Protein 3HJ6 (pdb70)

InterPro domains:
  IPR002139 Ribokinase/fructokinase [PR00990] (42-61)
  IPR002139 Ribokinase/fructokinase [PR00990] (194-209)
  IPR002139 Ribokinase/fructokinase [PR00990] (233-244)
  IPR002173 Carbohydrate/purine kinase, PfkB, conserved site [PS00583] (47-71)
  IPR002173 Carbohydrate/purine kinase, PfkB, conserved site [PS00584] (262-275)
  IPR011611 Carbohydrate kinase PfkB [PF00294] (16-310)
  IPR029056 Ribokinase-like [SSF53613] (15-316)
  IPR050306 PfkB Carbohydrate Kinase [PTHR43085] (17-314)

Solvent-accessible surface area: 22737 Å² total

B-factor: mean 46.04, std 13.29, range [10.86, 110.24]

Radius of gyration: 28.11 Å; Cα contacts (8 Å, |Δi|>4): 1234; chains: 2; bounding box: 46×90×59 Å

Structure (mmCIF, N/CA/C/O backbone):
data_3HJ6
#
_entry.id   3HJ6
#
_cell.length_a   43.446
_cell.length_b   171.941
_cell.length_c   46.598
_cell.angle_alpha   90.00
_cell.angle_beta   112.97
_cell.angle_gamma   90.00
#
_symmetry.space_group_name_H-M   'P 1 21 1'
#
loop_
_entity.id
_entity.type
_entity.pdbx_description
1 polymer Fructokinase
2 water water
#
loop_
_atom_site.group_PDB
_atom_site.id
_atom_site.type_symbol
_atom_site.label_atom_id
_atom_site.label_alt_id
_atom_site.label_comp_id
_atom_site.label_asym_id
_atom_site.label_entity_id
_atom_site.label_seq_id
_atom_site.pdbx_PDB_ins_code
_atom_site.Cartn_x
_atom_site.Cartn_y
_atom_site.Cartn_z
_atom_site.occupancy
_atom_site.B_iso_or_equiv
_atom_site.auth_seq_id
_atom_site.auth_comp_id
_atom_site.auth_asym_id
_atom_site.auth_atom_id
_atom_site.pdbx_PDB_model_num
ATOM 1 N N . LEU A 1 22 ? 28.345 105.198 -4.735 1.00 46.83 22 LEU A N 1
ATOM 2 C CA . LEU A 1 22 ? 28.498 106.520 -5.409 1.00 46.37 22 LEU A CA 1
ATOM 3 C C . LEU A 1 22 ? 27.757 107.671 -4.701 1.00 44.26 22 LEU A C 1
ATOM 4 O O . LEU A 1 22 ? 28.305 108.769 -4.598 1.00 43.84 22 LEU A O 1
ATOM 9 N N . ASP A 1 23 ? 26.536 107.424 -4.213 1.00 41.99 23 ASP A N 1
ATOM 10 C CA . ASP A 1 23 ? 25.751 108.465 -3.534 1.00 39.16 23 ASP A CA 1
ATOM 11 C C . ASP A 1 23 ? 26.006 108.638 -2.050 1.00 39.24 23 ASP A C 1
ATOM 12 O O . ASP A 1 23 ? 26.558 109.663 -1.605 1.00 38.62 23 ASP A O 1
ATOM 17 N N . VAL A 1 24 ? 25.584 107.647 -1.269 1.00 37.44 24 VAL A N 1
ATOM 18 C CA . VAL A 1 24 ? 25.764 107.732 0.178 1.00 34.92 24 VAL A CA 1
ATOM 19 C C . VAL A 1 24 ? 26.412 106.490 0.797 1.00 34.50 24 VAL A C 1
ATOM 20 O O . VAL A 1 24 ? 26.190 105.356 0.354 1.00 32.61 24 VAL A O 1
ATOM 24 N N . VAL A 1 25 ? 27.224 106.733 1.820 1.00 32.45 25 VAL A N 1
ATOM 25 C CA . VAL A 1 25 ? 27.888 105.671 2.545 1.00 30.90 25 VAL A CA 1
ATOM 26 C C . VAL A 1 25 ? 27.457 105.862 3.973 1.00 30.62 25 VAL A C 1
ATOM 27 O O . VAL A 1 25 ? 27.728 106.888 4.581 1.00 29.12 25 VAL A O 1
ATOM 31 N N . SER A 1 26 ? 26.751 104.872 4.494 1.00 30.05 26 SER A N 1
ATOM 32 C CA . SER A 1 26 ? 26.255 104.929 5.855 1.00 29.06 26 SER A CA 1
ATOM 33 C C . SER A 1 26 ? 27.015 103.899 6.682 1.00 30.10 26 SER A C 1
ATOM 34 O O . SER A 1 26 ? 27.068 102.711 6.325 1.00 29.22 26 SER A O 1
ATOM 37 N N . LEU A 1 27 ? 27.613 104.361 7.778 1.00 29.60 27 LEU A N 1
ATOM 38 C CA . LEU A 1 27 ? 28.366 103.479 8.648 1.00 28.36 27 LEU A CA 1
ATOM 39 C C . LEU A 1 27 ? 27.805 103.470 10.061 1.00 28.71 27 LEU A C 1
ATOM 40 O O . LEU A 1 27 ? 27.619 104.515 10.686 1.00 31.44 27 LEU A O 1
ATOM 45 N N . GLY A 1 28 ? 27.546 102.281 10.572 1.00 28.70 28 GLY A N 1
ATOM 46 C CA . GLY A 1 28 ? 27.019 102.178 11.908 1.00 28.08 28 GLY A CA 1
ATOM 47 C C . GLY A 1 28 ? 26.503 100.784 12.150 1.00 28.90 28 GLY A C 1
ATOM 48 O O . GLY A 1 28 ? 26.943 99.820 11.529 1.00 29.11 28 GLY A O 1
ATOM 49 N N . GLU A 1 29 ? 25.536 100.683 13.047 1.00 29.56 29 GLU A N 1
ATOM 50 C CA . GLU A 1 29 ? 24.952 99.402 13.410 1.00 29.46 29 GLU A CA 1
ATOM 51 C C . GLU A 1 29 ? 23.838 98.917 12.491 1.00 27.86 29 GLU A C 1
ATOM 52 O O . GLU A 1 29 ? 23.144 99.694 11.862 1.00 30.44 29 GLU A O 1
ATOM 58 N N . ILE A 1 30 ? 23.703 97.602 12.418 1.00 28.07 30 ILE A N 1
ATOM 59 C CA . ILE A 1 30 ? 22.670 96.905 11.641 1.00 26.31 30 ILE A CA 1
ATOM 60 C C . ILE A 1 30 ? 22.248 95.860 12.678 1.00 26.07 30 ILE A C 1
ATOM 61 O O . ILE A 1 30 ? 23.090 95.198 13.288 1.00 24.97 30 ILE A O 1
ATOM 66 N N . LEU A 1 31 ? 20.960 95.717 12.914 1.00 25.48 31 LEU A N 1
ATOM 67 C CA . LEU A 1 31 ? 20.556 94.765 13.924 1.00 27.11 31 LEU A CA 1
ATOM 68 C C . LEU A 1 31 ? 19.101 94.450 13.708 1.00 29.04 31 LEU A C 1
ATOM 69 O O . LEU A 1 31 ? 18.454 95.079 12.875 1.00 29.37 31 LEU A O 1
ATOM 74 N N . VAL A 1 32 ? 18.596 93.470 14.450 1.00 29.96 32 VAL A N 1
ATOM 75 C CA . VAL A 1 32 ? 17.197 93.129 14.362 1.00 31.74 32 VAL A CA 1
ATOM 76 C C . VAL A 1 32 ? 16.548 93.633 15.628 1.00 32.76 32 VAL A C 1
ATOM 77 O O . VAL A 1 32 ? 17.096 93.500 16.716 1.00 30.75 32 VAL A O 1
ATOM 81 N N . ASP A 1 33 ? 15.383 94.242 15.460 1.00 35.49 33 ASP A N 1
ATOM 82 C CA . ASP A 1 33 ? 14.610 94.776 16.569 1.00 37.60 33 ASP A CA 1
ATOM 83 C C . ASP A 1 33 ? 13.517 93.775 16.921 1.00 38.73 33 ASP A C 1
ATOM 84 O O . ASP A 1 33 ? 12.796 93.302 16.035 1.00 38.83 33 ASP A O 1
ATOM 97 N N . ILE A 1 35 ? 10.310 93.826 18.812 1.00 39.14 35 ILE A N 1
ATOM 98 C CA . ILE A 1 35 ? 9.351 94.742 19.420 1.00 39.85 35 ILE A CA 1
ATOM 99 C C . ILE A 1 35 ? 8.126 94.096 20.067 1.00 41.31 35 ILE A C 1
ATOM 100 O O . ILE A 1 35 ? 7.586 93.115 19.560 1.00 39.40 35 ILE A O 1
ATOM 105 N N . SER A 1 36 ? 7.701 94.674 21.192 1.00 42.61 36 SER A N 1
ATOM 106 C CA . SER A 1 36 ? 6.540 94.204 21.947 1.00 43.88 36 SER A CA 1
ATOM 107 C C . SER A 1 36 ? 5.674 95.399 22.277 1.00 45.34 36 SER A C 1
ATOM 108 O O . SER A 1 36 ? 6.046 96.229 23.089 1.00 44.87 36 SER A O 1
ATOM 111 N N . THR A 1 37 ? 4.509 95.470 21.648 1.00 47.72 37 THR A N 1
ATOM 112 C CA . THR A 1 37 ? 3.584 96.586 21.843 1.00 48.98 37 THR A CA 1
ATOM 113 C C . THR A 1 37 ? 2.726 96.488 23.099 1.00 49.99 37 THR A C 1
ATOM 114 O O . THR A 1 37 ? 2.117 97.472 23.510 1.00 50.16 37 THR A O 1
ATOM 118 N N . GLU A 1 38 ? 2.660 95.301 23.691 1.00 51.11 38 GLU A N 1
ATOM 119 C CA . GLU A 1 38 ? 1.891 95.096 24.912 1.00 51.26 38 GLU A CA 1
ATOM 120 C C . GLU A 1 38 ? 2.129 96.245 25.890 1.00 51.69 38 GLU A C 1
ATOM 121 O O . GLU A 1 38 ? 3.261 96.691 26.078 1.00 52.56 38 GLU A O 1
ATOM 123 N N . GLU A 1 39 ? 1.057 96.721 26.510 1.00 52.75 39 GLU A N 1
ATOM 124 C CA . GLU A 1 39 ? 1.166 97.820 27.455 1.00 53.68 39 GLU A CA 1
ATOM 125 C C . GLU A 1 39 ? 1.480 97.252 28.831 1.00 54.43 39 GLU A C 1
ATOM 126 O O . GLU A 1 39 ? 0.575 96.879 29.579 1.00 55.66 39 GLU A O 1
ATOM 132 N N . VAL A 1 40 ? 2.764 97.192 29.162 1.00 54.42 40 VAL A N 1
ATOM 133 C CA . VAL A 1 40 ? 3.194 96.643 30.434 1.00 53.83 40 VAL A CA 1
ATOM 134 C C . VAL A 1 40 ? 4.103 97.585 31.212 1.00 54.47 40 VAL A C 1
ATOM 135 O O . VAL A 1 40 ? 4.563 98.600 30.693 1.00 53.27 40 VAL A O 1
ATOM 139 N N . ASN A 1 41 ? 4.358 97.238 32.467 1.00 54.27 41 ASN A N 1
ATOM 140 C CA . ASN A 1 41 ? 5.214 98.063 33.294 1.00 54.86 41 ASN A CA 1
ATOM 141 C C . ASN A 1 41 ? 6.654 97.929 32.847 1.00 55.94 41 ASN A C 1
ATOM 142 O O . ASN A 1 41 ? 7.328 98.921 32.585 1.00 58.06 41 ASN A O 1
ATOM 143 N N . SER A 1 42 ? 7.121 96.690 32.743 1.00 55.26 42 SER A N 1
ATOM 144 C CA . SER A 1 42 ? 8.495 96.411 32.342 1.00 54.21 42 SER A CA 1
ATOM 145 C C . SER A 1 42 ? 8.514 95.551 31.085 1.00 54.15 42 SER A C 1
ATOM 146 O O . SER A 1 42 ? 7.475 95.041 30.648 1.00 55.38 42 SER A O 1
ATOM 148 N N . LEU A 1 43 ? 9.702 95.387 30.512 1.00 52.24 43 LEU A N 1
ATOM 149 C CA . LEU A 1 43 ? 9.864 94.576 29.324 1.00 49.21 43 LEU A CA 1
ATOM 150 C C . LEU A 1 43 ? 9.797 93.134 29.798 1.00 49.57 43 LEU A C 1
ATOM 151 O O . LEU A 1 43 ? 9.561 92.215 29.021 1.00 49.55 43 LEU A O 1
ATOM 156 N N . SER A 1 44 ? 9.996 92.944 31.094 1.00 50.19 44 SER A N 1
ATOM 157 C CA . SER A 1 44 ? 9.956 91.607 31.674 1.00 51.97 44 SER A CA 1
ATOM 158 C C . SER A 1 44 ? 8.541 91.046 31.602 1.00 52.57 44 SER A C 1
ATOM 159 O O . SER A 1 44 ? 8.316 89.856 31.817 1.00 51.61 44 SER A O 1
ATOM 162 N N . GLN A 1 45 ? 7.592 91.917 31.279 1.00 53.36 45 GLN A N 1
ATOM 163 C CA . GLN A 1 45 ? 6.195 91.536 31.170 1.00 55.10 45 GLN A CA 1
ATOM 164 C C . GLN A 1 45 ? 5.781 91.285 29.727 1.00 54.15 45 GLN A C 1
ATOM 165 O O . GLN A 1 45 ? 4.716 90.725 29.474 1.00 53.58 45 GLN A O 1
ATOM 171 N N . SER A 1 46 ? 6.621 91.704 28.782 1.00 52.51 46 SER A N 1
ATOM 172 C CA . SER A 1 46 ? 6.347 91.494 27.358 1.00 49.80 46 SER A CA 1
ATOM 173 C C . SER A 1 46 ? 6.480 90.021 26.976 1.00 48.81 46 SER A C 1
ATOM 174 O O . SER A 1 46 ? 7.510 89.389 27.217 1.00 48.81 46 SER A O 1
ATOM 177 N N . ARG A 1 47 ? 5.434 89.491 26.359 1.00 47.32 47 ARG A N 1
ATOM 178 C CA . ARG A 1 47 ? 5.382 88.088 25.976 1.00 45.99 47 ARG A CA 1
ATOM 179 C C . ARG A 1 47 ? 5.384 87.862 24.467 1.00 45.71 47 ARG A C 1
ATOM 180 O O . ARG A 1 47 ? 5.817 86.814 23.987 1.00 43.47 47 ARG A O 1
ATOM 188 N N . GLU A 1 48 ? 4.896 88.852 23.724 1.00 46.20 48 GLU A N 1
ATOM 189 C CA . GLU A 1 48 ? 4.827 88.775 22.267 1.00 46.01 48 GLU A CA 1
ATOM 190 C C . GLU A 1 48 ? 5.827 89.712 21.634 1.00 44.10 48 GLU A C 1
ATOM 191 O O . GLU A 1 48 ? 5.879 90.885 21.987 1.00 44.50 48 GLU A O 1
ATOM 197 N N . TYR A 1 49 ? 6.608 89.196 20.692 1.00 41.67 49 TYR A N 1
ATOM 198 C CA . TYR A 1 49 ? 7.612 89.999 20.009 1.00 39.83 49 TYR A CA 1
ATOM 199 C C . TYR A 1 49 ? 7.613 89.757 18.506 1.00 39.84 49 TYR A C 1
ATOM 200 O O . TYR A 1 49 ? 7.539 88.615 18.044 1.00 39.44 49 TYR A O 1
ATOM 209 N N . THR A 1 50 ? 7.693 90.846 17.751 1.00 39.10 50 THR A N 1
ATOM 210 C CA . THR A 1 50 ? 7.732 90.787 16.300 1.00 39.13 50 THR A CA 1
ATOM 211 C C . THR A 1 50 ? 9.143 91.170 15.881 1.00 40.40 50 THR A C 1
ATOM 212 O O . THR A 1 50 ? 9.702 92.150 16.358 1.00 39.59 50 THR A O 1
ATOM 216 N N . ARG A 1 51 ? 9.712 90.385 14.980 1.00 41.87 51 ARG A N 1
ATOM 217 C CA . ARG A 1 51 ? 11.070 90.605 14.507 1.00 42.65 51 ARG A CA 1
ATOM 218 C C . ARG A 1 51 ? 11.149 91.608 13.360 1.00 42.56 51 ARG A C 1
ATOM 219 O O . ARG A 1 51 ? 10.581 91.374 12.285 1.00 43.49 51 ARG A O 1
ATOM 227 N N . HIS A 1 52 ? 11.866 92.712 13.592 1.00 41.55 52 HIS A N 1
ATOM 228 C CA . HIS A 1 52 ? 12.033 93.761 12.588 1.00 40.34 52 HIS A CA 1
ATOM 229 C C . HIS A 1 52 ? 13.464 94.057 12.178 1.00 37.81 52 HIS A C 1
ATOM 230 O O . HIS A 1 52 ? 14.399 93.868 12.937 1.00 36.63 52 HIS A O 1
ATOM 237 N N . PHE A 1 53 ? 13.610 94.552 10.959 1.00 36.53 53 PHE A N 1
ATOM 238 C CA . PHE A 1 53 ? 14.902 94.957 10.424 1.00 33.51 53 PHE A CA 1
ATOM 239 C C . PHE A 1 53 ? 15.165 96.298 11.106 1.00 32.96 53 PHE A C 1
ATOM 240 O O . PHE A 1 53 ? 14.288 97.161 11.132 1.00 34.19 53 PHE A O 1
ATOM 248 N N . GLY A 1 54 ? 16.353 96.469 11.674 1.00 32.76 54 GLY A N 1
ATOM 249 C CA . GLY A 1 54 ? 16.650 97.714 12.363 1.00 30.79 54 GLY A CA 1
ATOM 250 C C . GLY A 1 54 ? 18.063 98.234 12.242 1.00 29.33 54 GLY A C 1
ATOM 251 O O . GLY A 1 54 ? 18.858 97.729 11.452 1.00 28.64 54 GLY A O 1
ATOM 252 N N . GLY A 1 55 ? 18.373 99.234 13.062 1.00 28.95 55 GLY A N 1
ATOM 253 C CA . GLY A 1 55 ? 19.677 99.879 13.031 1.00 28.56 55 GLY A CA 1
ATOM 254 C C . GLY A 1 55 ? 19.476 101.179 12.261 1.00 28.56 55 GLY A C 1
ATOM 255 O O . GLY A 1 55 ? 19.204 101.159 11.061 1.00 29.76 55 GLY A O 1
ATOM 256 N N . SER A 1 56 ? 19.581 102.317 12.932 1.00 28.23 56 SER A N 1
ATOM 257 C CA . SER A 1 56 ? 19.371 103.589 12.257 1.00 28.39 56 SER A CA 1
ATOM 258 C C . SER A 1 56 ? 20.137 103.787 10.954 1.00 27.95 56 SER A C 1
ATOM 259 O O . SER A 1 56 ? 19.546 104.126 9.931 1.00 27.76 56 SER A O 1
ATOM 262 N N . PRO A 1 57 ? 21.465 103.587 10.972 1.00 28.16 57 PRO A N 1
ATOM 263 C CA . PRO A 1 57 ? 22.243 103.764 9.742 1.00 26.95 57 PRO A CA 1
ATOM 264 C C . PRO A 1 57 ? 21.683 102.868 8.626 1.00 27.09 57 PRO A C 1
ATOM 265 O O . PRO A 1 57 ? 21.740 103.214 7.444 1.00 25.63 57 PRO A O 1
ATOM 269 N N . ALA A 1 58 ? 21.145 101.717 9.032 1.00 27.04 58 ALA A N 1
ATOM 270 C CA . ALA A 1 58 ? 20.578 100.747 8.113 1.00 26.82 58 ALA A CA 1
ATOM 271 C C . ALA A 1 58 ? 19.225 101.215 7.592 1.00 27.69 58 ALA A C 1
ATOM 272 O O . ALA A 1 58 ? 18.922 101.027 6.410 1.00 28.11 58 ALA A O 1
ATOM 274 N N . ASN A 1 59 ? 18.407 101.812 8.465 1.00 28.33 59 ASN A N 1
ATOM 275 C CA . ASN A 1 59 ? 17.089 102.295 8.049 1.00 28.49 59 ASN A CA 1
ATOM 276 C C . ASN A 1 59 ? 17.251 103.468 7.099 1.00 28.66 59 ASN A C 1
ATOM 277 O O . ASN A 1 59 ? 16.471 103.629 6.161 1.00 30.09 59 ASN A O 1
ATOM 282 N N . ILE A 1 60 ? 18.270 104.286 7.343 1.00 28.31 60 ILE A N 1
ATOM 283 C CA . ILE A 1 60 ? 18.538 105.430 6.492 1.00 28.34 60 ILE A CA 1
ATOM 284 C C . ILE A 1 60 ? 18.930 104.908 5.120 1.00 28.03 60 ILE A C 1
ATOM 285 O O . ILE A 1 60 ? 18.449 105.396 4.111 1.00 31.24 60 ILE A O 1
ATOM 290 N N . ALA A 1 61 ? 19.792 103.903 5.084 1.00 28.03 61 ALA A N 1
ATOM 291 C CA . ALA A 1 61 ? 20.216 103.299 3.816 1.00 28.99 61 ALA A CA 1
ATOM 292 C C . ALA A 1 61 ? 19.018 102.819 3.007 1.00 28.77 61 ALA A C 1
ATOM 293 O O . ALA A 1 61 ? 18.834 103.192 1.851 1.00 30.72 61 ALA A O 1
ATOM 295 N N . VAL A 1 62 ? 18.203 101.978 3.626 1.00 30.07 62 VAL A N 1
ATOM 296 C CA . VAL A 1 62 ? 17.030 101.432 2.962 1.00 30.42 62 VAL A CA 1
ATOM 297 C C . VAL A 1 62 ? 16.167 102.526 2.350 1.00 31.21 62 VAL A C 1
ATOM 298 O O . VAL A 1 62 ? 15.756 102.415 1.194 1.00 31.19 62 VAL A O 1
ATOM 302 N N . ASN A 1 63 ? 15.905 103.579 3.127 1.00 32.23 63 ASN A N 1
ATOM 303 C CA . ASN A 1 63 ? 15.095 104.718 2.680 1.00 32.31 63 ASN A CA 1
ATOM 304 C C . ASN A 1 63 ? 15.729 105.405 1.480 1.00 32.89 63 ASN A C 1
ATOM 305 O O . ASN A 1 63 ? 15.091 105.571 0.442 1.00 34.51 63 ASN A O 1
ATOM 310 N N . LEU A 1 64 ? 16.981 105.824 1.633 1.00 32.70 64 LEU A N 1
ATOM 311 C CA . LEU A 1 64 ? 17.697 106.480 0.552 1.00 31.85 64 LEU A CA 1
ATOM 312 C C . LEU A 1 64 ? 17.560 105.629 -0.693 1.00 31.92 64 LEU A C 1
ATOM 313 O O . LEU A 1 64 ? 17.353 106.157 -1.774 1.00 31.40 64 LEU A O 1
ATOM 318 N N . SER A 1 65 ? 17.656 104.311 -0.526 1.00 32.66 65 SER A N 1
ATOM 319 C CA . SER A 1 65 ? 17.536 103.405 -1.654 1.00 34.45 65 SER A CA 1
ATOM 320 C C . SER A 1 65 ? 16.152 103.469 -2.269 1.00 36.04 65 SER A C 1
ATOM 321 O O . SER A 1 65 ? 15.998 103.467 -3.490 1.00 35.09 65 SER A O 1
ATOM 322 N N . ARG A 1 66 ? 15.137 103.526 -1.412 1.00 37.59 66 ARG A N 1
ATOM 323 C CA . ARG A 1 66 ? 13.743 103.600 -1.854 1.00 38.98 66 ARG A CA 1
ATOM 324 C C . ARG A 1 66 ? 13.463 104.952 -2.498 1.00 40.47 66 ARG A C 1
ATOM 325 O O . ARG A 1 66 ? 12.570 105.064 -3.330 1.00 42.04 66 ARG A O 1
ATOM 327 N N . LEU A 1 67 ? 14.210 105.980 -2.090 1.00 41.35 67 LEU A N 1
ATOM 328 C CA . LEU A 1 67 ? 14.069 107.317 -2.662 1.00 41.02 67 LEU A CA 1
ATOM 329 C C . LEU A 1 67 ? 14.910 107.319 -3.919 1.00 41.80 67 LEU A C 1
ATOM 330 O O . LEU A 1 67 ? 15.087 108.360 -4.558 1.00 41.83 67 LEU A O 1
ATOM 335 N N . GLY A 1 68 ? 15.439 106.135 -4.234 1.00 41.54 68 GLY A N 1
ATOM 336 C CA . GLY A 1 68 ? 16.260 105.889 -5.415 1.00 42.57 68 GLY A CA 1
ATOM 337 C C . GLY A 1 68 ? 17.662 106.500 -5.480 1.00 42.63 68 GLY A C 1
ATOM 338 O O . GLY A 1 68 ? 18.000 107.165 -6.445 1.00 43.54 68 GLY A O 1
ATOM 339 N N . LYS A 1 69 ? 18.478 106.264 -4.461 1.00 42.45 69 LYS A N 1
ATOM 340 C CA . LYS A 1 69 ? 19.847 106.769 -4.435 1.00 41.86 69 LYS A CA 1
ATOM 341 C C . LYS A 1 69 ? 20.781 105.593 -4.121 1.00 41.94 69 LYS A C 1
ATOM 342 O O . LYS A 1 69 ? 20.405 104.668 -3.405 1.00 41.46 69 LYS A O 1
ATOM 344 N N . LYS A 1 70 ? 21.991 105.627 -4.673 1.00 41.04 70 LYS A N 1
ATOM 345 C CA . LYS A 1 70 ? 22.964 104.559 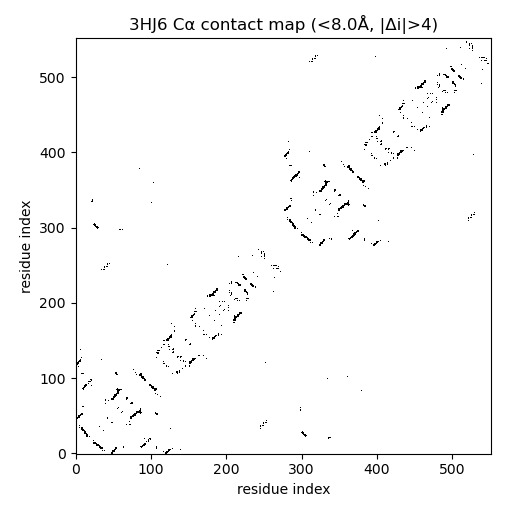-4.474 1.00 38.64 70 LYS A CA 1
ATOM 346 C C . LYS A 1 70 ? 23.644 104.667 -3.125 1.00 36.91 70 LYS A C 1
ATOM 347 O O . LYS A 1 70 ? 24.521 105.527 -2.914 1.00 34.67 70 LYS A O 1
ATOM 349 N N . VAL A 1 71 ? 23.252 103.763 -2.227 1.00 36.03 71 VAL A N 1
ATOM 350 C CA . VAL A 1 71 ? 23.790 103.746 -0.881 1.00 34.81 71 VAL A CA 1
ATOM 351 C C . VAL A 1 71 ? 24.587 102.493 -0.578 1.00 34.18 71 VAL A C 1
ATOM 352 O O . VAL A 1 71 ? 24.419 101.461 -1.225 1.00 33.32 71 VAL A O 1
ATOM 356 N N . ALA A 1 72 ? 25.467 102.610 0.413 1.00 33.65 72 ALA A N 1
ATOM 357 C CA . ALA A 1 72 ? 26.310 101.514 0.860 1.00 32.00 72 ALA A CA 1
ATOM 358 C C . ALA A 1 72 ? 26.314 101.553 2.382 1.00 32.22 72 ALA A C 1
ATOM 359 O O . ALA A 1 72 ? 26.772 102.530 2.990 1.00 33.37 72 ALA A O 1
ATOM 361 N N . LEU A 1 73 ? 25.808 100.492 2.996 1.00 31.47 73 LEU A N 1
ATOM 362 C CA . LEU A 1 73 ? 25.759 100.422 4.438 1.00 29.69 73 LEU A CA 1
ATOM 363 C C . LEU A 1 73 ? 26.978 99.678 4.918 1.00 28.62 73 LEU A C 1
ATOM 364 O O . LEU A 1 73 ? 27.237 98.578 4.448 1.00 28.40 73 LEU A O 1
ATOM 369 N N . ILE A 1 74 ? 27.738 100.291 5.824 1.00 28.57 74 ILE A N 1
ATOM 370 C CA . ILE A 1 74 ? 28.930 99.654 6.397 1.00 28.50 74 ILE A CA 1
ATOM 371 C C . ILE A 1 74 ? 28.571 99.115 7.775 1.00 28.02 74 ILE A C 1
ATOM 372 O O . ILE A 1 74 ? 28.508 99.872 8.740 1.00 26.10 74 ILE A O 1
ATOM 377 N N . SER A 1 75 ? 28.327 97.816 7.875 1.00 28.48 75 SER A N 1
ATOM 378 C CA . SER A 1 75 ? 27.983 97.241 9.164 1.00 30.01 75 SER A CA 1
ATOM 379 C C . SER A 1 75 ? 28.527 95.839 9.347 1.00 31.49 75 SER A C 1
ATOM 380 O O . SER A 1 75 ? 29.097 95.260 8.436 1.00 32.15 75 SER A O 1
ATOM 383 N N . ARG A 1 76 ? 28.362 95.313 10.552 1.00 33.59 76 ARG A N 1
ATOM 384 C CA . ARG A 1 76 ? 28.801 93.974 10.866 1.00 35.36 76 ARG A CA 1
ATOM 385 C C . ARG A 1 76 ? 27.663 93.217 11.521 1.00 35.41 76 ARG A C 1
ATOM 386 O O . ARG A 1 76 ? 27.100 93.655 12.523 1.00 32.27 76 ARG A O 1
ATOM 394 N N . LEU A 1 77 ? 27.325 92.080 10.923 1.00 37.42 77 LEU A N 1
ATOM 395 C CA . LEU A 1 77 ? 26.272 91.203 11.428 1.00 39.82 77 LEU A CA 1
ATOM 396 C C . LEU A 1 77 ? 26.836 89.791 11.465 1.00 40.65 77 LEU A C 1
ATOM 397 O O . LEU A 1 77 ? 27.800 89.492 10.758 1.00 40.52 77 LEU A O 1
ATOM 402 N N . GLY A 1 78 ? 26.240 88.933 12.288 1.00 41.83 78 GLY A N 1
ATOM 403 C CA . GLY A 1 78 ? 26.719 87.569 12.401 1.00 40.03 78 GLY A CA 1
ATOM 404 C C . GLY A 1 78 ? 26.393 86.724 11.191 1.00 38.93 78 GLY A C 1
ATOM 405 O O . GLY A 1 78 ? 25.778 87.187 10.239 1.00 38.36 78 GLY A O 1
ATOM 406 N N . ALA A 1 79 ? 26.832 85.475 11.224 1.00 39.31 79 ALA A N 1
ATOM 407 C CA . ALA A 1 79 ? 26.561 84.549 10.141 1.00 39.02 79 ALA A CA 1
ATOM 408 C C . ALA A 1 79 ? 25.483 83.604 10.665 1.00 38.70 79 ALA A C 1
ATOM 409 O O . ALA A 1 79 ? 25.743 82.441 10.968 1.00 38.98 79 ALA A O 1
ATOM 411 N N . ASP A 1 80 ? 24.269 84.126 10.794 1.00 38.31 80 ASP A N 1
ATOM 412 C CA . ASP A 1 80 ? 23.155 83.336 11.299 1.00 37.94 80 ASP A CA 1
ATOM 413 C C . ASP A 1 80 ? 21.814 83.774 10.714 1.00 37.14 80 ASP A C 1
ATOM 414 O O . ASP A 1 80 ? 21.752 84.710 9.894 1.00 35.42 80 ASP A O 1
ATOM 419 N N . ALA A 1 81 ? 20.751 83.090 11.145 1.00 36.58 81 ALA A N 1
ATOM 420 C CA . ALA A 1 81 ? 19.395 83.362 10.675 1.00 36.50 81 ALA A CA 1
ATOM 421 C C . ALA A 1 81 ? 19.124 84.857 10.534 1.00 36.13 81 ALA A C 1
ATOM 422 O O . ALA A 1 81 ? 18.723 85.325 9.463 1.00 37.15 81 ALA A O 1
ATOM 424 N N . PHE A 1 82 ? 19.352 85.598 11.614 1.00 34.98 82 PHE A N 1
ATOM 425 C CA . PHE A 1 82 ? 19.126 87.027 11.624 1.00 34.23 82 PHE A CA 1
ATOM 426 C C . PHE A 1 82 ? 20.044 87.800 10.670 1.00 34.14 82 PHE A C 1
ATOM 427 O O . PHE A 1 82 ? 19.583 88.689 9.939 1.00 33.77 82 PHE A O 1
ATOM 435 N N . GLY A 1 83 ? 21.335 87.470 10.686 1.00 32.65 83 GLY A N 1
ATOM 436 C CA . GLY A 1 83 ? 22.269 88.128 9.796 1.00 32.63 83 GLY A CA 1
ATOM 437 C C . GLY A 1 83 ? 21.793 87.916 8.368 1.00 34.42 83 GLY A C 1
ATOM 438 O O . GLY A 1 83 ? 21.691 88.881 7.578 1.00 35.31 83 GLY A O 1
ATOM 439 N N . ASN A 1 84 ? 21.483 86.656 8.042 1.00 33.52 84 ASN A N 1
ATOM 440 C CA . ASN A 1 84 ? 21.000 86.303 6.710 1.00 32.73 84 ASN A CA 1
ATOM 441 C C . ASN A 1 84 ? 19.732 87.070 6.413 1.00 32.54 84 ASN A C 1
ATOM 442 O O . ASN A 1 84 ? 19.594 87.637 5.339 1.00 33.55 84 ASN A O 1
ATOM 447 N N . TYR A 1 85 ? 18.801 87.083 7.362 1.00 31.97 85 TYR A N 1
ATOM 448 C CA . TYR A 1 85 ? 17.556 87.807 7.175 1.00 29.99 85 TYR A CA 1
ATOM 449 C C . TYR A 1 85 ? 17.851 89.256 6.818 1.00 30.39 85 TYR A C 1
ATOM 450 O O . TYR A 1 85 ? 17.314 89.792 5.853 1.00 29.05 85 TYR A O 1
ATOM 459 N N . LEU A 1 86 ? 18.717 89.878 7.609 1.00 31.36 86 LEU A N 1
ATOM 460 C CA . LEU A 1 86 ? 19.084 91.269 7.397 1.00 33.52 86 LEU A CA 1
ATOM 461 C C . LEU A 1 86 ? 19.634 91.485 5.996 1.00 34.72 86 LEU A C 1
ATOM 462 O O . LEU A 1 86 ? 19.228 92.422 5.294 1.00 33.23 86 LEU A O 1
ATOM 467 N N . LEU A 1 87 ? 20.562 90.614 5.599 1.00 37.00 87 LEU A N 1
ATOM 468 C CA . LEU A 1 87 ? 21.184 90.679 4.271 1.00 39.10 87 LEU A CA 1
ATOM 469 C C . LEU A 1 87 ? 20.157 90.597 3.157 1.00 40.99 87 LEU A C 1
ATOM 470 O O . LEU A 1 87 ? 20.214 91.363 2.197 1.00 41.77 87 LEU A O 1
ATOM 475 N N . ASP A 1 88 ? 19.218 89.665 3.296 1.00 43.46 88 ASP A N 1
ATOM 476 C CA . ASP A 1 88 ? 18.150 89.479 2.324 1.00 46.13 88 ASP A CA 1
ATOM 477 C C . ASP A 1 88 ? 17.383 90.771 2.062 1.00 44.74 88 ASP A C 1
ATOM 478 O O . ASP A 1 88 ? 17.119 91.110 0.911 1.00 46.60 88 ASP A O 1
ATOM 483 N N . VAL A 1 89 ? 17.013 91.489 3.120 1.00 42.39 89 VAL A N 1
ATOM 484 C CA . VAL A 1 89 ? 16.277 92.737 2.945 1.00 39.80 89 VAL A CA 1
ATOM 485 C C . VAL A 1 89 ? 17.232 93.810 2.427 1.00 40.57 89 VAL A C 1
ATOM 486 O O . VAL A 1 89 ? 16.814 94.749 1.734 1.00 40.80 89 VAL A O 1
ATOM 490 N N . LEU A 1 90 ? 18.517 93.664 2.750 1.00 39.87 90 LEU A N 1
ATOM 491 C CA . LEU A 1 90 ? 19.508 94.616 2.278 1.00 39.17 90 LEU A CA 1
ATOM 492 C C . LEU A 1 90 ? 19.655 94.422 0.776 1.00 40.89 90 LEU A C 1
ATOM 493 O O . LEU A 1 90 ? 19.737 95.388 0.018 1.00 42.66 90 LEU A O 1
ATOM 498 N N . LYS A 1 91 ? 19.667 93.167 0.343 1.00 42.03 91 LYS A N 1
ATOM 499 C CA . LYS A 1 91 ? 19.803 92.866 -1.076 1.00 44.48 91 LYS A CA 1
ATOM 500 C C . LYS A 1 91 ? 18.519 93.133 -1.839 1.00 44.53 91 LYS A C 1
ATOM 501 O O . LYS A 1 91 ? 18.557 93.594 -2.979 1.00 46.84 91 LYS A O 1
ATOM 507 N N . GLY A 1 92 ? 17.383 92.862 -1.207 1.00 44.63 92 GLY A N 1
ATOM 508 C CA . GLY A 1 92 ? 16.105 93.103 -1.850 1.00 44.66 92 GLY A CA 1
ATOM 509 C C . GLY A 1 92 ? 15.818 94.586 -1.987 1.00 45.09 92 GLY A C 1
ATOM 510 O O . GLY A 1 92 ? 15.001 94.984 -2.808 1.00 47.16 92 GLY A O 1
ATOM 511 N N . GLU A 1 93 ? 16.484 95.413 -1.188 1.00 43.99 93 GLU A N 1
ATOM 512 C CA . GLU A 1 93 ? 16.284 96.854 -1.259 1.00 42.71 93 GLU A CA 1
ATOM 513 C C . GLU A 1 93 ? 17.331 97.499 -2.159 1.00 42.42 93 GLU A C 1
ATOM 514 O O . GLU A 1 93 ? 17.384 98.719 -2.303 1.00 40.62 93 GLU A O 1
ATOM 520 N N . GLN A 1 94 ? 18.157 96.655 -2.771 1.00 42.26 94 GLN A N 1
ATOM 521 C CA . GLN A 1 94 ? 19.221 97.098 -3.668 1.00 41.65 94 GLN A CA 1
ATOM 522 C C . GLN A 1 94 ? 20.222 98.011 -2.964 1.00 41.07 94 GLN A C 1
ATOM 523 O O . GLN A 1 94 ? 20.661 99.017 -3.523 1.00 40.93 94 GLN A O 1
ATOM 525 N N . ILE A 1 95 ? 20.552 97.676 -1.724 1.00 39.93 95 ILE A N 1
ATOM 526 C CA . ILE A 1 95 ? 21.524 98.452 -0.979 1.00 39.49 95 ILE A CA 1
ATOM 527 C C . ILE A 1 95 ? 22.855 97.794 -1.337 1.00 40.35 95 ILE A C 1
ATOM 528 O O . ILE A 1 95 ? 22.968 96.576 -1.331 1.00 41.44 95 ILE A O 1
ATOM 533 N N . ILE A 1 96 ? 23.858 98.582 -1.684 1.00 41.61 96 ILE A N 1
ATOM 534 C CA . ILE A 1 96 ? 25.153 98.012 -2.023 1.00 41.87 96 ILE A CA 1
ATOM 535 C C . ILE A 1 96 ? 25.669 97.429 -0.719 1.00 43.67 96 ILE A C 1
ATOM 536 O O . ILE A 1 96 ? 25.693 98.123 0.296 1.00 44.37 96 ILE A O 1
ATOM 541 N N . THR A 1 97 ? 26.071 96.160 -0.745 1.00 44.95 97 THR A N 1
ATOM 542 C CA . THR A 1 97 ? 26.529 95.492 0.466 1.00 47.06 97 THR A CA 1
ATOM 543 C C . THR A 1 97 ? 27.958 94.968 0.459 1.00 48.32 97 THR A C 1
ATOM 544 O O . THR A 1 97 ? 28.240 93.922 1.030 1.00 47.84 97 THR A O 1
ATOM 548 N N . ASP A 1 98 ? 28.862 95.695 -0.179 1.00 49.67 98 ASP A N 1
ATOM 549 C CA . ASP A 1 98 ? 30.249 95.270 -0.227 1.00 51.45 98 ASP A CA 1
ATOM 550 C C . ASP A 1 98 ? 30.931 95.473 1.110 1.00 51.82 98 ASP A C 1
ATOM 551 O O . ASP A 1 98 ? 31.689 94.617 1.557 1.00 53.96 98 ASP A O 1
ATOM 556 N N . GLY A 1 99 ? 30.655 96.602 1.754 1.00 52.46 99 GLY A N 1
ATOM 557 C CA . GLY A 1 99 ? 31.269 96.895 3.038 1.00 51.30 99 GLY A CA 1
ATOM 558 C C . GLY A 1 99 ? 30.597 96.201 4.205 1.00 50.35 99 GLY A C 1
ATOM 559 O O . GLY A 1 99 ? 30.889 96.501 5.354 1.00 50.93 99 GLY A O 1
ATOM 560 N N . ILE A 1 100 ? 29.691 95.275 3.917 1.00 49.83 100 ILE A N 1
ATOM 561 C CA . ILE A 1 100 ? 29.005 94.553 4.978 1.00 48.79 100 ILE A CA 1
ATOM 562 C C . ILE A 1 100 ? 29.866 93.352 5.365 1.00 48.08 100 ILE A C 1
ATOM 563 O O . ILE A 1 100 ? 30.358 92.617 4.512 1.00 46.95 100 ILE A O 1
ATOM 568 N N . GLN A 1 101 ? 30.050 93.175 6.669 1.00 47.97 101 GLN A N 1
ATOM 569 C CA . GLN A 1 101 ? 30.868 92.098 7.211 1.00 46.73 101 GLN A CA 1
ATOM 570 C C . GLN A 1 101 ? 30.047 91.032 7.918 1.00 47.69 101 GLN A C 1
ATOM 571 O O . GLN A 1 101 ? 29.187 91.354 8.735 1.00 47.54 101 GLN A O 1
ATOM 577 N N . GLN A 1 102 ? 30.315 89.766 7.612 1.00 49.60 102 GLN A N 1
ATOM 578 C CA . GLN A 1 102 ? 29.606 88.655 8.254 1.00 52.51 102 GLN A CA 1
ATOM 579 C C . GLN A 1 102 ? 30.519 88.055 9.313 1.00 52.55 102 GLN A C 1
ATOM 580 O O . GLN A 1 102 ? 31.519 87.447 8.971 1.00 53.54 102 GLN A O 1
ATOM 586 N N . ASP A 1 103 ? 30.192 88.219 10.592 1.00 53.11 103 ASP A N 1
ATOM 587 C CA . ASP A 1 103 ? 31.038 87.657 11.643 1.00 53.56 103 ASP A CA 1
ATOM 588 C C . ASP A 1 103 ? 30.804 86.165 11.715 1.00 53.87 103 ASP A C 1
ATOM 589 O O . ASP A 1 103 ? 29.725 85.712 12.072 1.00 54.49 103 ASP A O 1
ATOM 594 N N . LYS A 1 104 ? 31.834 85.402 11.379 1.00 53.76 104 LYS A N 1
ATOM 595 C CA . LYS A 1 104 ? 31.752 83.949 11.370 1.00 53.79 104 LYS A CA 1
ATOM 596 C C . LYS A 1 104 ? 31.567 83.329 12.762 1.00 53.26 104 LYS A C 1
ATOM 597 O O . LYS A 1 104 ? 31.203 82.157 12.876 1.00 55.85 104 LYS A O 1
ATOM 599 N N . GLU A 1 105 ? 31.788 84.108 13.816 1.00 51.48 105 GLU A N 1
ATOM 600 C CA . GLU A 1 105 ? 31.663 83.573 15.159 1.00 49.16 105 GLU A CA 1
ATOM 601 C C . GLU A 1 105 ? 30.686 84.288 16.073 1.00 49.05 105 GLU A C 1
ATOM 602 O O . GLU A 1 105 ? 30.052 83.645 16.908 1.00 50.19 105 GLU A O 1
ATOM 604 N N . ARG A 1 106 ? 30.559 85.605 15.944 1.00 47.80 106 ARG A N 1
ATOM 605 C CA . ARG A 1 106 ? 29.646 86.344 16.817 1.00 45.43 106 ARG A CA 1
ATOM 606 C C . ARG A 1 106 ? 28.213 86.411 16.310 1.00 43.87 106 ARG A C 1
ATOM 607 O O . ARG A 1 106 ? 27.960 86.268 15.110 1.00 46.46 106 ARG A O 1
ATOM 615 N N . ARG A 1 107 ? 27.275 86.626 17.228 1.00 40.76 107 ARG A N 1
ATOM 616 C CA . ARG A 1 107 ? 25.872 86.709 16.864 1.00 38.94 107 ARG A CA 1
ATOM 617 C C . ARG A 1 107 ? 25.467 88.093 16.360 1.00 37.25 107 ARG A C 1
ATOM 618 O O . ARG A 1 107 ? 26.059 89.099 16.738 1.00 35.10 107 ARG A O 1
ATOM 626 N N . THR A 1 108 ? 24.454 88.128 15.501 1.00 34.84 108 THR A N 1
ATOM 627 C CA . THR A 1 108 ? 23.918 89.378 14.990 1.00 32.05 108 THR A CA 1
ATOM 628 C C . THR A 1 108 ? 23.378 90.120 16.204 1.00 31.34 108 THR A C 1
ATOM 629 O O . THR A 1 108 ? 22.711 89.524 17.044 1.00 32.74 108 THR A O 1
ATOM 633 N N . THR A 1 109 ? 23.678 91.409 16.307 1.00 29.97 109 THR A N 1
ATOM 634 C CA . THR A 1 109 ? 23.201 92.209 17.415 1.00 28.16 109 THR A CA 1
ATOM 635 C C . THR A 1 109 ? 21.688 92.283 17.383 1.00 28.10 109 THR A C 1
ATOM 636 O O . THR A 1 109 ? 21.070 92.300 16.318 1.00 25.33 109 THR A O 1
ATOM 640 N N . ILE A 1 110 ? 21.101 92.310 18.574 1.00 28.62 110 ILE A N 1
ATOM 641 C CA . ILE A 1 110 ? 19.655 92.366 18.730 1.00 28.66 110 ILE A CA 1
ATOM 642 C C . ILE A 1 110 ? 19.256 93.295 19.860 1.00 27.80 110 ILE A C 1
ATOM 643 O O . ILE A 1 110 ? 19.854 93.273 20.931 1.00 28.08 110 ILE A O 1
ATOM 648 N N . VAL A 1 111 ? 18.252 94.122 19.621 1.00 28.18 111 VAL A N 1
ATOM 649 C CA . VAL A 1 111 ? 17.766 95.003 20.670 1.00 28.66 111 VAL A CA 1
ATOM 650 C C . VAL A 1 111 ? 16.309 94.650 20.928 1.00 28.98 111 VAL A C 1
ATOM 651 O O . VAL A 1 111 ? 15.545 94.441 19.992 1.00 28.31 111 VAL A O 1
ATOM 655 N N . TYR A 1 112 ? 15.940 94.545 22.197 1.00 31.75 112 TYR A N 1
ATOM 656 C CA . TYR A 1 112 ? 14.554 94.276 22.571 1.00 35.12 112 TYR A CA 1
ATOM 657 C C . TYR A 1 112 ? 13.911 95.623 22.928 1.00 36.51 112 TYR A C 1
ATOM 658 O O . TYR A 1 112 ? 14.496 96.442 23.625 1.00 36.64 112 TYR A O 1
ATOM 667 N N . VAL A 1 113 ? 12.701 95.846 22.448 1.00 39.26 113 VAL A N 1
ATOM 668 C CA . VAL A 1 113 ? 12.026 97.114 22.678 1.00 44.04 113 VAL A CA 1
ATOM 669 C C . VAL A 1 113 ? 10.574 96.962 23.066 1.00 47.93 113 VAL A C 1
ATOM 670 O O . VAL A 1 113 ? 9.908 96.039 22.627 1.00 47.66 113 VAL A O 1
ATOM 674 N N . SER A 1 114 ? 10.064 97.893 23.862 1.00 52.93 114 SER A N 1
ATOM 675 C CA . SER A 1 114 ? 8.672 97.794 24.266 1.00 58.80 114 SER A CA 1
ATOM 676 C C . SER A 1 114 ? 7.797 98.714 23.445 1.00 63.82 114 SER A C 1
ATOM 677 O O . SER A 1 114 ? 6.720 98.319 22.993 1.00 64.26 114 SER A O 1
ATOM 680 N N . LYS A 1 115 ? 8.275 99.931 23.225 1.00 70.76 115 LYS A N 1
ATOM 681 C CA . LYS A 1 115 ? 7.519 100.856 22.407 1.00 80.07 115 LYS A CA 1
ATOM 682 C C . LYS A 1 115 ? 6.149 101.220 22.941 1.00 86.00 115 LYS A C 1
ATOM 683 O O . LYS A 1 115 ? 5.216 100.413 22.980 1.00 86.53 115 LYS A O 1
ATOM 684 N N . SER A 1 116 ? 6.042 102.474 23.349 1.00 91.08 116 SER A N 1
ATOM 685 C CA . SER A 1 116 ? 4.803 102.990 23.884 1.00 96.98 116 SER A CA 1
ATOM 686 C C . SER A 1 116 ? 5.001 104.459 24.164 1.00 101.35 116 SER A C 1
ATOM 687 O O . SER A 1 116 ? 6.134 104.947 24.192 1.00 102.58 116 SER A O 1
ATOM 688 N N . THR A 1 117 ? 3.898 105.167 24.362 1.00 104.25 117 THR A N 1
ATOM 689 C CA . THR A 1 117 ? 3.985 106.584 24.651 1.00 107.37 117 THR A CA 1
ATOM 690 C C . THR A 1 117 ? 4.772 106.794 25.926 1.00 109.08 117 THR A C 1
ATOM 691 O O . THR A 1 117 ? 5.587 107.706 26.029 1.00 109.69 117 THR A O 1
ATOM 692 N N . ARG A 1 118 ? 4.527 105.931 26.902 1.00 109.86 118 ARG A N 1
ATOM 693 C CA . ARG A 1 118 ? 5.225 106.023 28.166 1.00 110.24 118 ARG A CA 1
ATOM 694 C C . ARG A 1 118 ? 5.581 104.634 28.643 1.00 108.74 118 ARG A C 1
ATOM 695 O O . ARG A 1 118 ? 4.836 104.018 29.407 1.00 109.17 118 ARG A O 1
ATOM 696 N N . THR A 1 119 ? 6.714 104.123 28.178 1.00 106.76 119 THR A N 1
ATOM 697 C CA . THR A 1 119 ? 7.101 102.798 28.603 1.00 103.18 119 THR A CA 1
ATOM 698 C C . THR A 1 119 ? 8.075 102.011 27.760 1.00 101.12 119 THR A C 1
ATOM 699 O O . THR A 1 119 ? 8.001 100.782 27.798 1.00 101.53 119 THR A O 1
ATOM 700 N N . PRO A 1 120 ? 8.947 102.646 26.949 1.00 96.58 120 PRO A N 1
ATOM 701 C CA . PRO A 1 120 ? 9.831 101.739 26.230 1.00 93.09 120 PRO A CA 1
ATOM 702 C C . PRO A 1 120 ? 10.543 100.917 27.300 1.00 88.65 120 PRO A C 1
ATOM 703 O O . PRO A 1 120 ? 9.957 100.457 28.272 1.00 90.07 120 PRO A O 1
ATOM 704 N N . ASP A 1 121 ? 11.830 100.804 27.143 1.00 82.84 121 ASP A N 1
ATOM 705 C CA . ASP A 1 121 ? 12.679 100.020 27.991 1.00 75.25 121 ASP A CA 1
ATOM 706 C C . ASP A 1 121 ? 13.204 99.275 26.812 1.00 68.77 121 ASP A C 1
ATOM 707 O O . ASP A 1 121 ? 12.449 98.817 25.975 1.00 65.87 121 ASP A O 1
ATOM 708 N N . TRP A 1 122 ? 14.504 99.215 26.698 1.00 63.64 122 TRP A N 1
ATOM 709 C CA . TRP A 1 122 ? 15.064 98.469 25.618 1.00 57.54 122 TRP A CA 1
ATOM 710 C C . TRP A 1 122 ? 16.243 97.726 26.164 1.00 54.32 122 TRP A C 1
ATOM 711 O O . TRP A 1 122 ? 16.965 98.213 27.017 1.00 53.11 122 TRP A O 1
ATOM 722 N N . LEU A 1 123 ? 16.406 96.509 25.691 1.00 49.29 123 LEU A N 1
ATOM 723 C CA . LEU A 1 123 ? 17.495 95.694 26.138 1.00 45.92 123 LEU A CA 1
ATOM 724 C C . LEU A 1 123 ? 18.369 95.370 24.934 1.00 44.63 123 LEU A C 1
ATOM 725 O O . LEU A 1 123 ? 17.903 94.770 23.953 1.00 44.29 123 LEU A O 1
ATOM 730 N N . PRO A 1 124 ? 19.647 95.785 24.981 1.00 42.95 124 PRO A N 1
ATOM 731 C CA . PRO A 1 124 ? 20.564 95.513 23.873 1.00 40.17 124 PRO A CA 1
ATOM 732 C C . PRO A 1 124 ? 21.361 94.230 24.073 1.00 39.14 124 PRO A C 1
ATOM 733 O O . PRO A 1 124 ? 21.856 93.963 25.164 1.00 39.32 124 PRO A O 1
ATOM 737 N N . TYR A 1 125 ? 21.458 93.434 23.017 1.00 38.03 125 TYR A N 1
ATOM 738 C CA . TYR A 1 125 ? 22.251 92.218 23.033 1.00 35.49 125 TYR A CA 1
ATOM 739 C C . TYR A 1 125 ? 23.221 92.478 21.911 1.00 34.20 125 TYR A C 1
ATOM 740 O O . TYR A 1 125 ? 23.067 91.962 20.812 1.00 33.11 125 TYR A O 1
ATOM 749 N N . ARG A 1 126 ? 24.200 93.326 22.182 1.00 34.46 126 ARG A N 1
ATOM 750 C CA . ARG A 1 126 ? 25.179 93.664 21.172 1.00 35.89 126 ARG A CA 1
ATOM 751 C C . ARG A 1 126 ? 26.225 92.586 21.048 1.00 37.40 126 ARG A C 1
ATOM 752 O O . ARG A 1 126 ? 26.594 91.927 22.018 1.00 37.74 126 ARG A O 1
ATOM 760 N N . GLU A 1 127 ? 26.675 92.400 19.819 1.00 39.27 127 GLU A N 1
ATOM 761 C CA . GLU A 1 127 ? 27.682 91.413 19.488 1.00 41.13 127 GLU A CA 1
ATOM 762 C C . GLU A 1 127 ? 28.359 91.895 18.208 1.00 40.91 127 GLU A C 1
ATOM 763 O O . GLU A 1 127 ? 29.118 92.868 18.236 1.00 41.79 127 GLU A O 1
ATOM 769 N N . ALA A 1 128 ? 28.060 91.246 17.089 1.00 39.90 128 ALA A N 1
ATOM 770 C CA . ALA A 1 128 ? 28.670 91.607 15.818 1.00 39.50 128 ALA A CA 1
ATOM 771 C C . ALA A 1 128 ? 28.806 93.117 15.537 1.00 40.27 128 ALA A C 1
ATOM 772 O O . ALA A 1 128 ? 29.905 93.595 15.241 1.00 40.32 128 ALA A O 1
ATOM 774 N N . ASP A 1 129 ? 27.710 93.869 15.636 1.00 40.67 129 ASP A N 1
ATOM 775 C CA . ASP A 1 129 ? 27.739 95.299 15.327 1.00 39.78 129 ASP A CA 1
ATOM 776 C C . ASP A 1 129 ? 28.922 96.066 15.889 1.00 40.46 129 ASP A C 1
ATOM 777 O O . ASP A 1 129 ? 29.457 96.950 15.235 1.00 40.19 129 ASP A O 1
ATOM 790 N N . TYR A 1 131 ? 31.889 94.938 16.452 1.00 42.25 131 TYR A N 1
ATOM 791 C CA . TYR A 1 131 ? 33.171 94.380 16.033 1.00 41.27 131 TYR A CA 1
ATOM 792 C C . TYR A 1 131 ? 33.572 94.713 14.602 1.00 42.71 131 TYR A C 1
ATOM 793 O O . TYR A 1 131 ? 34.352 93.995 13.987 1.00 42.82 131 TYR A O 1
ATOM 802 N N . LEU A 1 132 ? 33.033 95.817 14.095 1.00 44.07 132 LEU A N 1
ATOM 803 C CA . LEU A 1 132 ? 33.291 96.318 12.745 1.00 46.22 132 LEU A CA 1
ATOM 804 C C . LEU A 1 132 ? 34.794 96.503 12.530 1.00 47.46 132 LEU A C 1
ATOM 805 O O . LEU A 1 132 ? 35.470 97.069 13.378 1.00 47.00 132 LEU A O 1
ATOM 810 N N . GLN A 1 133 ? 35.311 96.036 11.396 1.00 48.41 133 GLN A N 1
ATOM 811 C CA . GLN A 1 133 ? 36.744 96.142 11.110 1.00 50.85 133 GLN A CA 1
ATOM 812 C C . GLN A 1 133 ? 37.068 97.289 10.153 1.00 51.78 133 GLN A C 1
ATOM 813 O O . GLN A 1 133 ? 36.193 98.070 9.813 1.00 53.53 133 GLN A O 1
ATOM 819 N N . GLU A 1 134 ? 38.330 97.378 9.729 1.00 52.68 134 GLU A N 1
ATOM 820 C CA . GLU A 1 134 ? 38.789 98.410 8.799 1.00 52.79 134 GLU A CA 1
ATOM 821 C C . GLU A 1 134 ? 39.138 97.807 7.430 1.00 54.22 134 GLU A C 1
ATOM 822 O O . GLU A 1 134 ? 40.247 97.320 7.222 1.00 55.45 134 GLU A O 1
ATOM 828 N N . ASP A 1 135 ? 38.188 97.858 6.495 1.00 55.49 135 ASP A N 1
ATOM 829 C CA . ASP A 1 135 ? 38.360 97.280 5.158 1.00 56.47 135 ASP A CA 1
ATOM 830 C C . ASP A 1 135 ? 38.170 98.221 3.945 1.00 55.78 135 ASP A C 1
ATOM 831 O O . ASP A 1 135 ? 39.136 98.565 3.273 1.00 55.26 135 ASP A O 1
ATOM 836 N N . ASP A 1 136 ? 36.927 98.619 3.659 1.00 55.20 136 ASP A N 1
ATOM 837 C CA . ASP A 1 136 ? 36.628 99.499 2.517 1.00 52.81 136 ASP A CA 1
ATOM 838 C C . ASP A 1 136 ? 36.488 100.977 2.821 1.00 51.10 136 ASP A C 1
ATOM 839 O O . ASP A 1 136 ? 35.407 101.483 3.123 1.00 49.48 136 ASP A O 1
ATOM 844 N N . ILE A 1 137 ? 37.605 101.671 2.712 1.00 49.90 137 ILE A N 1
ATOM 845 C CA . ILE A 1 137 ? 37.628 103.098 2.942 1.00 47.89 137 ILE A CA 1
ATOM 846 C C . ILE A 1 137 ? 37.541 103.673 1.518 1.00 46.33 137 ILE A C 1
ATOM 847 O O . ILE A 1 137 ? 37.488 104.886 1.296 1.00 44.68 137 ILE A O 1
ATOM 852 N N . ILE A 1 138 ? 37.511 102.756 0.556 1.00 46.21 138 ILE A N 1
ATOM 853 C CA . ILE A 1 138 ? 37.406 103.137 -0.834 1.00 45.89 138 ILE A CA 1
ATOM 854 C C . ILE A 1 138 ? 35.981 103.541 -1.108 1.00 45.49 138 ILE A C 1
ATOM 855 O O . ILE A 1 138 ? 35.719 104.360 -1.986 1.00 45.72 138 ILE A O 1
ATOM 856 N N . PHE A 1 139 ? 35.062 102.963 -0.337 1.00 45.89 139 PHE A N 1
ATOM 857 C CA . PHE A 1 139 ? 33.651 103.266 -0.491 1.00 45.33 139 PHE A CA 1
ATOM 858 C C . PHE A 1 139 ? 33.371 104.756 -0.377 1.00 45.87 139 PHE A C 1
ATOM 859 O O . PHE A 1 139 ? 32.505 105.290 -1.079 1.00 43.57 139 PHE A O 1
ATOM 860 N N . GLU A 1 140 ? 34.106 105.430 0.507 1.00 46.25 140 GLU A N 1
ATOM 861 C CA . GLU A 1 140 ? 33.943 106.866 0.716 1.00 47.46 140 GLU A CA 1
ATOM 862 C C . GLU A 1 140 ? 34.195 107.651 -0.546 1.00 49.41 140 GLU A C 1
ATOM 863 O O . GLU A 1 140 ? 33.311 108.327 -1.062 1.00 50.40 140 GLU A O 1
ATOM 869 N N . LEU A 1 141 ? 35.435 107.581 -1.010 1.00 51.62 141 LEU A N 1
ATOM 870 C CA . LEU A 1 141 ? 35.857 108.294 -2.200 1.00 52.88 141 LEU A CA 1
ATOM 871 C C . LEU A 1 141 ? 34.822 108.157 -3.294 1.00 53.73 141 LEU A C 1
ATOM 872 O O . LEU A 1 141 ? 34.433 109.148 -3.906 1.00 54.50 141 LEU A O 1
ATOM 874 N N . ILE A 1 142 ? 34.362 106.932 -3.529 1.00 54.80 142 ILE A N 1
ATOM 875 C CA . ILE A 1 142 ? 33.373 106.700 -4.576 1.00 56.35 142 ILE A CA 1
ATOM 876 C C . ILE A 1 142 ? 32.070 107.432 -4.243 1.00 55.96 142 ILE A C 1
ATOM 877 O O . ILE A 1 142 ? 31.348 107.858 -5.144 1.00 57.72 142 ILE A O 1
ATOM 882 N N . LYS A 1 143 ? 31.775 107.583 -2.952 1.00 55.22 143 LYS A N 1
ATOM 883 C CA . LYS A 1 143 ? 30.557 108.275 -2.510 1.00 53.90 143 LYS A CA 1
ATOM 884 C C . LYS A 1 143 ? 30.772 109.779 -2.626 1.00 52.92 143 LYS A C 1
ATOM 885 O O . LYS A 1 143 ? 31.307 110.403 -1.708 1.00 54.09 143 LYS A O 1
ATOM 887 N N . LYS A 1 146 ? 27.936 112.296 -2.770 1.00 41.06 146 LYS A N 1
ATOM 888 C CA . LYS A 1 146 ? 29.080 112.016 -1.919 1.00 41.03 146 LYS A CA 1
ATOM 889 C C . LYS A 1 146 ? 28.809 112.363 -0.453 1.00 41.87 146 LYS A C 1
ATOM 890 O O . LYS A 1 146 ? 29.415 113.279 0.115 1.00 40.71 146 LYS A O 1
ATOM 892 N N . VAL A 1 147 ? 27.891 111.627 0.166 1.00 41.12 147 VAL A N 1
ATOM 893 C CA . VAL A 1 147 ? 27.569 111.880 1.566 1.00 38.47 147 VAL A CA 1
ATOM 894 C C . VAL A 1 147 ? 27.947 110.702 2.435 1.00 37.11 147 VAL A C 1
ATOM 895 O O . VAL A 1 147 ? 27.712 109.547 2.062 1.00 36.75 147 VAL A O 1
ATOM 899 N N . PHE A 1 148 ? 28.536 111.013 3.587 1.00 34.86 148 PHE A N 1
ATOM 900 C CA . PHE A 1 148 ? 28.933 110.016 4.560 1.00 31.79 148 PHE A CA 1
ATOM 901 C C . PHE A 1 148 ? 28.147 110.292 5.830 1.00 32.10 148 PHE A C 1
ATOM 902 O O . PHE A 1 148 ? 28.207 111.387 6.373 1.00 30.95 148 PHE A O 1
ATOM 910 N N . HIS A 1 149 ? 27.409 109.287 6.293 1.00 31.99 149 HIS A N 1
ATOM 911 C CA . HIS A 1 149 ? 26.595 109.399 7.491 1.00 30.50 149 HIS A CA 1
ATOM 912 C C . HIS A 1 149 ? 27.076 108.471 8.585 1.00 30.22 149 HIS A C 1
ATOM 913 O O . HIS A 1 149 ? 27.394 107.305 8.355 1.00 28.56 149 HIS A O 1
ATOM 920 N N . LEU A 1 150 ? 27.101 109.004 9.797 1.00 31.25 150 LEU A N 1
ATOM 921 C CA . LEU A 1 150 ? 27.592 108.265 10.962 1.00 33.01 150 LEU A CA 1
ATOM 922 C C . LEU A 1 150 ? 26.605 108.372 12.129 1.00 32.76 150 LEU A C 1
ATOM 923 O O . LEU A 1 150 ? 25.881 109.379 12.249 1.00 33.13 150 LEU A O 1
ATOM 928 N N . SER A 1 151 ? 26.583 107.343 12.980 1.00 30.70 151 SER A N 1
ATOM 929 C CA . SER A 1 151 ? 25.721 107.355 14.146 1.00 29.61 151 SER A CA 1
ATOM 930 C C . SER A 1 151 ? 26.564 107.323 15.428 1.00 28.95 151 SER A C 1
ATOM 931 O O . SER A 1 151 ? 27.765 107.071 15.389 1.00 28.17 151 SER A O 1
ATOM 9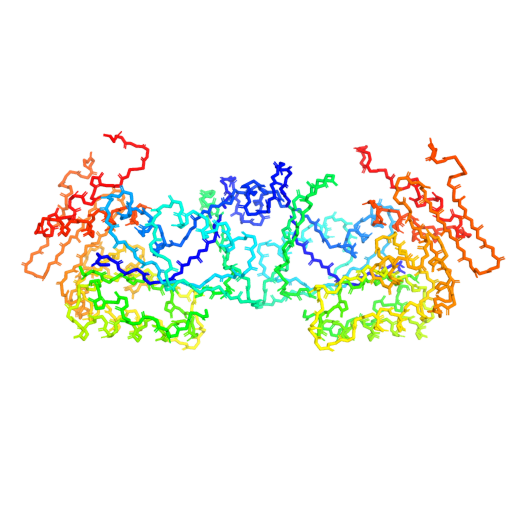34 N N . THR A 1 152 ? 25.934 107.590 16.564 1.00 27.26 152 THR A N 1
ATOM 935 C CA . THR A 1 152 ? 26.642 107.577 17.826 1.00 26.95 152 THR A CA 1
ATOM 936 C C . THR A 1 152 ? 26.714 106.169 18.392 1.00 28.58 152 THR A C 1
ATOM 937 O O . THR A 1 152 ? 27.742 105.759 18.928 1.00 29.94 152 THR A O 1
ATOM 941 N N . PHE A 1 153 ? 25.606 105.441 18.281 1.00 28.31 153 PHE A N 1
ATOM 942 C C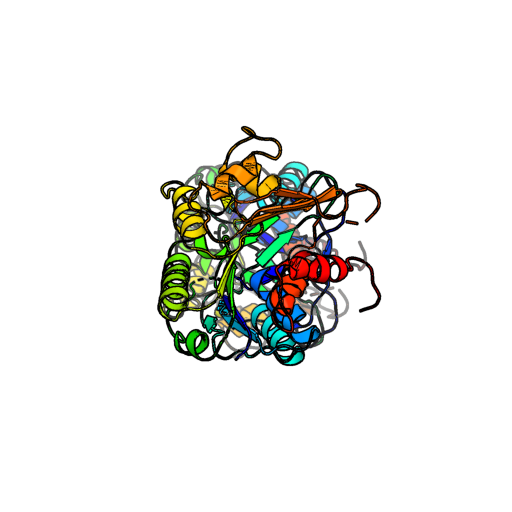A . PHE A 1 153 ? 25.512 104.063 18.756 1.00 27.55 153 PHE A CA 1
ATOM 943 C C . PHE A 1 153 ? 26.809 103.307 18.436 1.00 28.95 153 PHE A C 1
ATOM 944 O O . PHE A 1 153 ? 27.462 102.775 19.322 1.00 29.62 153 PHE A O 1
ATOM 952 N N . ILE A 1 154 ? 27.182 103.282 17.163 1.00 30.88 154 ILE A N 1
ATOM 953 C CA . ILE A 1 154 ? 28.386 102.597 16.722 1.00 32.59 154 ILE A CA 1
ATOM 954 C C . ILE A 1 154 ? 29.653 103.063 17.460 1.00 33.98 154 ILE A C 1
ATOM 955 O O . ILE A 1 154 ? 30.623 102.302 17.586 1.00 34.60 154 ILE A O 1
ATOM 960 N N . LEU A 1 155 ? 29.641 104.300 17.952 1.00 33.80 155 LEU A N 1
ATOM 961 C CA . LEU A 1 155 ? 30.796 104.852 18.660 1.00 34.50 155 LEU A CA 1
ATOM 962 C C . LEU A 1 155 ? 30.929 104.400 20.115 1.00 35.15 155 LEU A C 1
ATOM 963 O O . LEU A 1 155 ? 32.021 104.385 20.671 1.00 35.16 155 LEU A O 1
ATOM 968 N N . SER A 1 156 ? 29.811 104.045 20.728 1.00 36.42 156 SER A N 1
ATOM 969 C CA . SER A 1 156 ? 29.801 103.652 22.130 1.00 38.21 156 SER A CA 1
ATOM 970 C C . SER A 1 156 ? 30.760 102.556 22.544 1.00 40.63 156 SER A C 1
ATOM 971 O O . SER A 1 156 ? 31.401 102.659 23.582 1.00 42.13 156 SER A O 1
ATOM 974 N N . ARG A 1 157 ? 30.874 101.508 21.745 1.00 43.54 157 ARG A N 1
ATOM 975 C CA . ARG A 1 157 ? 31.738 100.432 22.147 1.00 44.91 157 ARG A CA 1
ATOM 976 C C . ARG A 1 157 ? 33.061 100.246 21.416 1.00 47.18 157 ARG A C 1
ATOM 977 O O . ARG A 1 157 ? 33.158 100.209 20.179 1.00 45.35 157 ARG A O 1
ATOM 985 N N . LYS A 1 158 ? 34.065 100.109 22.272 1.00 50.10 158 LYS A N 1
ATOM 986 C CA . LYS A 1 158 ? 35.487 99.933 21.995 1.00 53.52 158 LYS A CA 1
ATOM 987 C C . LYS A 1 158 ? 36.082 99.460 20.652 1.00 51.70 158 LYS A C 1
ATOM 988 O O . LYS A 1 158 ? 36.923 100.163 20.088 1.00 52.27 158 LYS A O 1
ATOM 994 N N . PRO A 1 159 ? 35.709 98.265 20.142 1.00 50.05 159 PRO A N 1
ATOM 995 C CA . PRO A 1 159 ? 36.339 97.911 18.853 1.00 48.17 159 PRO A CA 1
ATOM 996 C C . PRO A 1 159 ? 35.811 98.669 17.618 1.00 47.00 159 PRO A C 1
ATOM 997 O O . PRO A 1 159 ? 36.589 99.350 16.922 1.00 47.72 159 PRO A O 1
ATOM 1001 N N . ALA A 1 160 ? 34.505 98.565 17.357 1.00 44.79 160 ALA A N 1
ATOM 1002 C CA . ALA A 1 160 ? 33.882 99.228 16.209 1.00 41.22 160 ALA A CA 1
ATOM 1003 C C . ALA A 1 160 ? 34.044 100.750 16.255 1.00 39.68 160 ALA A C 1
ATOM 1004 O O . ALA A 1 160 ? 34.148 101.420 15.225 1.00 37.85 160 ALA A O 1
ATOM 1006 N N . ARG A 1 161 ? 34.059 101.296 17.461 1.00 38.62 161 ARG A N 1
ATOM 1007 C CA . ARG A 1 161 ? 34.190 102.733 17.622 1.00 37.18 161 ARG A CA 1
ATOM 1008 C C . ARG A 1 161 ? 35.375 103.300 16.846 1.00 37.56 161 ARG A C 1
ATOM 1009 O O . ARG A 1 161 ? 35.262 104.325 16.167 1.00 35.72 161 ARG A O 1
ATOM 1017 N N . ASP A 1 162 ? 36.506 102.611 16.937 1.00 38.43 162 ASP A N 1
ATOM 1018 C CA . ASP A 1 162 ? 37.735 103.036 16.285 1.00 37.84 162 ASP A CA 1
ATOM 1019 C C . ASP A 1 162 ? 37.659 103.049 14.771 1.00 37.03 162 ASP A C 1
ATOM 1020 O O . ASP A 1 162 ? 38.131 103.991 14.135 1.00 35.81 162 ASP A O 1
ATOM 1025 N N . THR A 1 163 ? 37.084 102.005 14.190 1.00 36.46 163 THR A N 1
ATOM 1026 C CA . THR A 1 163 ? 36.966 101.956 12.741 1.00 36.75 163 THR A CA 1
ATOM 1027 C C . THR A 1 163 ? 35.955 103.009 12.260 1.00 36.90 163 THR A C 1
ATOM 1028 O O . THR A 1 163 ? 36.037 103.519 11.143 1.00 35.10 163 THR A O 1
ATOM 1032 N N . ALA A 1 164 ? 35.016 103.359 13.126 1.00 36.81 164 ALA A N 1
ATOM 1033 C CA . ALA A 1 164 ? 34.019 104.367 12.792 1.00 35.54 164 ALA A CA 1
ATOM 1034 C C . ALA A 1 164 ? 34.659 105.757 12.660 1.00 35.01 164 ALA A C 1
ATOM 1035 O O . ALA A 1 164 ? 34.516 106.419 11.628 1.00 35.00 164 ALA A O 1
ATOM 1037 N N . ILE A 1 165 ? 35.367 106.207 13.694 1.00 34.02 165 ILE A N 1
ATOM 1038 C CA . ILE A 1 165 ? 35.974 107.529 13.606 1.00 33.19 165 ILE A CA 1
ATOM 1039 C C . ILE A 1 165 ? 37.064 107.571 12.551 1.00 31.47 165 ILE A C 1
ATOM 1040 O O . ILE A 1 165 ? 37.250 108.579 11.885 1.00 31.27 165 ILE A O 1
ATOM 1045 N N . LYS A 1 166 ? 37.769 106.463 12.388 1.00 32.27 166 LYS A N 1
ATOM 1046 C CA . LYS A 1 166 ? 38.821 106.392 11.384 1.00 34.02 166 LYS A CA 1
ATOM 1047 C C . LYS A 1 166 ? 38.170 106.671 10.038 1.00 34.76 166 LYS A C 1
ATOM 1048 O O . LYS A 1 166 ? 38.731 107.357 9.180 1.00 35.33 166 LYS A O 1
ATOM 1050 N N . ALA A 1 167 ? 36.966 106.139 9.865 1.00 36.39 167 ALA A N 1
ATOM 1051 C CA . ALA A 1 167 ? 36.226 106.328 8.629 1.00 36.61 167 ALA A CA 1
ATOM 1052 C C . ALA A 1 167 ? 35.698 107.744 8.614 1.00 37.51 167 ALA A C 1
ATOM 1053 O O . ALA A 1 167 ? 35.609 108.373 7.561 1.00 38.21 167 ALA A O 1
ATOM 1055 N N . PHE A 1 168 ? 35.340 108.242 9.793 1.00 39.04 168 PHE A N 1
ATOM 1056 C CA . PHE A 1 168 ? 34.834 109.604 9.910 1.00 40.90 168 PHE A CA 1
ATOM 1057 C C . PHE A 1 168 ? 35.889 110.580 9.403 1.00 41.90 168 PHE A C 1
ATOM 1058 O O . PHE A 1 168 ? 35.641 111.392 8.505 1.00 40.71 168 PHE A O 1
ATOM 1066 N N . ASN A 1 169 ? 37.076 110.492 9.987 1.00 42.15 169 ASN A N 1
ATOM 1067 C CA . ASN A 1 169 ? 38.153 111.369 9.587 1.00 42.28 169 ASN A CA 1
ATOM 1068 C C . ASN A 1 169 ? 38.549 111.176 8.129 1.00 42.35 169 ASN A C 1
ATOM 1069 O O . ASN A 1 169 ? 38.913 112.142 7.455 1.00 42.12 169 ASN A O 1
ATOM 1074 N N . TYR A 1 170 ? 38.454 109.951 7.620 1.00 43.54 170 TYR A N 1
ATOM 1075 C CA . TYR A 1 170 ? 38.808 109.731 6.219 1.00 45.30 170 TYR A CA 1
ATOM 1076 C C . TYR A 1 170 ? 37.841 110.469 5.305 1.00 45.86 170 TYR A C 1
ATOM 1077 O O . TYR A 1 170 ? 38.250 111.108 4.328 1.00 45.26 170 TYR A O 1
ATOM 1086 N N . ALA A 1 171 ? 36.553 110.354 5.619 1.00 47.00 171 ALA A N 1
ATOM 1087 C CA . ALA A 1 171 ? 35.519 111.011 4.835 1.00 47.35 171 ALA A CA 1
ATOM 1088 C C . ALA A 1 171 ? 35.782 112.517 4.796 1.00 48.57 171 ALA A C 1
ATOM 1089 O O . ALA A 1 171 ? 35.595 113.167 3.768 1.00 47.64 171 ALA A O 1
ATOM 1091 N N . ARG A 1 172 ? 36.221 113.075 5.918 1.00 49.81 172 ARG A N 1
ATOM 1092 C CA . ARG A 1 172 ? 36.511 114.498 5.954 1.00 51.19 172 ARG A CA 1
ATOM 1093 C C . ARG A 1 172 ? 37.705 114.775 5.068 1.00 51.83 172 ARG A C 1
ATOM 1094 O O . ARG A 1 172 ? 37.643 115.628 4.200 1.00 52.15 172 ARG A O 1
ATOM 1102 N N . GLU A 1 173 ? 38.792 114.044 5.282 1.00 52.74 173 GLU A N 1
ATOM 1103 C CA . GLU A 1 173 ? 39.995 114.221 4.476 1.00 53.30 173 GLU A CA 1
ATOM 1104 C C . GLU A 1 173 ? 39.632 114.245 2.990 1.00 53.74 173 GLU A C 1
ATOM 1105 O O . GLU A 1 173 ? 40.142 115.078 2.235 1.00 53.85 173 GLU A O 1
ATOM 1107 N N . GLN A 1 174 ? 38.739 113.344 2.584 1.00 53.49 174 GLN A N 1
ATOM 1108 C CA . GLN A 1 174 ? 38.307 113.263 1.192 1.00 52.70 174 GLN A CA 1
ATOM 1109 C C . GLN A 1 174 ? 37.354 114.374 0.778 1.00 51.22 174 GLN A C 1
ATOM 1110 O O . GLN A 1 174 ? 36.878 114.401 -0.349 1.00 51.04 174 GLN A O 1
ATOM 1116 N N . GLY A 1 175 ? 37.076 115.289 1.694 1.00 50.24 175 GLY A N 1
ATOM 1117 C CA . GLY A 1 175 ? 36.179 116.384 1.382 1.00 49.22 175 GLY A CA 1
ATOM 1118 C C . GLY A 1 175 ? 34.742 115.951 1.143 1.00 48.69 175 GLY A C 1
ATOM 1119 O O . GLY A 1 175 ? 34.062 116.469 0.263 1.00 48.44 175 GLY A O 1
ATOM 1120 N N . LYS A 1 176 ? 34.269 114.997 1.931 1.00 47.61 176 LYS A N 1
ATOM 1121 C CA . LYS A 1 176 ? 32.902 114.521 1.793 1.00 45.58 176 LYS A CA 1
ATOM 1122 C C . LYS A 1 176 ? 31.988 115.241 2.782 1.00 45.96 176 LYS A C 1
ATOM 1123 O O . LYS A 1 176 ? 32.448 115.789 3.799 1.00 46.65 176 LYS A O 1
ATOM 1129 N N . ILE A 1 177 ? 30.695 115.242 2.479 1.00 45.28 177 ILE A N 1
ATOM 1130 C CA . ILE A 1 177 ? 29.711 115.855 3.362 1.00 45.33 177 ILE A CA 1
ATOM 1131 C C . ILE A 1 177 ? 29.510 114.869 4.500 1.00 44.37 177 ILE A C 1
ATOM 1132 O O . ILE A 1 177 ? 29.095 113.734 4.272 1.00 44.49 177 ILE A O 1
ATOM 1137 N N . VAL A 1 178 ? 29.788 115.294 5.725 1.00 43.23 178 VAL A N 1
ATOM 1138 C CA . VAL A 1 178 ? 29.646 114.388 6.858 1.00 41.76 178 VAL A CA 1
ATOM 1139 C C . VAL A 1 178 ? 28.418 114.664 7.715 1.00 39.30 178 VAL A C 1
ATOM 1140 O O . VAL A 1 178 ? 28.245 115.764 8.230 1.00 39.17 178 VAL A O 1
ATOM 1144 N N . CYS A 1 179 ? 27.558 113.655 7.840 1.00 38.75 179 CYS A N 1
ATOM 1145 C CA . CYS A 1 179 ? 26.344 113.756 8.646 1.00 37.27 179 CYS A CA 1
ATOM 1146 C C . CYS A 1 179 ? 26.451 112.866 9.865 1.00 36.39 179 CYS A C 1
ATOM 1147 O O . CYS A 1 179 ? 26.631 111.655 9.761 1.00 36.54 179 CYS A O 1
ATOM 1150 N N . PHE A 1 180 ? 26.327 113.474 11.030 1.00 35.85 180 PHE A N 1
ATOM 1151 C CA . PHE A 1 180 ? 26.424 112.737 12.273 1.00 36.98 180 PHE A CA 1
ATOM 1152 C C . PHE A 1 180 ? 25.162 112.892 13.100 1.00 38.52 180 PHE A C 1
ATOM 1153 O O . PHE A 1 180 ? 24.601 113.998 13.178 1.00 38.40 180 PHE A O 1
ATOM 1161 N N . ASP A 1 181 ? 24.717 111.785 13.700 1.00 38.66 181 ASP A N 1
ATOM 1162 C CA . ASP A 1 181 ? 23.542 111.805 14.550 1.00 38.46 181 ASP A CA 1
ATOM 1163 C C . ASP A 1 181 ? 24.017 111.653 15.988 1.00 38.15 181 ASP A C 1
ATOM 1164 O O . ASP A 1 181 ? 24.340 110.552 16.428 1.00 39.07 181 ASP A O 1
ATOM 1169 N N . PRO A 1 182 ? 24.075 112.764 16.737 1.00 38.12 182 PRO A N 1
ATOM 1170 C CA . PRO A 1 182 ? 24.515 112.759 18.134 1.00 37.36 182 PRO A CA 1
ATOM 1171 C C . PRO A 1 182 ? 23.513 112.136 19.104 1.00 38.28 182 PRO A C 1
ATOM 1172 O O . PRO A 1 182 ? 23.114 112.765 20.088 1.00 38.35 182 PRO A O 1
ATOM 1176 N N . CYS A 1 183 ? 23.104 110.906 18.818 1.00 38.90 183 CYS A N 1
ATOM 1177 C CA . CYS A 1 183 ? 22.173 110.207 19.686 1.00 40.74 183 CYS A CA 1
ATOM 1178 C C . CYS A 1 183 ? 22.969 109.580 20.826 1.00 41.90 183 CYS A C 1
ATOM 1179 O O . CYS A 1 183 ? 23.007 108.356 20.987 1.00 41.42 183 CYS A O 1
ATOM 1182 N N . TYR A 1 184 ? 23.611 110.439 21.613 1.00 42.69 184 TYR A N 1
ATOM 1183 C CA . TYR A 1 184 ? 24.420 109.991 22.741 1.00 45.43 184 TYR A CA 1
ATOM 1184 C C . TYR A 1 184 ? 23.582 109.540 23.937 1.00 46.44 184 TYR A C 1
ATOM 1185 O O . TYR A 1 184 ? 22.720 110.286 24.415 1.00 47.78 184 TYR A O 1
ATOM 1194 N N . ARG A 1 185 ? 23.851 108.329 24.421 1.00 45.93 185 ARG A N 1
ATOM 1195 C CA . ARG A 1 185 ? 23.150 107.776 25.572 1.00 44.88 185 ARG A CA 1
ATOM 1196 C C . ARG A 1 185 ? 24.138 106.945 26.376 1.00 43.50 185 ARG A C 1
ATOM 1197 O O . ARG A 1 185 ? 24.528 105.857 25.961 1.00 43.34 185 ARG A O 1
ATOM 1205 N N . LYS A 1 186 ? 24.538 107.484 27.528 1.00 43.11 186 LYS A N 1
ATOM 1206 C CA . LYS A 1 186 ? 25.513 106.864 28.452 1.00 42.78 186 LYS A CA 1
ATOM 1207 C C . LYS A 1 186 ? 25.482 105.342 28.687 1.00 41.65 186 LYS A C 1
ATOM 1208 O O . LYS A 1 186 ? 26.545 104.705 28.708 1.00 41.33 186 LYS A O 1
ATOM 1210 N N . VAL A 1 187 ? 24.301 104.757 28.877 1.00 40.46 187 VAL A N 1
ATOM 1211 C CA . VAL A 1 187 ? 24.231 103.317 29.112 1.00 39.98 187 VAL A CA 1
ATOM 1212 C C . VAL A 1 187 ? 25.024 102.491 28.103 1.00 39.69 187 VAL A C 1
ATOM 1213 O O . VAL A 1 187 ? 25.611 101.473 28.455 1.00 38.62 187 VAL A O 1
ATOM 1217 N N . LEU A 1 188 ? 25.042 102.932 26.850 1.00 40.57 188 LEU A N 1
ATOM 1218 C CA . LEU A 1 188 ? 25.757 102.220 25.799 1.00 40.69 188 LEU A CA 1
ATOM 1219 C C . LEU A 1 188 ? 27.261 102.316 25.933 1.00 41.93 188 LEU A C 1
ATOM 1220 O O . LEU A 1 188 ? 27.998 101.632 25.217 1.00 41.61 188 LEU A O 1
ATOM 1225 N N . TRP A 1 189 ? 27.716 103.159 26.856 1.00 43.62 189 TRP A N 1
ATOM 1226 C CA . TRP A 1 189 ? 29.153 103.361 27.048 1.00 44.88 189 TRP A CA 1
ATOM 1227 C C . TRP A 1 189 ? 29.778 102.752 28.297 1.00 45.53 189 TRP A C 1
ATOM 1228 O O . TRP A 1 189 ? 29.140 102.645 29.354 1.00 45.12 189 TRP A O 1
ATOM 1239 N N . PRO A 1 190 ? 31.050 102.341 28.181 1.00 46.87 190 PRO A N 1
ATOM 1240 C CA . PRO A 1 190 ? 31.790 101.746 29.295 1.00 47.79 190 PRO A CA 1
ATOM 1241 C C . PRO A 1 190 ? 31.965 102.785 30.412 1.00 49.69 190 PRO A C 1
ATOM 1242 O O . PRO A 1 190 ? 32.128 103.984 30.141 1.00 49.48 190 PRO A O 1
ATOM 1246 N N . GLU A 1 191 ? 31.929 102.319 31.658 1.00 51.43 191 GLU A N 1
ATOM 1247 C CA . GLU A 1 191 ? 32.068 103.185 32.825 1.00 52.60 191 GLU A CA 1
ATOM 1248 C C . GLU A 1 191 ? 33.255 104.146 32.784 1.00 52.90 191 GLU A C 1
ATOM 1249 O O . GLU A 1 191 ? 33.153 105.282 33.229 1.00 52.34 191 GLU A O 1
ATOM 1251 N N . GLY A 1 192 ? 34.373 103.688 32.245 1.00 53.39 192 GLY A N 1
ATOM 1252 C CA . GLY A 1 192 ? 35.556 104.522 32.190 1.00 56.74 192 GLY A CA 1
ATOM 1253 C C . GLY A 1 192 ? 35.625 105.593 31.114 1.00 58.59 192 GLY A C 1
ATOM 1254 O O . GLY A 1 192 ? 36.055 106.725 31.381 1.00 58.82 192 GLY A O 1
ATOM 1255 N N . ASP A 1 193 ? 35.209 105.247 29.900 1.00 58.96 193 ASP A N 1
ATOM 1256 C CA . ASP A 1 193 ? 35.253 106.187 28.782 1.00 59.78 193 ASP A CA 1
ATOM 1257 C C . ASP A 1 193 ? 34.443 107.463 29.007 1.00 59.89 193 ASP A C 1
ATOM 1258 O O . ASP A 1 193 ? 33.481 107.481 29.782 1.00 61.56 193 ASP A O 1
ATOM 1263 N N . ASP A 1 194 ? 34.845 108.528 28.319 1.00 59.25 194 ASP A N 1
ATOM 1264 C CA . ASP A 1 194 ? 34.183 109.822 28.425 1.00 58.18 194 ASP A CA 1
ATOM 1265 C C . ASP A 1 194 ? 32.768 109.756 27.850 1.00 57.31 194 ASP A C 1
ATOM 1266 O O . ASP A 1 194 ? 31.781 109.977 28.565 1.00 57.64 194 ASP A O 1
ATOM 1271 N N . GLY A 1 195 ? 32.676 109.464 26.554 1.00 54.66 195 GLY A N 1
ATOM 1272 C CA . GLY A 1 195 ? 31.378 109.378 25.912 1.00 51.39 195 GLY A CA 1
ATOM 1273 C C . GLY A 1 195 ? 30.965 110.719 25.346 1.00 48.06 195 GLY A C 1
ATOM 1274 O O . GLY A 1 195 ? 30.971 110.916 24.132 1.00 48.95 195 GLY A O 1
ATOM 1275 N N . ALA A 1 196 ? 30.616 111.646 26.229 1.00 45.12 196 ALA A N 1
ATOM 1276 C CA . ALA A 1 196 ? 30.190 112.979 25.825 1.00 42.76 196 ALA A CA 1
ATOM 1277 C C . ALA A 1 196 ? 31.262 113.723 25.021 1.00 42.55 196 ALA A C 1
ATOM 1278 O O . ALA A 1 196 ? 30.964 114.366 24.004 1.00 42.21 196 ALA A O 1
ATOM 1280 N N . GLY A 1 197 ? 32.507 113.637 25.474 1.00 42.68 197 GLY A N 1
ATOM 1281 C CA . GLY A 1 197 ? 33.585 114.299 24.768 1.00 42.59 197 GLY A CA 1
ATOM 1282 C C . GLY A 1 197 ? 33.806 113.704 23.388 1.00 42.90 197 GLY A C 1
ATOM 1283 O O . GLY A 1 197 ? 34.152 114.418 22.438 1.00 42.06 197 GLY A O 1
ATOM 1284 N N . VAL A 1 198 ? 33.611 112.393 23.270 1.00 42.96 198 VAL A N 1
ATOM 1285 C CA . VAL A 1 198 ? 33.787 111.725 21.987 1.00 43.09 198 VAL A CA 1
ATOM 1286 C C . VAL A 1 198 ? 32.734 112.218 21.009 1.00 43.77 198 VAL A C 1
ATOM 1287 O O . VAL A 1 198 ? 33.046 112.597 19.878 1.00 42.67 198 VAL A O 1
ATOM 1291 N N . VAL A 1 199 ? 31.481 112.200 21.453 1.00 44.26 199 VAL A N 1
ATOM 1292 C CA . VAL A 1 199 ? 30.370 112.664 20.636 1.00 43.98 199 VAL A CA 1
ATOM 1293 C C . VAL A 1 199 ? 30.647 114.115 20.257 1.00 45.67 199 VAL A C 1
ATOM 1294 O O . VAL A 1 199 ? 30.414 114.533 19.124 1.00 45.78 199 VAL A O 1
ATOM 1298 N N . GLU A 1 200 ? 31.155 114.881 21.214 1.00 46.56 200 GLU A N 1
ATOM 1299 C CA . GLU A 1 200 ? 31.474 116.275 20.967 1.00 47.20 200 GLU A CA 1
ATOM 1300 C C . GLU A 1 200 ? 32.645 116.427 20.003 1.00 46.85 200 GLU A C 1
ATOM 1301 O O . GLU A 1 200 ? 32.570 117.188 19.034 1.00 46.79 200 GLU A O 1
ATOM 1307 N N . GLU A 1 201 ? 33.726 115.699 20.269 1.00 46.19 201 GLU A N 1
ATOM 1308 C CA . GLU A 1 201 ? 34.892 115.768 19.410 1.00 45.31 201 GLU A CA 1
ATOM 1309 C C . GLU A 1 201 ? 34.522 115.581 17.956 1.00 44.86 201 GLU A C 1
ATOM 1310 O O . GLU A 1 201 ? 35.262 115.990 17.068 1.00 45.92 201 GLU A O 1
ATOM 1311 N N . ILE A 1 202 ? 33.360 114.979 17.712 1.00 44.96 202 ILE A N 1
ATOM 1312 C CA . ILE A 1 202 ? 32.886 114.713 16.344 1.00 45.83 202 ILE A CA 1
ATOM 1313 C C . ILE A 1 202 ? 31.859 115.734 15.832 1.00 44.77 202 ILE A C 1
ATOM 1314 O O . ILE A 1 202 ? 31.878 116.124 14.650 1.00 43.84 202 ILE A O 1
ATOM 1319 N N . ILE A 1 203 ? 30.957 116.156 16.716 1.00 44.00 203 ILE A N 1
ATOM 1320 C CA . ILE A 1 203 ? 29.959 117.154 16.345 1.00 42.74 203 ILE A CA 1
ATOM 1321 C C . ILE A 1 203 ? 30.753 118.325 15.787 1.00 41.91 203 ILE A C 1
ATOM 1322 O O . ILE A 1 203 ? 30.415 118.882 14.739 1.00 42.71 203 ILE A O 1
ATOM 1327 N N . SER A 1 204 ? 31.820 118.666 16.507 1.00 41.63 204 SER A N 1
ATOM 1328 C CA . SER A 1 204 ? 32.694 119.763 16.152 1.00 40.86 204 SER A CA 1
ATOM 1329 C C . SER A 1 204 ? 33.286 119.633 14.766 1.00 40.57 204 SER A C 1
ATOM 1330 O O . SER A 1 204 ? 33.502 120.630 14.087 1.00 42.14 204 SER A O 1
ATOM 1333 N N . ARG A 1 205 ? 33.556 118.413 14.330 1.00 40.96 205 ARG A N 1
ATOM 1334 C CA . ARG A 1 205 ? 34.164 118.237 13.016 1.00 41.37 205 ARG A CA 1
ATOM 1335 C C . ARG A 1 205 ? 33.174 117.883 11.911 1.00 41.92 205 ARG A C 1
ATOM 1336 O O . ARG A 1 205 ? 33.578 117.684 10.760 1.00 41.70 205 ARG A O 1
ATOM 1338 N N . ALA A 1 206 ? 31.883 117.825 12.247 1.00 42.24 206 ALA A N 1
ATOM 1339 C CA . ALA A 1 206 ? 30.846 117.472 11.261 1.00 41.86 206 ALA A CA 1
ATOM 1340 C C . ALA A 1 206 ? 30.241 118.663 10.541 1.00 40.60 206 ALA A C 1
ATOM 1341 O O . ALA A 1 206 ? 30.462 119.807 10.927 1.00 40.32 206 ALA A O 1
ATOM 1343 N N . ASP A 1 207 ? 29.472 118.378 9.495 1.00 40.63 207 ASP A N 1
ATOM 1344 C CA . ASP A 1 207 ? 28.802 119.421 8.734 1.00 40.83 207 ASP A CA 1
ATOM 1345 C C . ASP A 1 207 ? 27.388 119.625 9.251 1.00 39.48 207 ASP A C 1
ATOM 1346 O O . ASP A 1 207 ? 26.966 120.738 9.526 1.00 39.36 207 ASP A O 1
ATOM 1351 N N . PHE A 1 208 ? 26.656 118.534 9.386 1.00 39.09 208 PHE A N 1
ATOM 1352 C CA . PHE A 1 208 ? 25.293 118.603 9.875 1.00 38.88 208 PHE A CA 1
ATOM 1353 C C . PHE A 1 208 ? 25.050 117.610 11.001 1.00 37.13 208 PHE A C 1
ATOM 1354 O O . PHE A 1 208 ? 25.681 116.566 11.078 1.00 37.23 208 PHE A O 1
ATOM 1362 N N . VAL A 1 209 ? 24.141 117.951 11.892 1.00 35.97 209 VAL A N 1
ATOM 1363 C CA . VAL A 1 209 ? 23.801 117.053 12.969 1.00 35.83 209 VAL A CA 1
ATOM 1364 C C . VAL A 1 209 ? 22.296 117.110 13.169 1.00 35.11 209 VAL A C 1
ATOM 1365 O O . VAL A 1 209 ? 21.636 118.070 12.774 1.00 33.77 209 VAL A O 1
ATOM 1369 N N . LYS A 1 210 ? 21.755 116.059 13.766 1.00 35.54 210 LYS A N 1
ATOM 1370 C CA . LYS A 1 210 ? 20.336 115.983 13.987 1.00 37.28 210 LYS A CA 1
ATOM 1371 C C . LYS A 1 210 ? 20.016 115.663 15.432 1.00 36.77 210 LYS A C 1
ATOM 1372 O O . LYS A 1 210 ? 19.414 114.642 15.730 1.00 37.21 210 LYS A O 1
ATOM 1378 N N . PRO A 1 211 ? 20.434 116.524 16.365 1.00 37.44 211 PRO A N 1
ATOM 1379 C CA . PRO A 1 211 ? 20.086 116.168 17.735 1.00 38.87 211 PRO A CA 1
ATOM 1380 C C . PRO A 1 211 ? 18.580 116.366 17.956 1.00 40.57 211 PRO A C 1
ATOM 1381 O O . PRO A 1 211 ? 17.922 117.119 17.237 1.00 41.48 211 PRO A O 1
ATOM 1385 N N . SER A 1 212 ? 18.025 115.651 18.922 1.00 42.53 212 SER A N 1
ATOM 1386 C CA . SER A 1 212 ? 16.618 115.796 19.247 1.00 44.18 212 SER A CA 1
ATOM 1387 C C . SER A 1 212 ? 16.688 116.416 20.625 1.00 46.16 212 SER A C 1
ATOM 1388 O O . SER A 1 212 ? 17.781 116.556 21.181 1.00 46.01 212 SER A O 1
ATOM 1391 N N . LEU A 1 213 ? 15.551 116.802 21.184 1.00 49.11 213 LEU A N 1
ATOM 1392 C CA . LEU A 1 213 ? 15.580 117.409 22.507 1.00 52.35 213 LEU A CA 1
ATOM 1393 C C . LEU A 1 213 ? 16.134 116.456 23.552 1.00 55.05 213 LEU A C 1
ATOM 1394 O O . LEU A 1 213 ? 16.783 116.886 24.505 1.00 55.48 213 LEU A O 1
ATOM 1399 N N . ASP A 1 214 ? 15.884 115.163 23.362 1.00 58.04 214 ASP A N 1
ATOM 1400 C CA . ASP A 1 214 ? 16.371 114.154 24.285 1.00 60.49 214 ASP A CA 1
ATOM 1401 C C . ASP A 1 214 ? 17.870 114.036 24.096 1.00 60.16 214 ASP A C 1
ATOM 1402 O O . ASP A 1 214 ? 18.633 114.081 25.053 1.00 59.69 214 ASP A O 1
ATOM 1407 N N . ASP A 1 215 ? 18.287 113.887 22.846 1.00 60.23 215 ASP A N 1
ATOM 1408 C CA . ASP A 1 215 ? 19.698 113.765 22.533 1.00 60.13 215 ASP A CA 1
ATOM 1409 C C . ASP A 1 215 ? 20.427 114.968 23.090 1.00 60.53 215 ASP A C 1
ATOM 1410 O O . ASP A 1 215 ? 21.620 114.887 23.398 1.00 62.02 215 ASP A O 1
ATOM 1415 N N . ALA A 1 216 ? 19.699 116.078 23.225 1.00 60.05 216 ALA A N 1
ATOM 1416 C CA . ALA A 1 216 ? 20.266 117.326 23.736 1.00 59.33 216 ALA A CA 1
ATOM 1417 C C . ALA A 1 216 ? 20.340 117.352 25.262 1.00 59.78 216 ALA A C 1
ATOM 1418 O O . ALA A 1 216 ? 21.355 117.733 25.837 1.00 58.05 216 ALA A O 1
ATOM 1420 N N . ARG A 1 217 ? 19.257 116.941 25.911 1.00 61.06 217 ARG A N 1
ATOM 1421 C CA . ARG A 1 217 ? 19.205 116.911 27.371 1.00 63.07 217 ARG A CA 1
ATOM 1422 C C . ARG A 1 217 ? 20.282 115.986 27.901 1.00 61.85 217 ARG A C 1
ATOM 1423 O O . ARG A 1 217 ? 20.887 116.255 28.932 1.00 62.09 217 ARG A O 1
ATOM 1431 N N . HIS A 1 218 ? 20.519 114.898 27.174 1.00 61.04 218 HIS A N 1
ATOM 1432 C CA . HIS A 1 218 ? 21.504 113.901 27.556 1.00 59.46 218 HIS A CA 1
ATOM 1433 C C . HIS A 1 218 ? 22.937 114.370 27.449 1.00 58.54 218 HIS A C 1
ATOM 1434 O O . HIS A 1 218 ? 23.778 113.951 28.234 1.00 58.80 218 HIS A O 1
ATOM 1441 N N . LEU A 1 219 ? 23.222 115.238 26.487 1.00 57.60 219 LEU A N 1
ATOM 1442 C CA . LEU A 1 219 ? 24.589 115.727 26.299 1.00 56.72 219 LEU A CA 1
ATOM 1443 C C . LEU A 1 219 ? 24.870 117.065 26.986 1.00 56.46 219 LEU A C 1
ATOM 1444 O O . LEU A 1 219 ? 25.994 117.316 27.444 1.00 56.80 219 LEU A O 1
ATOM 1449 N N . PHE A 1 220 ? 23.842 117.912 27.056 1.00 55.50 220 PHE A N 1
ATOM 1450 C CA . PHE A 1 220 ? 23.960 119.244 27.637 1.00 53.39 220 PHE A CA 1
ATOM 1451 C C . PHE A 1 220 ? 23.124 119.464 28.874 1.00 56.24 220 PHE A C 1
ATOM 1452 O O . PHE A 1 220 ? 23.012 120.592 29.352 1.00 56.52 220 PHE A O 1
ATOM 1460 N N . GLY A 1 221 ? 22.526 118.404 29.397 1.00 59.57 221 GLY A N 1
ATOM 1461 C CA . GLY A 1 221 ? 21.689 118.585 30.565 1.00 65.55 221 GLY A CA 1
ATOM 1462 C C . GLY A 1 221 ? 20.516 119.456 30.149 1.00 69.62 221 GLY A C 1
ATOM 1463 O O . GLY A 1 221 ? 20.377 119.770 28.961 1.00 71.34 221 GLY A O 1
ATOM 1464 N N . PRO A 1 222 ? 19.658 119.873 31.092 1.00 72.60 222 PRO A N 1
ATOM 1465 C CA . PRO A 1 222 ? 18.500 120.709 30.774 1.00 74.29 222 PRO A CA 1
ATOM 1466 C C . PRO A 1 222 ? 18.873 122.159 30.485 1.00 76.58 222 PRO A C 1
ATOM 1467 O O . PRO A 1 222 ? 18.051 122.918 29.981 1.00 76.83 222 PRO A O 1
ATOM 1471 N N . ASP A 1 223 ? 20.115 122.523 30.805 1.00 78.34 223 ASP A N 1
ATOM 1472 C CA . ASP A 1 223 ? 20.596 123.883 30.601 1.00 81.06 223 ASP A CA 1
ATOM 1473 C C . ASP A 1 223 ? 20.328 124.499 29.240 1.00 83.23 223 ASP A C 1
ATOM 1474 O O . ASP A 1 223 ? 21.252 124.898 28.527 1.00 84.80 223 ASP A O 1
ATOM 1475 N N . SER A 1 224 ? 19.053 124.596 28.888 1.00 84.39 224 SER A N 1
ATOM 1476 C CA . SER A 1 224 ? 18.671 125.156 27.610 1.00 85.78 224 SER A CA 1
ATOM 1477 C C . SER A 1 224 ? 17.404 124.495 27.107 1.00 85.99 224 SER A C 1
ATOM 1478 O O . SER A 1 224 ? 17.258 123.278 27.214 1.00 85.27 224 SER A O 1
ATOM 1479 N N . PRO A 1 225 ? 16.443 125.277 26.602 1.00 86.77 225 PRO A N 1
ATOM 1480 C CA . PRO A 1 225 ? 15.186 124.730 26.083 1.00 87.45 225 PRO A CA 1
ATOM 1481 C C . PRO A 1 225 ? 15.206 124.721 24.552 1.00 87.10 225 PRO A C 1
ATOM 1482 O O . PRO A 1 225 ? 14.415 124.039 23.902 1.00 86.82 225 PRO A O 1
ATOM 1486 N N . GLU A 1 226 ? 16.126 125.495 23.993 1.00 86.78 226 GLU A N 1
ATOM 1487 C CA . GLU A 1 226 ? 16.285 125.614 22.555 1.00 84.91 226 GLU A CA 1
ATOM 1488 C C . GLU A 1 226 ? 17.663 126.213 22.361 1.00 82.51 226 GLU A C 1
ATOM 1489 O O . GLU A 1 226 ? 18.223 126.173 21.271 1.00 81.10 226 GLU A O 1
ATOM 1495 N N . ASN A 1 227 ? 18.198 126.782 23.435 1.00 78.13 227 ASN A N 1
ATOM 1496 C CA . ASN A 1 227 ? 19.517 127.385 23.387 1.00 74.73 227 ASN A CA 1
ATOM 1497 C C . ASN A 1 227 ? 20.513 126.258 23.179 1.00 71.51 227 ASN A C 1
ATOM 1498 O O . ASN A 1 227 ? 21.712 126.489 22.982 1.00 70.50 227 ASN A O 1
ATOM 1503 N N . TYR A 1 228 ? 20.005 125.028 23.238 1.00 65.81 228 TYR A N 1
ATOM 1504 C CA . TYR A 1 228 ? 20.843 123.855 23.023 1.00 59.31 228 TYR A CA 1
ATOM 1505 C C . TYR A 1 228 ? 21.634 124.137 21.745 1.00 57.28 228 TYR A C 1
ATOM 1506 O O . TYR A 1 228 ? 22.846 123.885 21.663 1.00 57.12 228 TYR A O 1
ATOM 1515 N N . VAL A 1 229 ? 20.925 124.680 20.761 1.00 55.68 229 VAL A N 1
ATOM 1516 C CA . VAL A 1 229 ? 21.492 125.029 19.471 1.00 54.36 229 VAL A CA 1
ATOM 1517 C C . VAL A 1 229 ? 22.754 125.883 19.603 1.00 54.74 229 VAL A C 1
ATOM 1518 O O . VAL A 1 229 ? 23.443 126.135 18.608 1.00 53.23 229 VAL A O 1
ATOM 1522 N N . LYS A 1 230 ? 23.047 126.335 20.826 1.00 54.39 230 LYS A N 1
ATOM 1523 C CA . LYS A 1 230 ? 24.245 127.128 21.066 1.00 53.19 230 LYS A CA 1
ATOM 1524 C C . LYS A 1 230 ? 25.457 126.246 20.823 1.00 54.25 230 LYS A C 1
ATOM 1525 O O . LYS A 1 230 ? 26.604 126.702 20.814 1.00 53.01 230 LYS A O 1
ATOM 1526 N N . ARG A 1 231 ? 25.177 124.955 20.631 1.00 55.57 231 ARG A N 1
ATOM 1527 C CA . ARG A 1 231 ? 26.184 123.934 20.346 1.00 54.02 231 ARG A CA 1
ATOM 1528 C C . ARG A 1 231 ? 26.804 124.195 18.971 1.00 54.52 231 ARG A C 1
ATOM 1529 O O . ARG A 1 231 ? 27.664 123.432 18.517 1.00 53.86 231 ARG A O 1
ATOM 1537 N N . TYR A 1 232 ? 26.318 125.241 18.292 1.00 55.35 232 TYR A N 1
ATOM 1538 C CA . TYR A 1 232 ? 26.863 125.606 17.000 1.00 53.99 232 TYR A CA 1
ATOM 1539 C C . TYR A 1 232 ? 28.241 126.060 17.406 1.00 54.15 232 TYR A C 1
ATOM 1540 O O . TYR A 1 232 ? 29.216 126.000 16.641 1.00 52.95 232 TYR A O 1
ATOM 1541 N N . LEU A 1 233 ? 28.295 126.511 18.658 1.00 54.62 233 LEU A N 1
ATOM 1542 C CA . LEU A 1 233 ? 29.534 126.968 19.253 1.00 55.29 233 LEU A CA 1
ATOM 1543 C C . LEU A 1 233 ? 30.201 125.744 19.829 1.00 55.05 233 LEU A C 1
ATOM 1544 O O . LEU A 1 233 ? 31.394 125.751 20.124 1.00 55.33 233 LEU A O 1
ATOM 1545 N N . GLU A 1 234 ? 29.411 124.685 19.989 1.00 56.37 234 GLU A N 1
ATOM 1546 C CA . GLU A 1 234 ? 29.939 123.433 20.505 1.00 56.34 234 GLU A CA 1
ATOM 1547 C C . GLU A 1 234 ? 30.869 122.858 19.455 1.00 56.56 234 GLU A C 1
ATOM 1548 O O . GLU A 1 234 ? 31.068 121.645 19.373 1.00 54.73 234 GLU A O 1
ATOM 1549 N N . LEU A 1 235 ? 31.434 123.755 18.653 1.00 57.51 235 LEU A N 1
ATOM 1550 C CA . LEU A 1 235 ? 32.337 123.363 17.597 1.00 59.24 235 LEU A CA 1
ATOM 1551 C C . LEU A 1 235 ? 31.530 122.897 16.412 1.00 59.58 235 LEU A C 1
ATOM 1552 O O . LEU A 1 235 ? 31.968 123.008 15.272 1.00 58.49 235 LEU A O 1
ATOM 1553 N N . GLY A 1 236 ? 30.335 122.391 16.712 1.00 60.85 236 GLY A N 1
ATOM 1554 C CA . GLY A 1 236 ? 29.410 121.859 15.718 1.00 62.43 236 GLY A CA 1
ATOM 1555 C C . GLY A 1 236 ? 29.553 122.283 14.271 1.00 63.27 236 GLY A C 1
ATOM 1556 O O . GLY A 1 236 ? 29.123 121.561 13.367 1.00 64.25 236 GLY A O 1
ATOM 1557 N N . VAL A 1 237 ? 30.168 123.444 14.055 1.00 63.46 237 VAL A N 1
ATOM 1558 C CA . VAL A 1 237 ? 30.368 124.001 12.720 1.00 62.38 237 VAL A CA 1
ATOM 1559 C C . VAL A 1 237 ? 29.171 123.732 11.827 1.00 59.46 237 VAL A C 1
ATOM 1560 O O . VAL A 1 237 ? 28.056 123.587 12.325 1.00 58.82 237 VAL A O 1
ATOM 1564 N N . LYS A 1 238 ? 29.409 123.668 10.521 1.00 57.92 238 LYS A N 1
ATOM 1565 C CA . LYS A 1 238 ? 28.330 123.436 9.588 1.00 55.41 238 LYS A CA 1
ATOM 1566 C C . LYS A 1 238 ? 27.054 124.056 10.119 1.00 54.22 238 LYS A C 1
ATOM 1567 O O . LYS A 1 238 ? 26.991 125.249 10.410 1.00 53.74 238 LYS A O 1
ATOM 1568 N N . ALA A 1 239 ? 26.035 123.226 10.267 1.00 52.27 239 ALA A N 1
ATOM 1569 C CA . ALA A 1 239 ? 24.758 123.670 10.766 1.00 50.49 239 ALA A CA 1
ATOM 1570 C C . ALA A 1 239 ? 24.146 122.495 11.490 1.00 50.19 239 ALA A C 1
ATOM 1571 O O . ALA A 1 239 ? 24.573 121.357 11.305 1.00 51.16 239 ALA A O 1
ATOM 1573 N N . VAL A 1 240 ? 23.141 122.771 12.307 1.00 48.54 240 VAL A N 1
ATOM 1574 C CA . VAL A 1 240 ? 22.477 121.738 13.067 1.00 46.92 240 VAL A CA 1
ATOM 1575 C C . VAL A 1 240 ? 20.978 121.937 13.027 1.00 46.87 240 VAL A C 1
ATOM 1576 O O . VAL A 1 240 ? 20.491 123.052 13.180 1.00 47.80 240 VAL A O 1
ATOM 1580 N N . ILE A 1 241 ? 20.247 120.855 12.796 1.00 46.84 241 ILE A N 1
ATOM 1581 C CA . ILE A 1 241 ? 18.795 120.922 12.798 1.00 47.21 241 ILE A CA 1
ATOM 1582 C C . ILE A 1 241 ? 18.350 120.147 14.044 1.00 47.51 241 ILE A C 1
ATOM 1583 O O . ILE A 1 241 ? 18.655 118.965 14.208 1.00 45.72 241 ILE A O 1
ATOM 1588 N N . LEU A 1 242 ? 17.681 120.849 14.954 1.00 48.42 242 LEU A N 1
ATOM 1589 C CA . LEU A 1 242 ? 17.220 120.254 16.208 1.00 48.84 242 LEU A CA 1
ATOM 1590 C C . LEU A 1 242 ? 15.743 119.884 16.148 1.00 51.02 242 LEU A C 1
ATOM 1591 O O . LEU A 1 242 ? 14.873 120.761 16.150 1.00 51.94 242 LEU A O 1
ATOM 1596 N N . THR A 1 243 ? 15.457 118.587 16.086 1.00 52.90 243 THR A N 1
ATOM 1597 C CA . THR A 1 243 ? 14.081 118.136 16.021 1.00 53.98 243 THR A CA 1
ATOM 1598 C C . THR A 1 243 ? 13.428 118.299 17.385 1.00 56.92 243 THR A C 1
ATOM 1599 O O . THR A 1 243 ? 14.027 118.013 18.422 1.00 57.29 243 THR A O 1
ATOM 1603 N N . LEU A 1 244 ? 12.191 118.773 17.380 1.00 59.66 244 LEU A N 1
ATOM 1604 C CA . LEU A 1 244 ? 11.455 119.004 18.614 1.00 63.01 244 LEU A CA 1
ATOM 1605 C C . LEU A 1 244 ? 10.259 118.070 18.657 1.00 65.52 244 LEU A C 1
ATOM 1606 O O . LEU A 1 244 ? 9.215 118.404 19.215 1.00 66.74 244 LEU A O 1
ATOM 1611 N N . GLY A 1 245 ? 10.413 116.898 18.055 1.00 67.35 245 GLY A N 1
ATOM 1612 C CA . GLY A 1 245 ? 9.323 115.943 18.040 1.00 70.53 245 GLY A CA 1
ATOM 1613 C C . GLY A 1 245 ? 8.039 116.519 17.469 1.00 72.54 245 GLY A C 1
ATOM 1614 O O . GLY A 1 245 ? 7.980 116.901 16.298 1.00 73.01 245 GLY A O 1
ATOM 1615 N N . GLU A 1 246 ? 7.012 116.600 18.309 1.00 74.12 246 GLU A N 1
ATOM 1616 C CA . GLU A 1 246 ? 5.711 117.099 17.887 1.00 76.08 246 GLU A CA 1
ATOM 1617 C C . GLU A 1 246 ? 5.625 118.610 17.692 1.00 77.05 246 GLU A C 1
ATOM 1618 O O . GLU A 1 246 ? 4.572 119.205 17.926 1.00 77.27 246 GLU A O 1
ATOM 1620 N N . GLU A 1 247 ? 6.708 119.242 17.258 1.00 77.93 247 GLU A N 1
ATOM 1621 C CA . GLU A 1 247 ? 6.651 120.682 17.062 1.00 77.89 247 GLU A CA 1
ATOM 1622 C C . GLU A 1 247 ? 7.567 121.214 15.963 1.00 75.44 247 GLU A C 1
ATOM 1623 O O . GLU A 1 247 ? 7.844 122.414 15.914 1.00 75.39 247 GLU A O 1
ATOM 1629 N N . GLY A 1 248 ? 8.023 120.328 15.078 1.00 72.89 248 GLY A N 1
ATOM 1630 C CA . GLY A 1 248 ? 8.884 120.749 13.985 1.00 68.77 248 GLY A CA 1
ATOM 1631 C C . GLY A 1 248 ? 10.364 120.704 14.302 1.00 65.72 248 GLY A C 1
ATOM 1632 O O . GLY A 1 248 ? 10.811 119.915 15.125 1.00 65.53 248 GLY A O 1
ATOM 1633 N N . VAL A 1 249 ? 11.139 121.557 13.652 1.00 62.63 249 VAL A N 1
ATOM 1634 C CA . VAL A 1 249 ? 12.567 121.559 13.888 1.00 60.44 249 VAL A CA 1
ATOM 1635 C C . VAL A 1 249 ? 13.107 122.976 13.960 1.00 59.81 249 VAL A C 1
ATOM 1636 O O . VAL A 1 249 ? 12.458 123.917 13.505 1.00 59.17 249 VAL A O 1
ATOM 1640 N N . ILE A 1 250 ? 14.293 123.115 14.547 1.00 57.42 250 ILE A N 1
ATOM 1641 C CA . ILE A 1 250 ? 14.963 124.405 14.668 1.00 54.73 250 ILE A CA 1
ATOM 1642 C C . ILE A 1 250 ? 16.365 124.236 14.117 1.00 54.66 250 ILE A C 1
ATOM 1643 O O . ILE A 1 250 ? 17.214 123.603 14.748 1.00 54.64 250 ILE A O 1
ATOM 1648 N N . ALA A 1 251 ? 16.608 124.788 12.939 1.00 52.98 251 ALA A N 1
ATOM 1649 C CA . ALA A 1 251 ? 17.917 124.680 12.331 1.00 51.16 251 ALA A CA 1
ATOM 1650 C C . ALA A 1 251 ? 18.619 125.999 12.509 1.00 51.48 251 ALA A C 1
ATOM 1651 O O . ALA A 1 251 ? 17.998 127.001 12.847 1.00 51.15 251 ALA A O 1
ATOM 1653 N N . SER A 1 252 ? 19.924 125.994 12.281 1.00 52.00 252 SER A N 1
ATOM 1654 C CA . SER A 1 252 ? 20.710 127.201 12.388 1.00 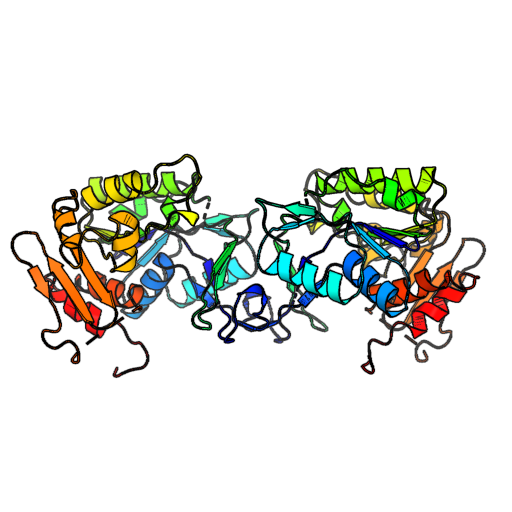50.85 252 SER A CA 1
ATOM 1655 C C . SER A 1 252 ? 22.113 126.955 11.858 1.00 50.98 252 SER A C 1
ATOM 1656 O O . SER A 1 252 ? 22.671 125.880 12.041 1.00 49.47 252 SER A O 1
ATOM 1659 N N . ASP A 1 253 ? 22.663 127.945 11.164 1.00 52.59 253 ASP A N 1
ATOM 1660 C CA . ASP A 1 253 ? 24.019 127.847 10.651 1.00 54.23 253 ASP A CA 1
ATOM 1661 C C . ASP A 1 253 ? 24.838 128.827 11.460 1.00 54.47 253 ASP A C 1
ATOM 1662 O O . ASP A 1 253 ? 26.002 129.075 11.157 1.00 55.19 253 ASP A O 1
ATOM 1667 N N . GLY A 1 254 ? 24.213 129.371 12.502 1.00 54.76 254 GLY A N 1
ATOM 1668 C CA . GLY A 1 254 ? 24.879 130.328 13.367 1.00 56.18 254 GLY A CA 1
ATOM 1669 C C . GLY A 1 254 ? 24.518 131.764 13.022 1.00 56.73 254 GLY A C 1
ATOM 1670 O O . GLY A 1 254 ? 24.418 132.616 13.903 1.00 57.39 254 GLY A O 1
ATOM 1671 N N . GLU A 1 255 ? 24.329 132.029 11.733 1.00 56.09 255 GLU A N 1
ATOM 1672 C CA . GLU A 1 255 ? 23.973 133.356 11.259 1.00 56.10 255 GLU A CA 1
ATOM 1673 C C . GLU A 1 255 ? 22.503 133.661 11.571 1.00 56.06 255 GLU A C 1
ATOM 1674 O O . GLU A 1 255 ? 22.127 134.811 11.802 1.00 54.77 255 GLU A O 1
ATOM 1676 N N . GLU A 1 256 ? 21.683 132.615 11.581 1.00 55.29 256 GLU A N 1
ATOM 1677 C CA . GLU A 1 256 ? 20.257 132.754 11.840 1.00 54.49 256 GLU A CA 1
ATOM 1678 C C . GLU A 1 256 ? 19.643 131.454 12.332 1.00 53.15 256 GLU A C 1
ATOM 1679 O O . GLU A 1 256 ? 20.131 130.371 12.017 1.00 53.13 256 GLU A O 1
ATOM 1685 N N . ILE A 1 257 ? 18.560 131.577 13.095 1.00 53.43 257 ILE A N 1
ATOM 1686 C CA . ILE A 1 257 ? 17.845 130.427 13.650 1.00 52.88 257 ILE A CA 1
ATOM 1687 C C . ILE A 1 257 ? 16.467 130.321 13.006 1.00 53.93 257 ILE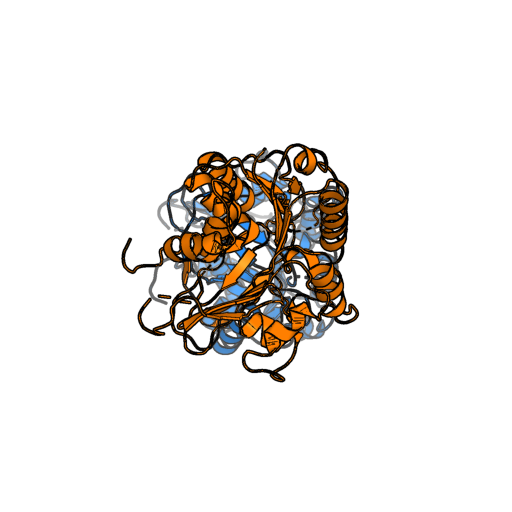 A C 1
ATOM 1688 O O . ILE A 1 257 ? 15.735 131.304 12.923 1.00 53.99 257 ILE A O 1
ATOM 1693 N N . ILE A 1 258 ? 16.110 129.126 12.554 1.00 57.14 258 ILE A N 1
ATOM 1694 C CA . ILE A 1 258 ? 14.817 128.924 11.908 1.00 59.30 258 ILE A CA 1
ATOM 1695 C C . ILE A 1 258 ? 13.977 127.824 12.539 1.00 60.16 258 ILE A C 1
ATOM 1696 O O . ILE A 1 258 ? 14.480 126.752 12.862 1.00 59.77 258 ILE A O 1
ATOM 1701 N N . ARG A 1 259 ? 12.696 128.115 12.726 1.00 62.28 259 ARG A N 1
ATOM 1702 C CA . ARG A 1 259 ? 11.754 127.141 13.244 1.00 65.01 259 ARG A CA 1
ATOM 1703 C C . ARG A 1 259 ? 10.957 126.799 11.997 1.00 65.52 259 ARG A C 1
ATOM 1704 O O . ARG A 1 259 ? 10.303 127.664 11.427 1.00 63.48 259 ARG A O 1
ATOM 1712 N N . ILE A 1 260 ? 11.022 125.544 11.566 1.00 65.69 260 ILE A N 1
ATOM 1713 C CA . ILE A 1 260 ? 10.329 125.158 10.357 1.00 69.58 260 ILE A CA 1
ATOM 1714 C C . ILE A 1 260 ? 8.820 125.382 10.398 1.00 70.00 260 ILE A C 1
ATOM 1715 O O . ILE A 1 260 ? 8.366 126.451 9.983 1.00 74.06 260 ILE A O 1
ATOM 1720 N N . PRO A 1 261 ? 8.007 124.428 10.893 1.00 68.96 261 PRO A N 1
ATOM 1721 C CA . PRO A 1 261 ? 6.619 124.896 10.813 1.00 72.29 261 PRO A CA 1
ATOM 1722 C C . PRO A 1 261 ? 6.384 126.048 11.794 1.00 69.78 261 PRO A C 1
ATOM 1723 O O . PRO A 1 261 ? 6.547 125.879 13.000 1.00 71.82 261 PRO A O 1
ATOM 1727 N N . ALA A 1 262 ? 6.037 127.223 11.280 1.00 69.39 262 ALA A N 1
ATOM 1728 C CA . ALA A 1 262 ? 5.788 128.370 12.149 1.00 69.48 262 ALA A CA 1
ATOM 1729 C C . ALA A 1 262 ? 4.586 128.060 13.042 1.00 69.05 262 ALA A C 1
ATOM 1730 O O . ALA A 1 262 ? 4.487 128.549 14.165 1.00 67.24 262 ALA A O 1
ATOM 1732 N N . PHE A 1 263 ? 3.674 127.241 12.527 1.00 68.29 263 PHE A N 1
ATOM 1733 C CA . PHE A 1 263 ? 2.482 126.845 13.264 1.00 68.64 263 PHE A CA 1
ATOM 1734 C C . PHE A 1 263 ? 2.686 125.432 13.779 1.00 69.41 263 PHE A C 1
ATOM 1735 O O . PHE A 1 263 ? 2.627 124.472 13.010 1.00 71.18 263 PHE A O 1
ATOM 1737 N N . SER A 1 264 ? 2.925 125.310 15.081 1.00 69.03 264 SER A N 1
ATOM 1738 C CA . SER A 1 264 ? 3.150 124.017 15.725 1.00 68.60 264 SER A CA 1
ATOM 1739 C C . SER A 1 264 ? 2.209 122.918 15.246 1.00 68.29 264 SER A C 1
ATOM 1740 O O . SER A 1 264 ? 2.579 121.746 15.234 1.00 69.38 264 SER A O 1
ATOM 1742 N N . GLU A 1 265 ? 0.998 123.294 14.848 1.00 67.75 265 GLU A N 1
ATOM 1743 C CA . GLU A 1 265 ? 0.021 122.318 14.388 1.00 67.94 265 GLU A CA 1
ATOM 1744 C C . GLU A 1 265 ? -0.020 122.181 12.865 1.00 68.17 265 GLU A C 1
ATOM 1745 O O . GLU A 1 265 ? -1.063 121.868 12.294 1.00 70.27 265 GLU A O 1
ATOM 1747 N N . ASP A 1 266 ? 1.117 122.400 12.210 1.00 67.29 266 ASP A N 1
ATOM 1748 C CA . ASP A 1 266 ? 1.202 122.306 10.753 1.00 66.71 266 ASP A CA 1
ATOM 1749 C C . ASP A 1 266 ? 2.557 121.751 10.316 1.00 66.31 266 ASP A C 1
ATOM 1750 O O . ASP A 1 266 ? 3.158 120.934 11.019 1.00 67.86 266 ASP A O 1
ATOM 1752 N N . GLY A 1 272 ? 11.288 111.127 16.523 1.00 45.79 272 GLY A N 1
ATOM 1753 C CA . GLY A 1 272 ? 10.173 110.310 16.080 1.00 45.33 272 GLY A CA 1
ATOM 1754 C C . GLY A 1 272 ? 10.569 109.463 14.889 1.00 46.84 272 GLY A C 1
ATOM 1755 O O . GLY A 1 272 ? 10.898 108.284 15.031 1.00 47.87 272 GLY A O 1
ATOM 1756 N N . ALA A 1 273 ? 10.543 110.078 13.707 1.00 46.63 273 ALA A N 1
ATOM 1757 C CA . ALA A 1 273 ? 10.898 109.414 12.449 1.00 43.68 273 ALA A CA 1
ATOM 1758 C C . ALA A 1 273 ? 12.127 110.100 11.860 1.00 42.31 273 ALA A C 1
ATOM 1759 O O . ALA A 1 273 ? 12.128 110.514 10.695 1.00 41.69 273 ALA A O 1
ATOM 1761 N N . GLY A 1 274 ? 13.167 110.220 12.679 1.00 41.01 274 GLY A N 1
ATOM 1762 C CA . GLY A 1 274 ? 14.385 110.874 12.240 1.00 38.90 274 GLY A CA 1
ATOM 1763 C C . GLY A 1 274 ? 15.117 110.212 11.087 1.00 38.41 274 GLY A C 1
ATOM 1764 O O . GLY A 1 274 ? 15.752 110.900 10.286 1.00 38.10 274 GLY A O 1
ATOM 1765 N N . ASP A 1 275 ? 15.049 108.886 10.992 1.00 36.87 275 ASP A N 1
ATOM 1766 C CA . ASP A 1 275 ? 15.739 108.194 9.916 1.00 36.23 275 ASP A CA 1
ATOM 1767 C C . ASP A 1 275 ? 15.090 108.513 8.582 1.00 36.85 275 ASP A C 1
ATOM 1768 O O . ASP A 1 275 ? 15.761 108.558 7.547 1.00 38.08 275 ASP A O 1
ATOM 1773 N N . ALA A 1 276 ? 13.786 108.752 8.603 1.00 36.05 276 ALA A N 1
ATOM 1774 C CA . ALA A 1 276 ? 13.082 109.088 7.381 1.00 35.57 276 ALA A CA 1
ATOM 1775 C C . ALA A 1 276 ? 13.406 110.537 7.058 1.00 35.10 276 ALA A C 1
ATOM 1776 O O . ALA A 1 276 ? 13.758 110.881 5.927 1.00 35.58 276 ALA A O 1
ATOM 1778 N N . PHE A 1 277 ? 13.282 111.388 8.065 1.00 34.71 277 PHE A N 1
ATOM 1779 C CA . PHE A 1 277 ? 13.555 112.797 7.873 1.00 35.51 277 PHE A CA 1
ATOM 1780 C C . PHE A 1 277 ? 14.964 112.942 7.344 1.00 37.07 277 PHE A C 1
ATOM 1781 O O . PHE A 1 277 ? 15.197 113.552 6.296 1.00 37.41 277 PHE A O 1
ATOM 1789 N N . TRP A 1 278 ? 15.907 112.346 8.060 1.00 37.78 278 TRP A N 1
ATOM 1790 C CA . TRP A 1 278 ? 17.300 112.429 7.668 1.00 36.89 278 TRP A CA 1
ATOM 1791 C C . TRP A 1 278 ? 17.465 111.956 6.235 1.00 35.96 278 TRP A C 1
ATOM 1792 O O . TRP A 1 278 ? 18.141 112.604 5.451 1.00 36.70 278 TRP A O 1
ATOM 1803 N N . SER A 1 279 ? 16.835 110.841 5.884 1.00 35.40 279 SER A N 1
ATOM 1804 C CA . SER A 1 279 ? 16.944 110.348 4.525 1.00 36.50 279 SER A CA 1
ATOM 1805 C C . SER A 1 279 ? 16.502 111.424 3.548 1.00 37.13 279 SER A C 1
ATOM 1806 O O . SER A 1 279 ? 17.227 111.743 2.603 1.00 37.37 279 SER A O 1
ATOM 1809 N N . GLY A 1 280 ? 15.317 111.989 3.788 1.00 36.89 280 GLY A N 1
ATOM 1810 C CA . GLY A 1 280 ? 14.804 113.037 2.925 1.00 34.37 280 GLY A CA 1
ATOM 1811 C C . GLY A 1 280 ? 15.807 114.172 2.839 1.00 34.92 280 GLY A C 1
ATOM 1812 O O . GLY A 1 280 ? 16.133 114.652 1.755 1.00 34.26 280 GLY A O 1
ATOM 1813 N N . PHE A 1 281 ? 16.312 114.596 3.992 1.00 34.43 281 PHE A N 1
ATOM 1814 C CA . PHE A 1 281 ? 17.280 115.686 4.054 1.00 35.38 281 PHE A CA 1
ATOM 1815 C C . PHE A 1 281 ? 18.528 115.337 3.263 1.00 36.87 281 PHE A C 1
ATOM 1816 O O . PHE A 1 281 ? 19.042 116.172 2.509 1.00 37.23 281 PHE A O 1
ATOM 1824 N N . ILE A 1 282 ? 19.016 114.106 3.446 1.00 37.87 282 ILE A N 1
ATOM 1825 C CA . ILE A 1 282 ? 20.213 113.628 2.746 1.00 37.67 282 ILE A CA 1
ATOM 1826 C C . ILE A 1 282 ? 19.912 113.699 1.270 1.00 39.11 282 ILE A C 1
ATOM 1827 O O . ILE A 1 282 ? 20.680 114.278 0.507 1.00 40.04 282 ILE A O 1
ATOM 1832 N N . CYS A 1 283 ? 18.776 113.120 0.888 1.00 40.76 283 CYS A N 1
ATOM 1833 C CA . CYS A 1 283 ? 18.320 113.090 -0.500 1.00 42.23 283 CYS A CA 1
ATOM 1834 C C . CYS A 1 283 ? 18.247 114.494 -1.079 1.00 43.03 283 CYS A C 1
ATOM 1835 O O . CYS A 1 283 ? 18.309 114.672 -2.293 1.00 42.12 283 CYS A O 1
ATOM 1838 N N . GLY A 1 284 ? 18.118 115.487 -0.205 1.00 45.22 284 GLY A N 1
ATOM 1839 C CA . GLY A 1 284 ? 18.059 116.868 -0.648 1.00 47.87 284 GLY A CA 1
ATOM 1840 C C . GLY A 1 284 ? 19.370 117.273 -1.292 1.00 50.68 284 GLY A C 1
ATOM 1841 O O . GLY A 1 284 ? 19.702 118.455 -1.351 1.00 50.23 284 GLY A O 1
ATOM 1842 N N . LEU A 1 285 ? 20.123 116.268 -1.749 1.00 53.32 285 LEU A N 1
ATOM 1843 C CA . LEU A 1 285 ? 21.409 116.446 -2.433 1.00 54.92 285 LEU A CA 1
ATOM 1844 C C . LEU A 1 285 ? 21.123 116.458 -3.938 1.00 55.73 285 LEU A C 1
ATOM 1845 O O . LEU A 1 285 ? 22.011 116.711 -4.746 1.00 55.75 285 LEU A O 1
ATOM 1850 N N . LEU A 1 286 ? 19.875 116.156 -4.299 1.00 55.85 286 LEU A N 1
ATOM 1851 C CA . LEU A 1 286 ? 19.452 116.165 -5.692 1.00 56.38 286 LEU A CA 1
ATOM 1852 C C . LEU A 1 286 ? 19.334 117.615 -6.117 1.00 57.91 286 LEU A C 1
ATOM 1853 O O . LEU A 1 286 ? 19.563 117.958 -7.271 1.00 59.43 286 LEU A O 1
ATOM 1858 N N . ASP A 1 287 ? 18.948 118.462 -5.175 1.00 60.03 287 ASP A N 1
ATOM 1859 C CA . ASP A 1 287 ? 18.823 119.882 -5.447 1.00 61.37 287 ASP A CA 1
ATOM 1860 C C . ASP A 1 287 ? 19.821 120.618 -4.580 1.00 59.86 287 ASP A C 1
ATOM 1861 O O . ASP A 1 287 ? 21.009 120.305 -4.594 1.00 59.48 287 ASP A O 1
ATOM 1866 N N . GLY A 1 288 ? 19.337 121.588 -3.821 1.00 58.48 288 GLY A N 1
ATOM 1867 C CA . GLY A 1 288 ? 20.226 122.344 -2.970 1.00 58.16 288 GLY A CA 1
ATOM 1868 C C . GLY A 1 288 ? 19.505 123.007 -1.821 1.00 57.38 288 GLY A C 1
ATOM 1869 O O . GLY A 1 288 ? 18.356 122.668 -1.515 1.00 57.34 288 GLY A O 1
ATOM 1870 N N . TYR A 1 289 ? 20.190 123.965 -1.196 1.00 56.49 289 TYR A N 1
ATOM 1871 C CA . TYR A 1 289 ? 19.662 124.706 -0.060 1.00 55.24 289 TYR A CA 1
ATOM 1872 C C . TYR A 1 289 ? 19.334 123.721 1.043 1.00 55.01 289 TYR A C 1
ATOM 1873 O O . TYR A 1 289 ? 18.847 122.617 0.784 1.00 55.35 289 TYR A O 1
ATOM 1875 N N . THR A 1 290 ? 19.626 124.102 2.279 1.00 55.36 290 THR A N 1
ATOM 1876 C CA . THR A 1 290 ? 19.318 123.235 3.396 1.00 56.16 290 THR A CA 1
ATOM 1877 C C . THR A 1 290 ? 17.803 123.242 3.592 1.00 57.41 290 THR A C 1
ATOM 1878 O O . THR A 1 290 ? 17.279 122.795 4.614 1.00 57.05 290 THR A O 1
ATOM 1882 N N . VAL A 1 291 ? 17.111 123.766 2.579 1.00 58.33 291 VAL A N 1
ATOM 1883 C CA . VAL A 1 291 ? 15.657 123.809 2.542 1.00 57.81 291 VAL A CA 1
ATOM 1884 C C . VAL A 1 291 ? 15.283 122.329 2.441 1.00 57.92 291 VAL A C 1
ATOM 1885 O O . VAL A 1 291 ? 14.111 121.948 2.470 1.00 57.10 291 VAL A O 1
ATOM 1889 N N . LYS A 1 292 ? 16.329 121.513 2.303 1.00 57.51 292 LYS A N 1
ATOM 1890 C CA . LYS A 1 292 ? 16.219 120.066 2.208 1.00 56.58 292 LYS A CA 1
ATOM 1891 C C . LYS A 1 292 ? 15.644 119.598 3.544 1.00 56.05 292 LYS A C 1
ATOM 1892 O O . LYS A 1 292 ? 15.090 118.501 3.657 1.00 57.07 292 LYS A O 1
ATOM 1894 N N . ARG A 1 293 ? 15.775 120.452 4.557 1.00 55.99 293 ARG A N 1
ATOM 1895 C CA . ARG A 1 293 ? 15.242 120.162 5.884 1.00 55.15 293 ARG A CA 1
ATOM 1896 C C . ARG A 1 293 ? 13.716 120.055 5.766 1.00 54.27 293 ARG A C 1
ATOM 1897 O O . ARG A 1 293 ? 13.075 119.333 6.529 1.00 54.95 293 ARG A O 1
ATOM 1899 N N . SER A 1 294 ? 13.143 120.779 4.808 1.00 53.44 294 SER A N 1
ATOM 1900 C CA . SER A 1 294 ? 11.703 120.748 4.579 1.00 52.00 294 SER A CA 1
ATOM 1901 C C . SER A 1 294 ? 11.373 119.518 3.752 1.00 51.56 294 SER A C 1
ATOM 1902 O O . SER A 1 294 ? 10.405 118.812 4.009 1.00 49.07 294 SER A O 1
ATOM 1905 N N . ILE A 1 295 ? 12.191 119.280 2.738 1.00 52.21 295 ILE A N 1
ATOM 1906 C CA . ILE A 1 295 ? 12.000 118.140 1.858 1.00 52.72 295 ILE A CA 1
ATOM 1907 C C . ILE A 1 295 ? 12.011 116.878 2.692 1.00 51.86 295 ILE A C 1
ATOM 1908 O O . ILE A 1 295 ? 11.235 115.950 2.462 1.00 51.40 295 ILE A O 1
ATOM 1913 N N . LYS A 1 296 ? 12.894 116.862 3.677 1.00 51.59 296 LYS A N 1
ATOM 1914 C CA . LYS A 1 296 ? 13.023 115.722 4.571 1.00 51.17 296 LYS A CA 1
ATOM 1915 C C . LYS A 1 296 ? 11.748 115.581 5.380 1.00 49.92 296 LYS A C 1
ATOM 1916 O O . LYS A 1 296 ? 11.230 114.491 5.577 1.00 48.52 296 LYS A O 1
ATOM 1918 N N . LEU A 1 297 ? 11.263 116.717 5.857 1.00 49.77 297 LEU A N 1
ATOM 1919 C CA . LEU A 1 297 ? 10.051 116.796 6.659 1.00 48.95 297 LEU A CA 1
ATOM 1920 C C . LEU A 1 297 ? 8.897 116.085 5.972 1.00 49.44 297 LEU A C 1
ATOM 1921 O O . LEU A 1 297 ? 8.189 115.304 6.598 1.00 50.60 297 LEU A O 1
ATOM 1926 N N . GLY A 1 298 ? 8.705 116.364 4.686 1.00 48.89 298 GLY A N 1
ATOM 1927 C CA . GLY A 1 298 ? 7.633 115.719 3.959 1.00 47.78 298 GLY A CA 1
ATOM 1928 C C . GLY A 1 298 ? 7.929 114.252 3.819 1.00 48.33 298 GLY A C 1
ATOM 1929 O O . GLY A 1 298 ? 7.071 113.439 3.536 1.00 47.69 298 GLY A O 1
ATOM 1930 N N . ASN A 1 299 ? 9.178 113.901 4.043 1.00 50.20 299 ASN A N 1
ATOM 1931 C CA . ASN A 1 299 ? 9.577 112.517 3.927 1.00 50.76 299 ASN A CA 1
ATOM 1932 C C . ASN A 1 299 ? 9.208 111.706 5.161 1.00 51.80 299 ASN A C 1
ATOM 1933 O O . ASN A 1 299 ? 9.144 110.491 5.111 1.00 51.74 299 ASN A O 1
ATOM 1938 N N . GLY A 1 300 ? 8.997 112.406 6.272 1.00 53.59 300 GLY A N 1
ATOM 1939 C CA . GLY A 1 300 ? 8.569 111.775 7.495 1.00 55.39 300 GLY A CA 1
ATOM 1940 C C . GLY A 1 300 ? 7.089 111.555 7.248 1.00 58.24 300 GLY A C 1
ATOM 1941 O O . GLY A 1 300 ? 6.242 112.383 7.586 1.00 58.27 300 GLY A O 1
ATOM 1942 N N . VAL A 1 301 ? 6.776 110.470 6.557 1.00 60.06 301 VAL A N 1
ATOM 1943 C CA . VAL A 1 301 ? 5.385 110.127 6.334 1.00 61.93 301 VAL A CA 1
ATOM 1944 C C . VAL A 1 301 ? 5.282 108.896 7.217 1.00 63.08 301 VAL A C 1
ATOM 1945 O O . VAL A 1 301 ? 5.303 107.755 6.750 1.00 63.07 301 VAL A O 1
ATOM 1949 N N . ALA A 1 302 ? 5.267 109.165 8.524 1.00 63.98 302 ALA A N 1
ATOM 1950 C CA . ALA A 1 302 ? 5.128 108.104 9.489 1.00 64.81 302 ALA A CA 1
ATOM 1951 C C . ALA A 1 302 ? 4.104 107.291 8.737 1.00 66.51 302 ALA A C 1
ATOM 1952 O O . ALA A 1 302 ? 4.385 106.188 8.289 1.00 67.18 302 ALA A O 1
ATOM 1953 N N . ALA A 1 303 ? 2.942 107.928 8.567 1.00 67.39 303 ALA A N 1
ATOM 1954 C CA . ALA A 1 303 ? 1.751 107.465 7.851 1.00 68.41 303 ALA A CA 1
ATOM 1955 C C . ALA A 1 303 ? 1.405 106.066 7.362 1.00 69.20 303 ALA A C 1
ATOM 1956 O O . ALA A 1 303 ? 0.951 105.234 8.145 1.00 69.99 303 ALA A O 1
ATOM 1957 N N . PHE A 1 304 ? 1.529 105.808 6.059 1.00 70.12 304 PHE A N 1
ATOM 1958 C CA . PHE A 1 304 ? 1.170 104.480 5.588 1.00 70.45 304 PHE A CA 1
ATOM 1959 C C . PHE A 1 304 ? 1.107 104.102 4.124 1.00 71.79 304 PHE A C 1
ATOM 1960 O O . PHE A 1 304 ? 1.062 102.909 3.833 1.00 72.53 304 PHE A O 1
ATOM 1961 N N . LYS A 1 305 ? 1.085 105.058 3.203 1.00 72.55 305 LYS A N 1
ATOM 1962 C CA . LYS A 1 305 ? 1.048 104.674 1.800 1.00 74.04 305 LYS A CA 1
ATOM 1963 C C . LYS A 1 305 ? 2.071 103.575 1.550 1.00 74.23 305 LYS A C 1
ATOM 1964 O O . LYS A 1 305 ? 1.730 102.395 1.513 1.00 72.75 305 LYS A O 1
ATOM 1965 N N . ILE A 1 306 ? 3.335 103.970 1.408 1.00 75.28 306 ILE A N 1
ATOM 1966 C CA . ILE A 1 306 ? 4.413 103.020 1.172 1.00 75.88 306 ILE A CA 1
ATOM 1967 C C . ILE A 1 306 ? 5.479 103.531 0.211 1.00 76.84 306 ILE A C 1
ATOM 1968 O O . ILE A 1 306 ? 6.537 102.877 0.072 1.00 76.19 306 ILE A O 1
ATOM 1969 N N . LEU B 1 22 ? 15.891 71.810 50.987 1.00 46.05 22 LEU B N 1
ATOM 1970 C CA . LEU B 1 22 ? 15.771 70.522 51.731 1.00 46.15 22 LEU B CA 1
ATOM 1971 C C . LEU B 1 22 ? 15.476 69.319 50.832 1.00 43.47 22 LEU B C 1
ATOM 1972 O O . LEU B 1 22 ? 16.035 68.250 51.053 1.00 44.03 22 LEU B O 1
ATOM 1977 N N . ASP B 1 23 ? 14.613 69.487 49.828 1.00 41.19 23 ASP B N 1
ATOM 1978 C CA . ASP B 1 23 ? 14.256 68.385 48.923 1.00 39.19 23 ASP B CA 1
ATOM 1979 C C . ASP B 1 23 ? 15.174 68.182 47.734 1.00 37.59 23 ASP B C 1
ATOM 1980 O O . ASP B 1 23 ? 15.917 67.199 47.656 1.00 36.17 23 ASP B O 1
ATOM 1985 N N . VAL B 1 24 ? 15.099 69.111 46.788 1.00 36.37 24 VAL B N 1
ATOM 1986 C CA . VAL B 1 24 ? 15.910 69.012 45.585 1.00 34.13 24 VAL B CA 1
ATOM 1987 C C . VAL B 1 24 ? 16.711 70.274 45.260 1.00 31.92 24 VAL B C 1
ATOM 1988 O O . VAL B 1 24 ? 16.273 71.408 45.488 1.00 30.19 24 VAL B O 1
ATOM 1992 N N . VAL B 1 25 ? 17.901 70.044 44.732 1.00 30.35 25 VAL B N 1
ATOM 1993 C CA . VAL B 1 25 ? 18.783 71.105 44.319 1.00 30.38 25 VAL B CA 1
ATOM 1994 C C . VAL B 1 25 ? 19.038 70.832 42.846 1.00 28.64 25 VAL B C 1
ATOM 1995 O O . VAL B 1 25 ? 19.582 69.799 42.477 1.00 26.62 25 VAL B O 1
ATOM 1999 N N . SER B 1 26 ? 18.610 71.763 42.011 1.00 28.24 26 SER B N 1
ATOM 2000 C CA . SER B 1 26 ? 18.777 71.644 40.578 1.00 28.27 26 SER B CA 1
ATOM 2001 C C . SER B 1 26 ? 19.799 72.672 40.114 1.00 28.82 26 SER B C 1
ATOM 2002 O O . SER B 1 26 ? 19.671 73.871 40.395 1.00 29.14 26 SER B O 1
ATOM 2005 N N . LEU B 1 27 ? 20.824 72.203 39.419 1.00 27.61 27 LEU B N 1
ATOM 2006 C CA . LEU B 1 27 ? 21.856 73.099 38.940 1.00 27.81 27 LEU B CA 1
ATOM 2007 C C . LEU B 1 27 ? 21.964 73.044 37.436 1.00 27.72 27 LEU B C 1
ATOM 2008 O O . LEU B 1 27 ? 22.035 71.970 36.838 1.00 29.53 27 LEU B O 1
ATOM 2013 N N . GLY B 1 28 ? 21.983 74.211 36.821 1.00 27.08 28 GLY B N 1
ATOM 2014 C CA . GLY B 1 28 ? 22.096 74.260 35.384 1.00 28.22 28 GLY B CA 1
ATOM 2015 C C . GLY B 1 28 ? 21.721 75.628 34.856 1.00 28.94 28 GLY B C 1
ATOM 2016 O O . GLY B 1 28 ? 21.845 76.636 35.535 1.00 29.78 28 GLY B O 1
ATOM 2017 N N . GLU B 1 29 ? 21.236 75.653 33.627 1.00 29.91 29 GLU B N 1
ATOM 2018 C CA . GLU B 1 29 ? 20.856 76.882 32.976 1.00 28.54 29 GLU B CA 1
ATOM 2019 C C . GLU B 1 29 ? 19.429 77.318 33.272 1.00 28.16 29 GLU B C 1
ATOM 2020 O O . GLU B 1 29 ? 18.557 76.503 33.570 1.00 28.87 29 GLU B O 1
ATOM 2026 N N . ILE B 1 30 ? 19.225 78.630 33.204 1.00 28.29 30 ILE B N 1
ATOM 2027 C CA . ILE B 1 30 ? 17.934 79.299 33.397 1.00 26.03 30 ILE B CA 1
ATOM 2028 C C . ILE B 1 30 ? 17.997 80.282 32.240 1.00 25.28 30 ILE B C 1
ATOM 2029 O O . ILE B 1 30 ? 19.014 80.944 32.041 1.00 25.97 30 ILE B O 1
ATOM 2034 N N . LEU B 1 31 ? 16.939 80.385 31.461 1.00 25.26 31 LEU B N 1
ATOM 2035 C CA . LEU B 1 31 ? 16.996 81.279 30.315 1.00 26.52 31 LEU B CA 1
ATOM 2036 C C . LEU B 1 31 ? 15.603 81.503 29.833 1.00 27.47 31 LEU B C 1
ATOM 2037 O O . LEU B 1 31 ? 14.682 80.834 30.275 1.00 28.15 31 LEU B O 1
ATOM 2042 N N . VAL B 1 32 ? 15.448 82.447 28.921 1.00 29.41 32 VAL B N 1
ATOM 2043 C CA . VAL B 1 32 ? 14.139 82.696 28.342 1.00 31.92 32 VAL B CA 1
ATOM 2044 C C . VAL B 1 32 ? 14.156 82.121 26.935 1.00 32.36 32 VAL B C 1
ATOM 2045 O O . VAL B 1 32 ? 15.144 82.239 26.198 1.00 30.02 32 VAL B O 1
ATOM 2049 N N . ASP B 1 33 ? 13.058 81.462 26.591 1.00 34.47 33 ASP B N 1
ATOM 2050 C CA . ASP B 1 33 ? 12.875 80.858 25.278 1.00 34.94 33 ASP B CA 1
ATOM 2051 C C . ASP B 1 33 ? 12.021 81.780 24.429 1.00 35.13 33 ASP B C 1
ATOM 2052 O O . ASP B 1 33 ? 10.961 82.217 24.869 1.00 33.82 33 ASP B O 1
ATOM 2065 N N . ILE B 1 35 ? 10.043 81.563 21.287 1.00 38.55 35 ILE B N 1
ATOM 2066 C CA . ILE B 1 35 ? 9.499 80.579 20.362 1.00 39.49 35 ILE B CA 1
ATOM 2067 C C . ILE B 1 35 ? 8.681 81.146 19.212 1.00 39.81 35 ILE B C 1
ATOM 2068 O O . ILE B 1 35 ? 7.952 82.122 19.371 1.00 38.44 35 ILE B O 1
ATOM 2073 N N . SER B 1 36 ? 8.815 80.508 18.054 1.00 41.49 36 SER B N 1
ATOM 2074 C CA . SER B 1 36 ? 8.095 80.894 16.846 1.00 43.88 36 SER B CA 1
ATOM 2075 C C . SER B 1 36 ? 7.491 79.651 16.223 1.00 44.78 36 SER B C 1
ATOM 2076 O O . SER B 1 36 ? 8.207 78.813 15.687 1.00 44.04 36 SER B O 1
ATOM 2079 N N . THR B 1 37 ? 6.169 79.547 16.268 1.00 46.54 37 THR B N 1
ATOM 2080 C CA . THR B 1 37 ? 5.474 78.373 15.736 1.00 48.20 37 THR B CA 1
ATOM 2081 C C . THR B 1 37 ? 5.289 78.377 14.230 1.00 48.88 37 THR B C 1
ATOM 2082 O O . THR B 1 37 ? 4.980 77.339 13.642 1.00 48.27 37 THR B O 1
ATOM 2086 N N . GLU B 1 38 ? 5.470 79.546 13.617 1.00 49.35 38 GLU B N 1
ATOM 2087 C CA . GLU B 1 38 ? 5.343 79.690 12.175 1.00 50.52 38 GLU B CA 1
ATOM 2088 C C . GLU B 1 38 ? 6.033 78.523 11.453 1.00 52.47 38 GLU B C 1
ATOM 2089 O O . GLU B 1 38 ? 7.159 78.139 11.794 1.00 52.23 38 GLU B O 1
ATOM 2091 N N . GLU B 1 39 ? 5.351 77.960 10.457 1.00 53.71 39 GLU B N 1
ATOM 2092 C CA . GLU B 1 39 ? 5.890 76.836 9.704 1.00 53.44 39 GLU B CA 1
ATOM 2093 C C . GLU B 1 39 ? 6.758 77.367 8.588 1.00 52.46 39 GLU B C 1
ATOM 2094 O O . GLU B 1 39 ? 6.281 77.615 7.497 1.00 51.61 39 GLU B O 1
ATOM 2100 N N . VAL B 1 40 ? 8.039 77.537 8.872 1.00 52.89 40 VAL B N 1
ATOM 2101 C CA . VAL B 1 40 ? 8.974 78.056 7.891 1.00 52.89 40 VAL B CA 1
ATOM 2102 C C . VAL B 1 40 ? 10.154 77.114 7.648 1.00 54.06 40 VAL B C 1
ATOM 2103 O O . VAL B 1 40 ? 10.316 76.101 8.345 1.00 53.55 40 VAL B O 1
ATOM 2107 N N . ASN B 1 41 ? 10.974 77.457 6.654 1.00 53.56 41 ASN B N 1
ATOM 2108 C CA . ASN B 1 41 ? 12.129 76.639 6.329 1.00 53.57 41 ASN B CA 1
ATOM 2109 C C . ASN B 1 41 ? 13.219 76.854 7.349 1.00 54.26 41 ASN B C 1
ATOM 2110 O O . ASN B 1 41 ? 13.742 75.908 7.922 1.00 55.45 41 ASN B O 1
ATOM 2111 N N . SER B 1 42 ? 13.543 78.121 7.586 1.00 54.63 42 SER B N 1
ATOM 2112 C CA . SER B 1 42 ? 14.581 78.505 8.537 1.00 52.86 42 SER B CA 1
ATOM 2113 C C . SER B 1 42 ? 14.009 79.398 9.619 1.00 52.55 42 SER B C 1
ATOM 2114 O O . SER B 1 42 ? 12.877 79.871 9.516 1.00 53.51 42 SER B O 1
ATOM 2116 N N . LEU B 1 43 ? 14.807 79.627 10.656 1.00 52.32 43 LEU B N 1
ATOM 2117 C CA . LEU B 1 43 ? 14.400 80.470 11.766 1.00 50.31 43 LEU B CA 1
ATOM 2118 C C . LEU B 1 43 ? 14.517 81.905 11.266 1.00 50.43 43 LEU B C 1
ATOM 2119 O O . LEU B 1 43 ? 13.944 82.836 11.834 1.00 50.25 43 LEU B O 1
ATOM 2124 N N . SER B 1 44 ? 15.260 82.071 10.178 1.00 51.70 44 SER B N 1
ATOM 2125 C CA . SER B 1 44 ? 15.452 83.385 9.572 1.00 52.19 44 SER B CA 1
ATOM 2126 C C . SER B 1 44 ? 14.143 83.866 8.951 1.00 52.89 44 SER B C 1
ATOM 2127 O O . SER B 1 44 ? 14.019 85.027 8.567 1.00 52.94 44 SER B O 1
ATOM 2130 N N . GLN B 1 45 ? 13.167 82.966 8.866 1.00 53.92 45 GLN B N 1
ATOM 2131 C CA . GLN B 1 45 ? 11.855 83.290 8.312 1.00 54.53 45 GLN B CA 1
ATOM 2132 C C . GLN B 1 45 ? 10.828 83.587 9.403 1.00 53.37 45 GLN B C 1
ATOM 2133 O O . GLN B 1 45 ? 9.780 84.160 9.124 1.00 51.10 45 GLN B O 1
ATOM 2139 N N . SER B 1 46 ? 11.143 83.197 10.641 1.00 52.30 46 SER B N 1
ATOM 2140 C CA . SER B 1 46 ? 10.262 83.424 11.795 1.00 50.04 46 SER B CA 1
ATOM 2141 C C . SER B 1 46 ? 10.172 84.906 12.126 1.00 48.58 46 SER B C 1
ATOM 2142 O O . SER B 1 46 ? 11.186 85.564 12.365 1.00 47.87 46 SER B O 1
ATOM 2145 N N . ARG B 1 47 ? 8.944 85.410 12.154 1.00 46.93 47 ARG B N 1
ATOM 2146 C CA . ARG B 1 47 ? 8.667 86.816 12.413 1.00 45.25 47 ARG B CA 1
ATOM 2147 C C . ARG B 1 47 ? 7.971 87.084 13.753 1.00 44.08 47 ARG B C 1
ATOM 2148 O O . ARG B 1 47 ? 8.087 88.167 14.309 1.00 41.52 47 ARG B O 1
ATOM 2156 N N . GLU B 1 48 ? 7.259 86.084 14.261 1.00 44.16 48 GLU B N 1
ATOM 2157 C CA . GLU B 1 48 ? 6.540 86.197 15.525 1.00 44.06 48 GLU B CA 1
ATOM 2158 C C . GLU B 1 48 ? 7.176 85.322 16.587 1.00 42.57 48 GLU B C 1
ATOM 2159 O O . GLU B 1 48 ? 7.389 84.135 16.364 1.00 39.83 48 GLU B O 1
ATOM 2165 N N . TYR B 1 49 ? 7.452 85.919 17.744 1.00 41.09 49 TYR B N 1
ATOM 2166 C CA . TYR B 1 49 ? 8.066 85.209 18.857 1.00 39.15 49 TYR B CA 1
ATOM 2167 C C . TYR B 1 49 ? 7.384 85.496 20.189 1.00 39.56 49 TYR B C 1
ATOM 2168 O O . TYR B 1 49 ? 7.105 86.648 20.523 1.00 39.94 49 TYR B O 1
ATOM 2177 N N . THR B 1 50 ? 7.130 84.431 20.942 1.00 40.43 50 THR B N 1
ATOM 2178 C CA . THR B 1 50 ? 6.509 84.528 22.255 1.00 40.20 50 THR B CA 1
ATOM 2179 C C . THR B 1 50 ? 7.587 84.209 23.274 1.00 40.71 50 THR B C 1
ATOM 2180 O O . THR B 1 50 ? 8.305 83.217 23.137 1.00 38.99 50 THR B O 1
ATOM 2184 N N . ARG B 1 51 ? 7.687 85.056 24.293 1.00 41.96 51 ARG B N 1
ATOM 2185 C CA . ARG B 1 51 ? 8.696 84.910 25.344 1.00 43.03 51 ARG B CA 1
ATOM 2186 C C . ARG B 1 51 ? 8.286 83.958 26.463 1.00 43.11 51 ARG B C 1
ATOM 2187 O O . ARG B 1 51 ? 7.321 84.204 27.182 1.00 44.66 51 ARG B O 1
ATOM 2195 N N . HIS B 1 52 ? 9.036 82.869 26.606 1.00 43.37 52 HIS B N 1
ATOM 2196 C CA . HIS B 1 52 ? 8.768 81.861 27.635 1.00 42.34 52 HIS B CA 1
ATOM 2197 C C . HIS B 1 52 ? 9.861 81.659 28.671 1.00 39.47 52 HIS B C 1
ATOM 2198 O O . HIS B 1 52 ? 11.042 81.912 28.420 1.00 39.63 52 HIS B O 1
ATOM 2205 N N . PHE B 1 53 ? 9.451 81.181 29.839 1.00 36.57 53 PHE B N 1
ATOM 2206 C CA . PHE B 1 53 ? 10.382 80.877 30.922 1.00 34.39 53 PHE B CA 1
ATOM 2207 C C . PHE B 1 53 ? 10.984 79.530 30.526 1.00 33.76 53 PHE B C 1
ATOM 2208 O O . PHE B 1 53 ? 10.255 78.596 30.222 1.00 34.42 53 PHE B O 1
ATOM 2216 N N . GLY B 1 54 ? 12.307 79.429 30.505 1.00 32.10 54 GLY B N 1
ATOM 2217 C CA . GLY B 1 54 ? 12.917 78.181 30.094 1.00 30.34 54 GLY B CA 1
ATOM 2218 C C . GLY B 1 54 ? 14.112 77.702 30.891 1.00 29.48 54 GLY B C 1
ATOM 2219 O O . GLY B 1 54 ? 14.419 78.223 31.957 1.00 31.11 54 GLY B O 1
ATOM 2220 N N . GLY B 1 55 ? 14.802 76.707 30.353 1.00 28.07 55 GLY B N 1
ATOM 2221 C CA . GLY B 1 55 ? 15.943 76.141 31.038 1.00 27.24 55 GLY B CA 1
ATOM 2222 C C . GLY B 1 55 ? 15.449 74.862 31.673 1.00 27.81 55 GLY B C 1
ATOM 2223 O O . GLY B 1 55 ? 14.654 74.903 32.597 1.00 28.43 55 GLY B O 1
ATOM 2224 N N . SER B 1 56 ? 15.904 73.718 31.183 1.00 26.77 56 SER B N 1
ATOM 2225 C CA . SER B 1 56 ? 15.445 72.464 31.740 1.00 26.89 56 SER B CA 1
ATOM 2226 C C . SER B 1 56 ? 15.561 72.348 33.251 1.00 26.65 56 SER B C 1
ATOM 2227 O O . SER B 1 56 ? 14.585 72.032 33.930 1.00 26.31 56 SER B O 1
ATOM 2230 N N . PRO B 1 57 ? 16.754 72.601 33.807 1.00 27.13 57 PRO B N 1
ATOM 2231 C CA . PRO B 1 57 ? 16.902 72.494 35.263 1.00 26.02 57 PRO B CA 1
ATOM 2232 C C . PRO B 1 57 ? 15.903 73.404 35.968 1.00 24.81 57 PRO B C 1
ATOM 2233 O O . PRO B 1 57 ? 15.482 73.143 37.088 1.00 21.96 57 PRO B O 1
ATOM 2237 N N . ALA B 1 58 ? 15.544 74.486 35.286 1.00 25.24 58 ALA B N 1
ATOM 2238 C CA . ALA B 1 58 ? 14.603 75.463 35.813 1.00 26.57 58 ALA B CA 1
ATOM 2239 C C . ALA B 1 58 ? 13.157 74.942 35.701 1.00 27.78 58 ALA B C 1
ATOM 2240 O O . ALA B 1 58 ? 12.344 75.130 36.614 1.00 27.89 58 ALA B O 1
ATOM 2242 N N . ASN B 1 59 ? 12.839 74.289 34.586 1.00 28.32 59 ASN B N 1
ATOM 2243 C CA . ASN B 1 59 ? 11.503 73.754 34.398 1.00 27.67 59 ASN B CA 1
ATOM 2244 C C . ASN B 1 59 ? 11.256 72.620 35.392 1.00 28.24 59 ASN B C 1
ATOM 2245 O O . ASN B 1 59 ? 10.149 72.445 35.905 1.00 27.38 59 ASN B O 1
ATOM 2250 N N . ILE B 1 60 ? 12.297 71.840 35.659 1.00 28.97 60 ILE B N 1
ATOM 2251 C CA . ILE B 1 60 ? 12.184 70.726 36.594 1.00 27.70 60 ILE B CA 1
ATOM 2252 C C . ILE B 1 60 ? 11.902 71.315 37.970 1.00 28.75 60 ILE B C 1
ATOM 2253 O O . ILE B 1 60 ? 11.018 70.831 38.670 1.00 30.80 60 ILE B O 1
ATOM 2258 N N . ALA B 1 61 ? 12.634 72.366 38.344 1.00 28.76 61 ALA B N 1
ATOM 2259 C CA . ALA B 1 61 ? 12.437 73.020 39.635 1.00 28.26 61 ALA B CA 1
ATOM 2260 C C . ALA B 1 61 ? 10.978 73.451 39.802 1.00 28.24 61 ALA B C 1
ATOM 2261 O O . ALA B 1 61 ? 10.323 73.098 40.775 1.00 27.14 61 ALA B O 1
ATOM 2263 N N . VAL B 1 62 ? 10.489 74.239 38.848 1.00 29.19 62 VAL B N 1
ATOM 2264 C CA . VAL B 1 62 ? 9.124 74.752 38.880 1.00 29.44 62 VAL B CA 1
ATOM 2265 C C . VAL B 1 62 ? 8.130 73.634 39.074 1.00 30.20 62 VAL B C 1
ATOM 2266 O O . VAL B 1 62 ? 7.219 73.755 39.890 1.00 30.03 62 VAL B O 1
ATOM 2270 N N . ASN B 1 63 ? 8.309 72.544 38.329 1.00 31.63 63 ASN B N 1
ATOM 2271 C CA . ASN B 1 63 ? 7.415 71.388 38.424 1.00 31.98 63 ASN B CA 1
ATOM 2272 C C . ASN B 1 63 ? 7.459 70.772 39.813 1.00 31.17 63 ASN B C 1
ATOM 2273 O O . ASN B 1 63 ? 6.433 70.631 40.468 1.00 31.77 63 ASN B O 1
ATOM 2278 N N . LEU B 1 64 ? 8.649 70.388 40.252 1.00 30.98 64 LEU B N 1
ATOM 2279 C CA . LEU B 1 64 ? 8.808 69.818 41.580 1.00 30.34 64 LEU B CA 1
ATOM 2280 C C . LEU B 1 64 ? 8.084 70.720 42.576 1.00 30.84 64 LEU B C 1
ATOM 2281 O O . LEU B 1 64 ? 7.390 70.256 43.458 1.00 29.76 64 LEU B O 1
ATOM 2286 N N . SER B 1 65 ? 8.235 72.026 42.410 1.00 33.22 65 SER B N 1
ATOM 2287 C CA . SER B 1 65 ? 7.589 72.968 43.302 1.00 35.26 65 SER B CA 1
ATOM 2288 C C . SER B 1 65 ? 6.081 72.873 43.238 1.00 36.72 65 SER B C 1
ATOM 2289 O O . SER B 1 65 ? 5.407 72.931 44.267 1.00 38.69 65 SER B O 1
ATOM 2290 N N . ARG B 1 66 ? 5.552 72.729 42.027 1.00 37.75 66 ARG B N 1
ATOM 2291 C CA . ARG B 1 66 ? 4.117 72.607 41.816 1.00 37.98 66 ARG B CA 1
ATOM 2292 C C . ARG B 1 66 ? 3.622 71.233 42.315 1.00 39.51 66 ARG B C 1
ATOM 2293 O O . ARG B 1 66 ? 2.449 71.068 42.640 1.00 40.29 66 ARG B O 1
ATOM 2295 N N . LEU B 1 67 ? 4.514 70.244 42.372 1.00 40.85 67 LEU B N 1
ATOM 2296 C CA . LEU B 1 67 ? 4.142 68.914 42.871 1.00 40.90 67 LEU B CA 1
ATOM 2297 C C . LEU B 1 67 ? 4.341 68.993 44.360 1.00 41.99 67 LEU B C 1
ATOM 2298 O O . LEU B 1 67 ? 4.258 67.984 45.065 1.00 42.14 67 LEU B O 1
ATOM 2303 N N . GLY B 1 68 ? 4.653 70.207 44.810 1.00 43.24 68 GLY B N 1
ATOM 2304 C CA . GLY B 1 68 ? 4.852 70.525 46.217 1.00 44.21 68 GLY B CA 1
ATOM 2305 C C . GLY B 1 68 ? 6.090 69.971 46.927 1.00 44.28 68 GLY B C 1
ATOM 2306 O O . GLY B 1 68 ? 5.976 69.328 47.968 1.00 43.70 68 GLY B O 1
ATOM 2307 N N . LYS B 1 69 ? 7.271 70.235 46.378 1.00 44.36 69 LYS B N 1
ATOM 2308 C CA . LYS B 1 69 ? 8.518 69.789 47.003 1.00 43.11 69 LYS B CA 1
ATOM 2309 C C . LYS B 1 69 ? 9.455 70.997 47.096 1.00 42.16 69 LYS B C 1
ATOM 2310 O O . LYS B 1 69 ? 9.397 71.900 46.264 1.00 43.41 69 LYS B O 1
ATOM 2312 N N . LYS B 1 70 ? 10.300 71.028 48.118 1.00 40.89 70 LYS B N 1
ATOM 2313 C CA . LYS B 1 70 ? 11.219 72.150 48.310 1.00 40.00 70 LYS B CA 1
ATOM 2314 C C . LYS B 1 70 ? 12.432 72.056 47.403 1.00 38.11 70 LYS B C 1
ATOM 2315 O O . LYS B 1 70 ? 13.334 71.249 47.624 1.00 36.73 70 LYS B O 1
ATOM 2317 N N . VAL B 1 71 ? 12.455 72.908 46.390 1.00 36.62 71 VAL B N 1
ATOM 2318 C CA . VAL B 1 71 ? 13.541 72.904 45.431 1.00 35.41 71 VAL B CA 1
ATOM 2319 C C . VAL B 1 71 ? 14.354 74.185 45.445 1.00 34.73 71 VAL B C 1
ATOM 2320 O O . VAL B 1 71 ? 13.886 75.242 45.881 1.00 34.16 71 VAL B O 1
ATOM 2324 N N . ALA B 1 72 ? 15.587 74.072 44.964 1.00 33.95 72 ALA B N 1
ATOM 2325 C CA . ALA B 1 72 ? 16.504 75.204 44.890 1.00 32.44 72 ALA B CA 1
ATOM 2326 C C . ALA B 1 72 ? 17.198 75.122 43.556 1.00 31.09 72 ALA B C 1
A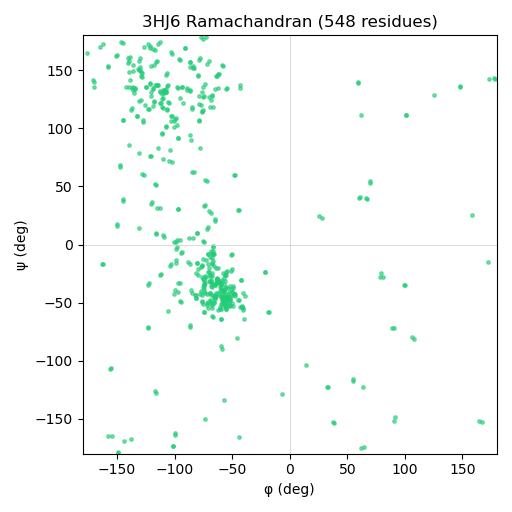TOM 2327 O O . ALA B 1 72 ? 17.919 74.174 43.286 1.00 31.80 72 ALA B O 1
ATOM 2329 N N . LEU B 1 73 ? 16.965 76.116 42.716 1.00 30.38 73 LEU B N 1
ATOM 2330 C CA . LEU B 1 73 ? 17.572 76.161 41.395 1.00 29.11 73 LEU B CA 1
ATOM 2331 C C . LEU B 1 73 ? 18.875 76.964 41.441 1.00 28.40 73 LEU B C 1
ATOM 2332 O O . LEU B 1 73 ? 18.883 78.121 41.842 1.00 27.73 73 LEU B O 1
ATOM 2337 N N . ILE B 1 74 ? 19.982 76.343 41.051 1.00 29.18 74 ILE B N 1
ATOM 2338 C CA . ILE B 1 74 ? 21.270 77.035 41.029 1.00 28.41 74 ILE B CA 1
ATOM 2339 C C . ILE B 1 74 ? 21.550 77.505 39.600 1.00 29.65 74 ILE B C 1
ATOM 2340 O O . ILE B 1 74 ? 21.938 76.721 38.741 1.00 27.16 74 ILE B O 1
ATOM 2345 N N . SER B 1 75 ? 21.357 78.788 39.340 1.00 31.58 75 SER B N 1
ATOM 2346 C CA . SER B 1 75 ? 21.608 79.311 38.003 1.00 32.84 75 SER B CA 1
ATOM 2347 C C . SER B 1 75 ? 22.119 80.739 38.028 1.00 33.78 75 SER B C 1
ATOM 2348 O O . SER B 1 75 ? 22.197 81.365 39.082 1.00 33.99 75 SER B O 1
ATOM 2351 N N . ARG B 1 76 ? 22.483 81.234 36.852 1.00 33.86 76 ARG B N 1
ATOM 2352 C CA . ARG B 1 76 ? 22.976 82.580 36.706 1.00 33.70 76 ARG B CA 1
ATOM 2353 C C . ARG B 1 76 ? 22.238 83.256 35.579 1.00 35.23 76 ARG B C 1
ATOM 2354 O O . ARG B 1 76 ? 22.202 82.756 34.463 1.00 34.28 76 ARG B O 1
ATOM 2362 N N . LEU B 1 77 ? 21.622 84.389 35.894 1.00 36.52 77 LEU B N 1
ATOM 2363 C CA . LEU B 1 77 ? 20.891 85.179 34.925 1.00 37.39 77 LEU B CA 1
ATOM 2364 C C . LEU B 1 77 ? 21.382 86.604 35.060 1.00 38.73 77 LEU B C 1
ATOM 2365 O O . LEU B 1 77 ? 21.953 86.955 36.079 1.00 39.47 77 LEU B O 1
ATOM 2370 N N . GLY B 1 78 ? 21.165 87.416 34.033 1.00 39.67 78 GLY B N 1
ATOM 2371 C CA . GLY B 1 78 ? 21.605 88.796 34.073 1.00 40.22 78 GLY B CA 1
ATOM 2372 C C . GLY B 1 78 ? 20.733 89.670 34.951 1.00 41.71 78 GLY B C 1
ATOM 2373 O O . GLY B 1 78 ? 19.743 89.215 35.520 1.00 41.65 78 GLY B O 1
ATOM 2374 N N . ALA B 1 79 ? 21.124 90.932 35.084 1.00 42.27 79 ALA B N 1
ATOM 2375 C CA . ALA B 1 79 ? 20.367 91.888 35.881 1.00 41.42 79 ALA B CA 1
ATOM 2376 C C . ALA B 1 79 ? 19.594 92.752 34.886 1.00 40.41 79 ALA B C 1
ATOM 2377 O O . ALA B 1 79 ? 19.921 93.926 34.681 1.00 40.49 79 ALA B O 1
ATOM 2379 N N . ASP B 1 80 ? 18.582 92.158 34.256 1.00 38.50 80 ASP B N 1
ATOM 2380 C CA . ASP B 1 80 ? 17.793 92.876 33.276 1.00 36.78 80 ASP B CA 1
ATOM 2381 C C . ASP B 1 80 ? 16.361 92.388 33.222 1.00 35.67 80 ASP B C 1
ATOM 2382 O O . ASP B 1 80 ? 15.968 91.509 33.968 1.00 33.55 80 ASP B O 1
ATOM 2387 N N . ALA B 1 81 ? 15.589 92.985 32.324 1.00 35.79 81 ALA B N 1
ATOM 2388 C CA . ALA B 1 81 ? 14.182 92.666 32.146 1.00 36.19 81 ALA B CA 1
ATOM 2389 C C . ALA B 1 81 ? 13.911 91.173 32.220 1.00 36.89 81 ALA B C 1
ATOM 2390 O O . ALA B 1 81 ? 13.074 90.714 33.003 1.00 37.48 81 ALA B O 1
ATOM 2392 N N . PHE B 1 82 ? 14.631 90.415 31.403 1.00 36.90 82 PHE B N 1
ATOM 2393 C CA . PHE B 1 82 ? 14.465 88.972 31.349 1.00 34.70 82 PHE B CA 1
ATOM 2394 C C . PHE B 1 82 ? 14.867 88.286 32.638 1.00 33.79 82 PHE B C 1
ATOM 2395 O O . PHE B 1 82 ? 14.151 87.405 33.115 1.00 34.27 82 PHE B O 1
ATOM 2403 N N . GLY B 1 83 ? 16.012 88.678 33.191 1.00 33.06 83 GLY B N 1
ATOM 2404 C CA . GLY B 1 83 ? 16.457 88.090 34.439 1.00 33.12 83 GLY B CA 1
ATOM 2405 C C . GLY B 1 83 ? 15.384 88.327 35.487 1.00 34.76 83 GLY B C 1
ATOM 2406 O O . GLY B 1 83 ? 14.971 87.397 36.189 1.00 35.05 83 GLY B O 1
ATOM 2407 N N . ASN B 1 84 ? 14.925 89.577 35.588 1.00 35.12 84 ASN B N 1
ATOM 2408 C CA . ASN B 1 84 ? 13.887 89.947 36.542 1.00 33.51 84 ASN B CA 1
ATOM 2409 C C . ASN B 1 84 ? 12.638 89.118 36.273 1.00 33.12 84 ASN B C 1
ATOM 2410 O O . ASN B 1 84 ? 12.036 88.565 37.187 1.00 33.69 84 ASN B O 1
ATOM 2415 N N . TYR B 1 85 ? 12.235 89.038 35.014 1.00 32.75 85 TYR B N 1
ATOM 2416 C CA . TYR B 1 85 ? 11.065 88.243 34.657 1.00 32.31 85 TYR B CA 1
ATOM 2417 C C . TYR B 1 85 ? 11.219 86.817 35.191 1.00 33.10 85 TYR B C 1
ATOM 2418 O O . TYR B 1 85 ? 10.348 86.296 35.874 1.00 31.94 85 TYR B O 1
ATOM 2427 N N . LEU B 1 86 ? 12.341 86.193 34.860 1.00 34.35 86 LEU B N 1
ATOM 2428 C CA . LEU B 1 86 ? 12.634 84.840 35.304 1.00 35.33 86 LEU B CA 1
ATOM 2429 C C . LEU B 1 86 ? 12.507 84.717 36.818 1.00 36.59 86 LEU B C 1
ATOM 2430 O O . LEU B 1 86 ? 11.857 83.802 37.313 1.00 36.80 86 LEU B O 1
ATOM 2435 N N . LEU B 1 87 ? 13.143 85.633 37.544 1.00 37.54 87 LEU B N 1
ATOM 2436 C CA . LEU B 1 87 ? 13.103 85.643 39.005 1.00 38.76 87 LEU B CA 1
ATOM 2437 C C . LEU B 1 87 ? 11.678 85.707 39.540 1.00 40.28 87 LEU B C 1
ATOM 2438 O O . LEU B 1 87 ? 11.313 84.975 40.458 1.00 38.80 87 LEU B O 1
ATOM 2443 N N . ASP B 1 88 ? 10.882 86.596 38.958 1.00 42.07 88 ASP B N 1
ATOM 2444 C CA . ASP B 1 88 ? 9.489 86.771 39.348 1.00 45.48 88 ASP B CA 1
ATOM 2445 C C . ASP B 1 88 ? 8.722 85.455 39.310 1.00 44.59 88 ASP B C 1
ATOM 2446 O O . ASP B 1 88 ? 7.987 85.134 40.241 1.00 46.41 88 ASP B O 1
ATOM 2451 N N . VAL B 1 89 ? 8.884 84.694 38.231 1.00 43.08 89 VAL B N 1
ATOM 2452 C CA . VAL B 1 89 ? 8.195 83.413 38.114 1.00 40.82 89 VAL B CA 1
ATOM 2453 C C . VAL B 1 89 ? 8.846 82.408 39.054 1.00 40.43 89 VAL B C 1
ATOM 2454 O O . VAL B 1 89 ? 8.185 81.482 39.528 1.00 41.52 89 VAL B O 1
ATOM 2458 N N . LEU B 1 90 ? 10.137 82.595 39.330 1.00 39.89 90 LEU B N 1
ATOM 2459 C CA . LEU B 1 90 ? 10.841 81.701 40.236 1.00 39.63 90 LEU B CA 1
ATOM 2460 C C . LEU B 1 90 ? 10.299 81.933 41.632 1.00 41.02 90 LEU B C 1
ATOM 2461 O O . LEU B 1 90 ? 10.079 80.983 42.384 1.00 41.03 90 LEU B O 1
ATOM 2466 N N . LYS B 1 91 ? 10.086 83.203 41.971 1.00 42.57 91 LYS B N 1
ATOM 2467 C CA . LYS B 1 91 ? 9.565 83.560 43.280 1.00 44.77 91 LYS B CA 1
ATOM 2468 C C . LYS B 1 91 ? 8.074 83.244 43.397 1.00 44.67 91 LYS B C 1
ATOM 2469 O O . LYS B 1 91 ? 7.605 82.807 44.442 1.00 45.47 91 LYS B O 1
ATOM 2475 N N . GLY B 1 92 ? 7.333 83.446 42.319 1.00 44.60 92 GLY B N 1
ATOM 2476 C CA . GLY B 1 92 ? 5.914 83.165 42.363 1.00 44.59 92 GLY B CA 1
ATOM 2477 C C . GLY B 1 92 ? 5.635 81.675 42.430 1.00 44.32 92 GLY B C 1
ATOM 2478 O O . GLY B 1 92 ? 4.526 81.246 42.775 1.00 44.15 92 GLY B O 1
ATOM 2479 N N . GLU B 1 93 ? 6.634 80.870 42.096 1.00 43.38 93 GLU B N 1
ATOM 2480 C CA . GLU B 1 93 ? 6.457 79.421 42.109 1.00 42.84 93 GLU B CA 1
ATOM 2481 C C . GLU B 1 93 ? 7.016 78.867 43.409 1.00 41.18 93 GLU B C 1
ATOM 2482 O O . GLU B 1 93 ? 7.033 77.663 43.648 1.00 38.63 93 GLU B O 1
ATOM 2488 N N . GLN B 1 94 ? 7.459 79.784 44.257 1.00 40.87 94 GLN B N 1
ATOM 2489 C CA . GLN B 1 94 ? 8.009 79.426 45.554 1.00 40.09 94 GLN B CA 1
ATOM 2490 C C . GLN B 1 94 ? 9.237 78.540 45.407 1.00 39.21 94 GLN B C 1
ATOM 2491 O O . GLN B 1 94 ? 9.420 77.566 46.143 1.00 39.41 94 GLN B O 1
ATOM 2493 N N . ILE B 1 95 ? 10.074 78.865 44.435 1.00 37.44 95 ILE B N 1
ATOM 2494 C CA . ILE B 1 95 ? 11.289 78.104 44.257 1.00 37.71 95 ILE B CA 1
ATOM 2495 C C . ILE B 1 95 ? 12.296 78.829 45.146 1.00 37.61 95 ILE B C 1
ATOM 2496 O O . ILE B 1 95 ? 12.343 80.052 45.142 1.00 38.65 95 ILE B O 1
ATOM 2501 N N . ILE B 1 96 ? 13.072 78.095 45.931 1.00 37.60 96 ILE B N 1
ATOM 2502 C CA . ILE B 1 96 ? 14.054 78.732 46.785 1.00 39.33 96 ILE B CA 1
ATOM 2503 C C . ILE B 1 96 ? 15.060 79.299 45.820 1.00 41.81 96 ILE B C 1
ATOM 2504 O O . ILE B 1 96 ? 15.523 78.581 44.949 1.00 42.91 96 ILE B O 1
ATOM 2509 N N . THR B 1 97 ? 15.386 80.582 45.966 1.00 43.51 97 THR B N 1
ATOM 2510 C CA . THR B 1 97 ? 16.315 81.242 45.053 1.00 46.05 97 THR B CA 1
ATOM 2511 C C . THR B 1 97 ? 17.585 81.836 45.655 1.00 47.96 97 THR B C 1
ATOM 2512 O O . THR B 1 97 ? 18.082 82.863 45.193 1.00 47.86 97 THR B O 1
ATOM 2516 N N . ASP B 1 98 ? 18.122 81.190 46.677 1.00 50.36 98 ASP B N 1
ATOM 2517 C CA . ASP B 1 98 ? 19.330 81.684 47.322 1.00 51.89 98 ASP B CA 1
ATOM 2518 C C . ASP B 1 98 ? 20.558 81.488 46.442 1.00 52.06 98 ASP B C 1
ATOM 2519 O O . ASP B 1 98 ? 21.402 82.380 46.351 1.00 52.01 98 ASP B O 1
ATOM 2524 N N . GLY B 1 99 ? 20.652 80.321 45.800 1.00 52.20 99 GLY B N 1
ATOM 2525 C CA . GLY B 1 99 ? 21.786 80.026 44.936 1.00 51.00 99 GLY B CA 1
ATOM 2526 C C . GLY B 1 99 ? 21.678 80.650 43.549 1.00 50.41 99 GLY B C 1
ATOM 2527 O O . GLY B 1 99 ? 22.465 80.338 42.658 1.00 51.22 99 GLY B O 1
ATOM 2528 N N . ILE B 1 100 ? 20.706 81.533 43.353 1.00 49.18 100 ILE B N 1
ATOM 2529 C CA . ILE B 1 100 ? 20.541 82.172 42.064 1.00 47.83 100 ILE B CA 1
ATOM 2530 C C . ILE B 1 100 ? 21.439 83.391 42.043 1.00 47.30 100 ILE B C 1
ATOM 2531 O O . ILE B 1 100 ? 21.443 84.187 42.978 1.00 47.56 100 ILE B O 1
ATOM 2536 N N . GLN B 1 101 ? 22.195 83.530 40.961 1.00 47.20 101 GLN B N 1
ATOM 2537 C CA . GLN B 1 101 ? 23.121 84.638 40.781 1.00 45.91 101 GLN B CA 1
ATOM 2538 C C . GLN B 1 101 ? 22.646 85.648 39.735 1.00 47.40 101 GLN B C 1
ATOM 2539 O O . GLN B 1 101 ? 22.213 85.261 38.655 1.00 46.83 101 GLN B O 1
ATOM 2545 N N . GLN B 1 102 ? 22.721 86.935 40.058 1.00 48.76 102 GLN B N 1
ATOM 2546 C CA . GLN B 1 102 ? 22.335 87.987 39.118 1.00 51.40 102 GLN B CA 1
ATOM 2547 C C . GLN B 1 102 ? 23.608 88.597 38.551 1.00 51.84 102 GLN B C 1
ATOM 2548 O O . GLN B 1 102 ? 24.333 89.264 39.274 1.00 54.41 102 GLN B O 1
ATOM 2554 N N . ASP B 1 103 ? 23.898 88.377 37.274 1.00 52.44 103 ASP B N 1
ATOM 2555 C CA . ASP B 1 103 ? 25.104 88.950 36.695 1.00 52.85 103 ASP B CA 1
ATOM 2556 C C . ASP B 1 103 ? 24.876 90.432 36.462 1.00 53.03 103 ASP B C 1
ATOM 2557 O O . ASP B 1 103 ? 24.034 90.826 35.665 1.00 54.39 103 ASP B O 1
ATOM 2562 N N . LYS B 1 104 ? 25.639 91.253 37.170 1.00 53.05 104 LYS B N 1
ATOM 2563 C CA . LYS B 1 104 ? 25.522 92.699 37.072 1.00 52.62 104 LYS B CA 1
ATOM 2564 C C . LYS B 1 104 ? 25.956 93.265 35.715 1.00 52.32 104 LYS B C 1
ATOM 2565 O O . LYS B 1 104 ? 25.633 94.404 35.383 1.00 53.82 104 LYS B O 1
ATOM 2567 N N . GLU B 1 105 ? 26.666 92.473 34.921 1.00 51.52 105 GLU B N 1
ATOM 2568 C CA . GLU B 1 105 ? 27.138 92.957 33.630 1.00 49.62 105 GLU B CA 1
ATOM 2569 C C . GLU B 1 105 ? 26.698 92.150 32.408 1.00 48.71 105 GLU B C 1
ATOM 2570 O O . GLU B 1 105 ? 26.493 92.725 31.342 1.00 50.24 105 GLU B O 1
ATOM 2572 N N . ARG B 1 106 ? 26.555 90.834 32.540 1.00 45.82 106 ARG B N 1
ATOM 2573 C CA . ARG B 1 106 ? 26.152 90.027 31.401 1.00 42.34 106 ARG B CA 1
ATOM 2574 C C . ARG B 1 106 ? 24.635 89.931 31.223 1.00 41.85 106 ARG B C 1
ATOM 2575 O O . ARG B 1 106 ? 23.872 90.122 32.166 1.00 42.40 106 ARG B O 1
ATOM 2583 N N . ARG B 1 107 ? 24.202 89.645 30.000 1.00 38.73 107 ARG B N 1
ATOM 2584 C CA . ARG B 1 107 ? 22.793 89.518 29.692 1.00 36.07 107 ARG B CA 1
ATOM 2585 C C . ARG B 1 107 ? 22.272 88.137 30.015 1.00 36.17 107 ARG B C 1
ATOM 2586 O O . ARG B 1 107 ? 23.016 87.157 30.009 1.00 35.94 107 ARG B O 1
ATOM 2594 N N . THR B 1 108 ? 20.975 88.067 30.293 1.00 35.50 108 THR B N 1
ATOM 2595 C CA . THR B 1 108 ? 20.321 86.798 30.583 1.00 33.21 108 THR B CA 1
ATOM 2596 C C . THR B 1 108 ? 20.405 85.977 29.295 1.00 32.68 108 THR B C 1
ATOM 2597 O O . THR B 1 108 ? 20.148 86.500 28.203 1.00 32.37 108 THR B O 1
ATOM 2601 N N . THR B 1 109 ? 20.782 84.709 29.412 1.00 30.82 109 THR B N 1
ATOM 2602 C CA . THR B 1 109 ? 20.869 83.852 28.248 1.00 29.24 109 THR B CA 1
ATOM 2603 C C . THR B 1 109 ? 19.503 83.722 27.591 1.00 29.93 109 THR B C 1
ATOM 2604 O O . THR B 1 109 ? 18.469 83.742 28.259 1.00 30.36 109 THR B O 1
ATOM 2608 N N . ILE B 1 110 ? 19.510 83.599 26.270 1.00 29.55 110 ILE B N 1
ATOM 2609 C CA . ILE B 1 110 ? 18.284 83.477 25.500 1.00 28.40 110 ILE B CA 1
ATOM 2610 C C . ILE B 1 110 ? 18.474 82.510 24.355 1.00 29.39 110 ILE B C 1
ATOM 2611 O O . ILE B 1 110 ? 19.486 82.544 23.669 1.00 28.63 110 ILE B O 1
ATOM 2616 N N . VAL B 1 111 ? 17.505 81.628 24.158 1.00 29.59 111 VAL B N 1
ATOM 2617 C CA . VAL B 1 111 ? 17.575 80.694 23.047 1.00 28.48 111 VAL B CA 1
ATOM 2618 C C . VAL B 1 111 ? 16.373 80.953 22.159 1.00 30.02 111 VAL B C 1
ATOM 2619 O O . VAL B 1 111 ? 15.258 81.112 22.645 1.00 30.06 111 VAL B O 1
ATOM 2623 N N . TYR B 1 112 ? 16.621 81.027 20.860 1.00 32.76 112 TYR B N 1
ATOM 2624 C CA . TYR B 1 112 ? 15.572 81.211 19.874 1.00 35.31 112 TYR B CA 1
ATOM 2625 C C . TYR B 1 112 ? 15.236 79.828 19.336 1.00 36.63 112 TYR B C 1
ATOM 2626 O O . TYR B 1 112 ? 16.120 79.037 19.040 1.00 34.17 112 TYR B O 1
ATOM 2635 N N . VAL B 1 113 ? 13.948 79.546 19.222 1.00 38.40 113 VAL B N 1
ATOM 2636 C CA . VAL B 1 113 ? 13.490 78.236 18.789 1.00 41.86 113 VAL B CA 1
ATOM 2637 C C . VAL B 1 113 ? 12.365 78.292 17.782 1.00 44.73 113 VAL B C 1
ATOM 2638 O O . VAL B 1 113 ? 11.587 79.236 17.749 1.00 44.66 113 VAL B O 1
ATOM 2642 N N . SER B 1 114 ? 12.251 77.248 16.975 1.00 47.21 114 SER B N 1
ATOM 2643 C CA . SER B 1 114 ? 11.204 77.241 15.972 1.00 50.65 114 SER B CA 1
ATOM 2644 C C . SER B 1 114 ? 9.993 76.343 16.193 1.00 53.04 114 SER B C 1
ATOM 2645 O O . SER B 1 114 ? 8.864 76.819 16.196 1.00 54.76 114 SER B O 1
ATOM 2648 N N . LYS B 1 115 ? 10.194 75.049 16.364 1.00 52.55 115 LYS B N 1
ATOM 2649 C CA . LYS B 1 115 ? 9.045 74.163 16.532 1.00 54.92 115 LYS B CA 1
ATOM 2650 C C . LYS B 1 115 ? 8.508 73.939 15.120 1.00 56.58 115 LYS B C 1
ATOM 2651 O O . LYS B 1 115 ? 7.888 72.926 14.805 1.00 57.43 115 LYS B O 1
ATOM 2653 N N . SER B 1 116 ? 8.802 74.908 14.271 1.00 59.33 116 SER B N 1
ATOM 2654 C CA . SER B 1 116 ? 8.365 74.906 12.893 1.00 61.91 116 SER B CA 1
ATOM 2655 C C . SER B 1 116 ? 8.442 73.661 12.044 1.00 63.74 116 SER B C 1
ATOM 2656 O O . SER B 1 116 ? 8.603 72.525 12.508 1.00 63.77 116 SER B O 1
ATOM 2657 N N . THR B 1 117 ? 8.291 73.949 10.753 1.00 66.06 117 THR B N 1
ATOM 2658 C CA . THR B 1 117 ? 8.248 72.976 9.668 1.00 67.91 117 THR B CA 1
ATOM 2659 C C . THR B 1 117 ? 8.522 71.515 9.923 1.00 69.84 117 THR B C 1
ATOM 2660 O O . THR B 1 117 ? 7.903 70.844 10.754 1.00 68.67 117 THR B O 1
ATOM 2661 N N . ARG B 1 118 ? 9.431 71.038 9.091 1.00 71.53 118 ARG B N 1
ATOM 2662 C CA . ARG B 1 118 ? 9.948 69.698 9.133 1.00 74.77 118 ARG B CA 1
ATOM 2663 C C . ARG B 1 118 ? 11.383 70.160 9.063 1.00 76.05 118 ARG B C 1
ATOM 2664 O O . ARG B 1 118 ? 12.318 69.410 8.796 1.00 76.96 118 ARG B O 1
ATOM 2665 N N . THR B 1 119 ? 11.521 71.461 9.304 1.00 76.12 119 THR B N 1
ATOM 2666 C CA . THR B 1 119 ? 12.808 72.116 9.321 1.00 76.76 119 THR B CA 1
ATOM 2667 C C . THR B 1 119 ? 12.949 72.972 10.572 1.00 78.82 119 THR B C 1
ATOM 2668 O O . THR B 1 119 ? 12.765 74.190 10.512 1.00 79.75 119 THR B O 1
ATOM 2669 N N . PRO B 1 120 ? 13.247 72.357 11.733 1.00 77.73 120 PRO B N 1
ATOM 2670 C CA . PRO B 1 120 ? 13.428 73.020 13.037 1.00 77.53 120 PRO B CA 1
ATOM 2671 C C . PRO B 1 120 ? 14.799 73.714 13.143 1.00 76.59 120 PRO B C 1
ATOM 2672 O O . PRO B 1 120 ? 15.614 73.563 12.225 1.00 78.40 120 PRO B O 1
ATOM 2673 N N . ASP B 1 121 ? 15.092 74.394 14.269 1.00 74.97 121 ASP B N 1
ATOM 2674 C CA . ASP B 1 121 ? 16.315 75.181 14.315 1.00 70.23 121 ASP B CA 1
ATOM 2675 C C . ASP B 1 121 ? 16.301 75.956 15.621 1.00 65.62 121 ASP B C 1
ATOM 2676 O O . ASP B 1 121 ? 15.254 76.413 16.045 1.00 64.59 121 ASP B O 1
ATOM 2677 N N . TRP B 1 122 ? 17.443 76.113 16.263 1.00 61.16 122 TRP B N 1
ATOM 2678 C CA . TRP B 1 122 ? 17.463 76.921 17.457 1.00 56.14 122 TRP B CA 1
ATOM 2679 C C . TRP B 1 122 ? 18.715 77.744 17.453 1.00 52.95 122 TRP B C 1
ATOM 2680 O O . TRP B 1 122 ? 19.725 77.328 16.918 1.00 52.71 122 TRP B O 1
ATOM 2691 N N . LEU B 1 123 ? 18.633 78.932 18.026 1.00 48.15 123 LEU B N 1
ATOM 2692 C CA . LEU B 1 123 ? 19.785 79.799 18.077 1.00 45.65 123 LEU B CA 1
ATOM 2693 C C . LEU B 1 123 ? 20.034 80.202 19.524 1.00 43.99 123 LEU B C 1
ATOM 2694 O O . LEU B 1 123 ? 19.169 80.797 20.160 1.00 44.91 123 LEU B O 1
ATOM 2699 N N . PRO B 1 124 ? 21.213 79.867 20.073 1.00 41.56 124 PRO B N 1
ATOM 2700 C CA . PRO B 1 124 ? 21.526 80.225 21.459 1.00 40.69 124 PRO B CA 1
ATOM 2701 C C . PRO B 1 124 ? 22.282 81.552 21.589 1.00 39.47 124 PRO B C 1
ATOM 2702 O O . PRO B 1 124 ? 23.207 81.836 20.833 1.00 39.85 124 PRO B O 1
ATOM 2706 N N . TYR B 1 125 ? 21.863 82.373 22.539 1.00 38.81 125 TYR B N 1
ATOM 2707 C CA . TYR B 1 125 ? 22.536 83.633 22.824 1.00 36.97 125 TYR B CA 1
ATOM 2708 C C . TYR B 1 125 ? 22.913 83.431 24.271 1.00 35.87 125 TYR B C 1
ATOM 2709 O O . TYR B 1 125 ? 22.261 83.953 25.167 1.00 35.44 125 TYR B O 1
ATOM 2718 N N . ARG B 1 126 ? 23.942 82.627 24.499 1.00 35.40 126 ARG B N 1
ATOM 2719 C CA . ARG B 1 126 ? 24.365 82.363 25.851 1.00 35.46 126 ARG B CA 1
ATOM 2720 C C . ARG B 1 126 ? 25.202 83.506 26.376 1.00 37.44 126 ARG B C 1
ATOM 2721 O O . ARG B 1 126 ? 25.935 84.163 25.628 1.00 38.00 126 ARG B O 1
ATOM 2729 N N . GLU B 1 127 ? 25.058 83.749 27.673 1.00 38.73 127 GLU B N 1
ATOM 2730 C CA . GLU B 1 127 ? 25.764 84.809 28.376 1.00 40.45 127 GLU B CA 1
ATOM 2731 C C . GLU B 1 127 ? 25.819 84.400 29.840 1.00 39.72 127 GLU B C 1
ATOM 2732 O O . GLU B 1 127 ? 26.543 83.465 30.190 1.00 40.96 127 GLU B O 1
ATOM 2738 N N . ALA B 1 128 ? 25.034 85.068 30.680 1.00 38.24 128 ALA B N 1
ATOM 2739 C CA . ALA B 1 128 ? 25.008 84.778 32.102 1.00 37.69 128 ALA B CA 1
ATOM 2740 C C . ALA B 1 128 ? 25.041 83.296 32.488 1.00 38.93 128 ALA B C 1
ATOM 2741 O O . ALA B 1 128 ? 25.891 82.894 33.281 1.00 39.94 128 ALA B O 1
ATOM 2743 N N . ASP B 1 129 ? 24.137 82.484 31.934 1.00 39.16 129 ASP B N 1
ATOM 2744 C CA . ASP B 1 129 ? 24.058 81.068 32.291 1.00 38.46 129 ASP B CA 1
ATOM 2745 C C . ASP B 1 129 ? 25.388 80.352 32.364 1.00 39.54 129 ASP B C 1
ATOM 2746 O O . ASP B 1 129 ? 25.593 79.537 33.260 1.00 40.40 129 ASP B O 1
ATOM 2759 N N . TYR B 1 131 ? 28.277 81.573 33.146 1.00 42.05 131 TYR B N 1
ATOM 2760 C CA . TYR B 1 131 ? 29.215 82.214 34.068 1.00 41.33 131 TYR B CA 1
ATOM 2761 C C . TYR B 1 131 ? 28.943 81.942 35.536 1.00 42.01 131 TYR B C 1
ATOM 2762 O O . TYR B 1 131 ? 29.361 82.696 36.406 1.00 42.35 131 TYR B O 1
ATOM 2771 N N . LEU B 1 132 ? 28.249 80.841 35.791 1.00 44.17 132 LEU B N 1
ATOM 2772 C CA . LEU B 1 132 ? 27.895 80.397 37.139 1.00 46.94 132 LEU B CA 1
ATOM 2773 C C . LEU B 1 132 ? 29.149 80.292 38.010 1.00 47.93 132 LEU B C 1
ATOM 2774 O O . LEU B 1 132 ? 30.157 79.735 37.574 1.00 48.23 132 LEU B O 1
ATOM 2779 N N . GLN B 1 133 ? 29.084 80.812 39.236 1.00 49.48 133 GLN B N 1
ATOM 2780 C CA . GLN B 1 133 ? 30.237 80.788 40.146 1.00 51.57 133 GLN B CA 1
ATOM 2781 C C . GLN B 1 133 ? 30.138 79.697 41.210 1.00 52.97 133 GLN B C 1
ATOM 2782 O O . GLN B 1 133 ? 29.226 78.867 41.175 1.00 54.17 133 GLN B O 1
ATOM 2788 N N . GLU B 1 134 ? 31.078 79.706 42.157 1.00 53.78 134 GLU B N 1
ATOM 2789 C CA . GLU B 1 134 ? 31.113 78.714 43.239 1.00 53.87 134 GLU B CA 1
ATOM 2790 C C . GLU B 1 134 ? 30.787 79.361 44.588 1.00 54.66 134 GLU B C 1
ATOM 2791 O O . GLU B 1 134 ? 31.675 79.886 45.253 1.00 54.87 134 GLU B O 1
ATOM 2797 N N . ASP B 1 135 ? 29.514 79.298 44.990 1.00 55.73 135 ASP B N 1
ATOM 2798 C CA . ASP B 1 135 ? 29.050 79.914 46.235 1.00 56.64 135 ASP B CA 1
ATOM 2799 C C . ASP B 1 135 ? 28.355 79.003 47.271 1.00 56.24 135 ASP B C 1
ATOM 2800 O O . ASP B 1 135 ? 28.925 78.728 48.329 1.00 54.49 135 ASP B O 1
ATOM 2805 N N . ASP B 1 136 ? 27.129 78.551 46.979 1.00 55.48 136 ASP B N 1
ATOM 2806 C CA . ASP B 1 136 ? 26.372 77.690 47.910 1.00 53.68 136 ASP B CA 1
ATOM 2807 C C . ASP B 1 136 ? 26.433 76.199 47.660 1.00 51.86 136 ASP B C 1
ATOM 2808 O O . ASP B 1 136 ? 25.630 75.634 46.910 1.00 51.25 136 ASP B O 1
ATOM 2813 N N . ILE B 1 137 ? 27.398 75.566 48.315 1.00 50.61 137 ILE B N 1
ATOM 2814 C CA . ILE B 1 137 ? 27.588 74.137 48.204 1.00 47.80 137 ILE B CA 1
ATOM 2815 C C . ILE B 1 137 ? 26.890 73.615 49.461 1.00 46.32 137 ILE B C 1
ATOM 2816 O O . ILE B 1 137 ? 26.761 72.408 49.687 1.00 46.54 137 ILE B O 1
ATOM 2821 N N . ILE B 1 138 ? 26.421 74.561 50.268 1.00 45.18 138 ILE B N 1
ATOM 2822 C CA . ILE B 1 138 ? 25.701 74.212 51.471 1.00 44.92 138 ILE B CA 1
ATOM 2823 C C . ILE B 1 138 ? 24.310 73.736 51.084 1.00 44.85 138 ILE B C 1
ATOM 2824 O O . ILE B 1 138 ? 23.716 72.911 51.776 1.00 44.33 138 ILE B O 1
ATOM 2825 N N . PHE B 1 139 ? 23.799 74.260 49.968 1.00 44.81 139 PHE B N 1
ATOM 2826 C CA . PHE B 1 139 ? 22.487 73.881 49.474 1.00 42.65 139 PHE B CA 1
ATOM 2827 C C . PHE B 1 139 ? 22.350 72.379 49.318 1.00 42.70 139 PHE B C 1
ATOM 2828 O O . PHE B 1 139 ? 21.294 71.824 49.584 1.00 40.86 139 PHE B O 1
ATOM 2829 N N . GLU B 1 140 ? 23.420 71.718 48.891 1.00 43.30 140 GLU B N 1
ATOM 2830 C CA . GLU B 1 140 ? 23.408 70.271 48.698 1.00 46.70 140 GLU B CA 1
ATOM 2831 C C . GLU B 1 140 ? 23.092 69.525 49.968 1.00 49.40 140 GLU B C 1
ATOM 2832 O O . GLU B 1 140 ? 22.095 68.814 50.055 1.00 50.82 140 GLU B O 1
ATOM 2838 N N . LEU B 1 141 ? 23.984 69.670 50.941 1.00 51.59 141 LEU B N 1
ATOM 2839 C CA . LEU B 1 141 ? 23.855 69.014 52.228 1.00 51.62 141 LEU B CA 1
ATOM 2840 C C . LEU B 1 141 ? 22.426 69.136 52.739 1.00 52.16 141 LEU B C 1
ATOM 2841 O O . LEU B 1 141 ? 21.822 68.154 53.150 1.00 51.43 141 LEU B O 1
ATOM 2843 N N . ILE B 1 142 ? 21.875 70.341 52.689 1.00 53.51 142 ILE B N 1
ATOM 2844 C CA . ILE B 1 142 ? 20.520 70.550 53.170 1.00 54.42 142 ILE B CA 1
ATOM 2845 C C . ILE B 1 142 ? 19.533 69.745 52.329 1.00 53.97 142 ILE B C 1
ATOM 2846 O O . ILE B 1 142 ? 18.492 69.320 52.824 1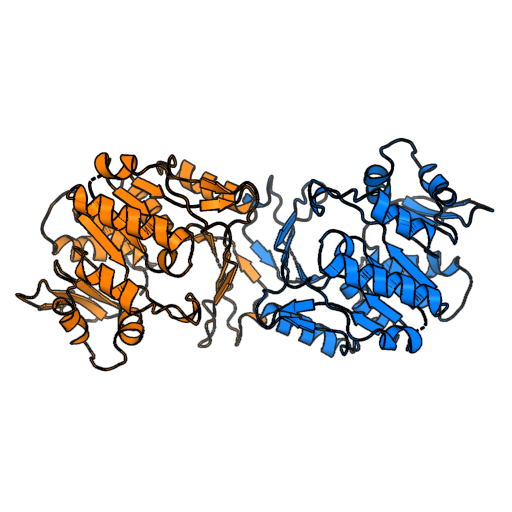.00 54.66 142 ILE B O 1
ATOM 2851 N N . LYS B 1 143 ? 19.871 69.531 51.059 1.00 53.55 143 LYS B N 1
ATOM 2852 C CA . LYS B 1 143 ? 19.013 68.770 50.147 1.00 52.29 143 LYS B CA 1
ATOM 2853 C C . LYS B 1 143 ? 19.183 67.285 50.404 1.00 51.37 143 LYS B C 1
ATOM 2854 O O . LYS B 1 143 ? 20.064 66.656 49.841 1.00 50.94 143 LYS B O 1
ATOM 2856 N N . LYS B 1 146 ? 16.674 64.644 49.440 1.00 42.97 146 LYS B N 1
ATOM 2857 C CA . LYS B 1 146 ? 18.063 64.946 49.151 1.00 41.80 146 LYS B CA 1
ATOM 2858 C C . LYS B 1 146 ? 18.476 64.542 47.739 1.00 41.61 146 LYS B C 1
ATOM 2859 O O . LYS B 1 146 ? 19.276 63.619 47.554 1.00 39.74 146 LYS B O 1
ATOM 2861 N N . VAL B 1 147 ? 17.938 65.235 46.741 1.00 39.85 147 VAL B N 1
ATOM 2862 C CA . VAL B 1 147 ? 18.282 64.922 45.365 1.00 38.65 147 VAL B CA 1
ATOM 2863 C C . VAL B 1 147 ? 18.968 66.082 44.686 1.00 36.59 147 VAL B C 1
ATOM 2864 O O . VAL B 1 147 ? 18.554 67.226 44.836 1.00 37.11 147 VAL B O 1
ATOM 2868 N N . PHE B 1 148 ? 20.018 65.768 43.938 1.00 34.95 148 PHE B N 1
ATOM 2869 C CA . PHE B 1 148 ? 20.771 66.761 43.195 1.00 32.89 148 PHE B CA 1
ATOM 2870 C C . PHE B 1 148 ? 20.650 66.407 41.719 1.00 32.65 148 PHE B C 1
ATOM 2871 O O . PHE B 1 148 ? 21.009 65.297 41.311 1.00 31.52 148 PHE B O 1
ATOM 2879 N N . HIS B 1 149 ? 20.141 67.349 40.925 1.00 32.42 149 HIS B N 1
ATOM 2880 C CA . HIS B 1 149 ? 19.960 67.134 39.500 1.00 31.25 149 HIS B CA 1
ATOM 2881 C C . HIS B 1 149 ? 20.854 68.053 38.693 1.00 30.61 149 HIS B C 1
ATOM 2882 O O . HIS B 1 149 ? 20.982 69.236 38.991 1.00 28.42 149 HIS B O 1
ATOM 2889 N N . LEU B 1 150 ? 21.459 67.491 37.653 1.00 31.00 150 LEU B N 1
ATOM 2890 C CA . LEU B 1 150 ? 22.398 68.226 36.788 1.00 31.82 150 LEU B CA 1
ATOM 2891 C C . LEU B 1 150 ? 22.037 68.044 35.308 1.00 31.15 150 LEU B C 1
ATOM 2892 O O . LEU B 1 150 ? 21.443 67.018 34.931 1.00 31.42 150 LEU B O 1
ATOM 2897 N N . SER B 1 151 ? 22.388 69.029 34.485 1.00 28.28 151 SER B N 1
ATOM 2898 C CA . SER B 1 151 ? 22.119 68.940 33.064 1.00 27.70 151 SER B CA 1
ATOM 2899 C C . SER B 1 151 ? 23.432 68.978 32.294 1.00 27.53 151 SER B C 1
ATOM 2900 O O . SER B 1 151 ? 24.478 69.274 32.860 1.00 27.55 151 SER B O 1
ATOM 2903 N N . THR B 1 152 ? 23.375 68.670 31.004 1.00 25.88 152 THR B N 1
ATOM 2904 C CA . THR B 1 152 ? 24.573 68.668 30.188 1.00 27.34 152 THR B CA 1
ATOM 2905 C C . THR B 1 152 ? 24.874 70.045 29.636 1.00 28.85 152 THR B C 1
ATOM 2906 O O . THR B 1 152 ? 26.030 70.461 29.555 1.00 28.31 152 THR B O 1
ATOM 2910 N N . PHE B 1 153 ? 23.810 70.739 29.246 1.00 29.99 153 PHE B N 1
ATOM 2911 C CA . PHE B 1 153 ? 23.896 72.088 28.697 1.00 28.99 153 PHE B CA 1
ATOM 2912 C C . PHE B 1 153 ? 24.881 72.913 29.517 1.00 28.90 153 PHE B C 1
ATOM 2913 O O . PHE B 1 153 ? 25.824 73.465 28.978 1.00 31.24 153 PHE B O 1
ATOM 2921 N N . ILE B 1 154 ? 24.665 72.967 30.825 1.00 29.74 154 ILE B N 1
ATOM 2922 C CA . ILE B 1 154 ? 25.514 73.733 31.728 1.00 31.55 154 ILE B CA 1
ATOM 2923 C C . ILE B 1 154 ? 26.987 73.322 31.685 1.00 31.85 154 ILE B C 1
ATOM 2924 O O . ILE B 1 154 ? 27.864 74.104 32.010 1.00 31.37 154 ILE B O 1
ATOM 2929 N N . LEU B 1 155 ? 27.247 72.091 31.275 1.00 32.36 155 LEU B N 1
ATOM 2930 C CA . LEU B 1 155 ? 28.608 71.567 31.193 1.00 33.12 155 LEU B CA 1
ATOM 2931 C C . LEU B 1 155 ? 29.362 71.982 29.925 1.00 34.39 155 LEU B C 1
ATOM 2932 O O . LEU B 1 155 ? 30.585 72.002 29.912 1.00 35.09 155 LEU B O 1
ATOM 2937 N N . SER B 1 156 ? 28.631 72.302 28.863 1.00 36.33 156 SER B N 1
ATOM 2938 C CA . SER B 1 156 ? 29.241 72.629 27.584 1.00 37.21 156 SER B CA 1
ATOM 2939 C C . SER B 1 156 ? 30.245 73.755 27.584 1.00 39.17 156 SER B C 1
ATOM 2940 O O . SER B 1 156 ? 31.306 73.661 26.965 1.00 38.15 156 SER B O 1
ATOM 2943 N N . ARG B 1 157 ? 29.936 74.824 28.293 1.00 42.36 157 ARG B N 1
ATOM 2944 C CA . ARG B 1 157 ? 30.850 75.932 28.269 1.00 43.60 157 ARG B CA 1
ATOM 2945 C C . ARG B 1 157 ? 31.695 76.205 29.505 1.00 45.17 157 ARG B C 1
ATOM 2946 O O . ARG B 1 157 ? 31.230 76.278 30.634 1.00 43.61 157 ARG B O 1
ATOM 2954 N N . LYS B 1 158 ? 32.972 76.362 29.194 1.00 48.49 158 LYS B N 1
ATOM 2955 C CA . LYS B 1 158 ? 34.114 76.618 30.059 1.00 51.81 158 LYS B CA 1
ATOM 2956 C C . LYS B 1 158 ? 34.031 77.150 31.488 1.00 49.76 158 LYS B C 1
ATOM 2957 O O . LYS B 1 158 ? 34.553 76.508 32.399 1.00 50.35 158 LYS B O 1
ATOM 2963 N N . PRO B 1 159 ? 33.424 78.332 31.717 1.00 48.92 159 PRO B N 1
ATOM 2964 C CA . PRO B 1 159 ? 33.399 78.759 33.133 1.00 46.94 159 PRO B CA 1
ATOM 2965 C C . PRO B 1 159 ? 32.411 78.011 34.039 1.00 44.61 159 PRO B C 1
ATOM 2966 O O . PRO B 1 159 ? 32.824 77.391 35.019 1.00 45.32 159 PRO B O 1
ATOM 2970 N N . ALA B 1 160 ? 31.123 78.052 33.695 1.00 42.01 160 ALA B N 1
ATOM 2971 C CA . ALA B 1 160 ? 30.085 77.397 34.473 1.00 36.94 160 ALA B CA 1
ATOM 2972 C C . ALA B 1 160 ? 30.301 75.902 34.562 1.00 35.38 160 ALA B C 1
ATOM 2973 O O . ALA B 1 160 ? 29.950 75.267 35.555 1.00 33.67 160 ALA B O 1
ATOM 2975 N N . ARG B 1 161 ? 30.882 75.333 33.520 1.00 33.74 161 ARG B N 1
ATOM 2976 C CA . ARG B 1 161 ? 31.111 73.908 33.503 1.00 32.92 161 ARG B CA 1
ATOM 2977 C C . ARG B 1 161 ? 31.847 73.415 34.734 1.00 34.49 161 ARG B C 1
ATOM 2978 O O . ARG B 1 161 ? 31.512 72.373 35.286 1.00 35.08 161 ARG B O 1
ATOM 2986 N N . ASP B 1 162 ? 32.839 74.183 35.173 1.00 35.30 162 ASP B N 1
ATOM 2987 C CA . ASP B 1 162 ? 33.664 73.822 36.320 1.00 33.51 162 ASP B CA 1
ATOM 2988 C C . ASP B 1 162 ? 32.932 73.849 37.632 1.00 32.84 162 ASP B C 1
ATOM 2989 O O . ASP B 1 162 ? 33.084 72.955 38.453 1.00 31.44 162 ASP B O 1
ATOM 2994 N N . THR B 1 163 ? 32.126 74.873 37.838 1.00 32.91 163 THR B N 1
ATOM 2995 C CA . THR B 1 163 ? 31.371 74.962 39.063 1.00 32.96 163 THR B CA 1
ATOM 2996 C C . THR B 1 163 ? 30.271 73.898 39.087 1.00 33.69 163 THR B C 1
ATOM 2997 O O . THR B 1 163 ? 29.816 73.496 40.155 1.00 33.74 163 THR B O 1
ATOM 3001 N N . ALA B 1 164 ? 29.857 73.432 37.910 1.00 33.71 164 ALA B N 1
ATOM 3002 C CA . ALA B 1 164 ? 28.833 72.389 37.813 1.00 32.62 164 ALA B CA 1
ATOM 3003 C C . ALA B 1 164 ? 29.368 71.026 38.287 1.00 32.36 164 ALA B C 1
ATOM 3004 O O . ALA B 1 164 ? 28.792 70.389 39.166 1.00 31.20 164 ALA B O 1
ATOM 3006 N N . ILE B 1 165 ? 30.475 70.572 37.712 1.00 31.85 165 ILE B N 1
ATOM 3007 C CA . ILE B 1 165 ? 31.018 69.287 38.132 1.00 31.63 165 ILE B CA 1
ATOM 3008 C C . ILE B 1 165 ? 31.541 69.345 39.566 1.00 31.94 165 ILE B C 1
ATOM 3009 O O . ILE B 1 165 ? 31.452 68.365 40.308 1.00 32.94 165 ILE B O 1
ATOM 3014 N N . LYS B 1 166 ? 32.074 70.491 39.968 1.00 31.82 166 LYS B N 1
ATOM 3015 C CA . LYS B 1 166 ? 32.569 70.631 41.332 1.00 32.63 166 LYS B CA 1
ATOM 3016 C C . LYS B 1 166 ? 31.385 70.368 42.262 1.00 33.89 166 LYS B C 1
ATOM 3017 O O . LYS B 1 166 ? 31.536 69.738 43.316 1.00 34.81 166 LYS B O 1
ATOM 3019 N N . ALA B 1 167 ? 30.206 70.842 41.854 1.00 35.03 167 ALA B N 1
ATOM 3020 C CA . ALA B 1 167 ? 28.981 70.659 42.627 1.00 35.85 167 ALA B CA 1
ATOM 3021 C C . ALA B 1 167 ? 28.552 69.212 42.458 1.00 37.40 167 ALA B C 1
ATOM 3022 O O . ALA B 1 167 ? 28.008 68.602 43.375 1.00 38.24 167 ALA B O 1
ATOM 3024 N N . PHE B 1 168 ? 28.794 68.666 41.274 1.00 39.05 168 PHE B N 1
ATOM 3025 C CA . PHE B 1 168 ? 28.431 67.293 41.011 1.00 40.91 168 PHE B CA 1
ATOM 3026 C C . PHE B 1 168 ? 29.182 66.394 41.980 1.00 41.77 168 PHE B C 1
ATOM 3027 O O . PHE B 1 168 ? 28.590 65.575 42.694 1.00 42.47 168 PHE B O 1
ATOM 3035 N N . ASN B 1 169 ? 30.502 66.543 42.003 1.00 42.30 169 ASN B N 1
ATOM 3036 C CA . ASN B 1 169 ? 31.318 65.722 42.884 1.00 42.33 169 ASN B CA 1
ATOM 3037 C C . ASN B 1 169 ? 31.020 65.972 44.356 1.00 42.20 169 ASN B C 1
ATOM 3038 O O . ASN B 1 169 ? 31.095 65.048 45.159 1.00 41.24 169 ASN B O 1
ATOM 3043 N N . TYR B 1 170 ? 30.656 67.202 44.713 1.00 42.16 170 TYR B N 1
ATOM 3044 C CA . TYR B 1 170 ? 30.324 67.477 46.104 1.00 43.10 170 TYR B CA 1
ATOM 3045 C C . TYR B 1 170 ? 29.078 66.709 46.508 1.00 43.76 170 TYR B C 1
ATOM 3046 O O . TYR B 1 170 ? 29.038 66.096 47.571 1.00 46.08 170 TYR B O 1
ATOM 3055 N N . ALA B 1 171 ? 28.055 66.769 45.666 1.00 43.82 171 ALA B N 1
ATOM 3056 C CA . ALA B 1 171 ? 26.813 66.078 45.937 1.00 45.39 171 ALA B CA 1
ATOM 3057 C C . ALA B 1 171 ? 27.081 64.586 46.150 1.00 47.78 171 ALA B C 1
ATOM 3058 O O . ALA B 1 171 ? 26.462 63.936 46.994 1.00 47.70 171 ALA B O 1
ATOM 3060 N N . ARG B 1 172 ? 28.008 64.032 45.384 1.00 49.27 172 ARG B N 1
ATOM 3061 C CA . ARG B 1 172 ? 28.322 62.623 45.550 1.00 52.01 172 ARG B CA 1
ATOM 3062 C C . ARG B 1 172 ? 29.000 62.427 46.900 1.00 52.64 172 ARG B C 1
ATOM 3063 O O . ARG B 1 172 ? 28.596 61.577 47.690 1.00 54.99 172 ARG B O 1
ATOM 3071 N N . GLU B 1 173 ? 30.030 63.223 47.167 1.00 52.42 173 GLU B N 1
ATOM 3072 C CA . GLU B 1 173 ? 30.747 63.123 48.424 1.00 51.67 173 GLU B CA 1
ATOM 3073 C C . GLU B 1 173 ? 29.752 63.126 49.578 1.00 52.00 173 GLU B C 1
ATOM 3074 O O . GLU B 1 173 ? 29.883 62.356 50.515 1.00 53.14 173 GLU B O 1
ATOM 3076 N N . GLN B 1 174 ? 28.742 63.981 49.495 1.00 52.34 174 GLN B N 1
ATOM 3077 C CA . GLN B 1 174 ? 27.727 64.082 50.539 1.00 52.78 174 GLN B CA 1
ATOM 3078 C C . GLN B 1 174 ? 26.716 62.938 50.531 1.00 51.28 174 GLN B C 1
ATOM 3079 O O . GLN B 1 174 ? 25.767 62.921 51.314 1.00 51.03 174 GLN B O 1
ATOM 3085 N N . GLY B 1 175 ? 26.917 61.980 49.642 1.00 49.51 175 GLY B N 1
ATOM 3086 C CA . GLY B 1 175 ? 26.011 60.851 49.575 1.00 49.41 175 GLY B CA 1
ATOM 3087 C C . GLY B 1 175 ? 24.619 61.227 49.120 1.00 48.89 175 GLY B C 1
ATOM 3088 O O . GLY B 1 175 ? 23.634 60.714 49.642 1.00 50.96 175 GLY B O 1
ATOM 3089 N N . LYS B 1 176 ? 24.527 62.120 48.143 1.00 47.27 176 LYS B N 1
ATOM 3090 C CA . LYS B 1 176 ? 23.228 62.530 47.647 1.00 44.84 176 LYS B CA 1
ATOM 3091 C C . LYS B 1 176 ? 22.882 61.719 46.412 1.00 45.01 176 LYS B C 1
ATOM 3092 O O . LYS B 1 176 ? 23.761 61.142 45.786 1.00 44.07 176 LYS B O 1
ATOM 3098 N N . ILE B 1 177 ? 21.595 61.662 46.085 1.00 44.97 177 ILE B N 1
ATOM 3099 C CA . ILE B 1 177 ? 21.123 60.956 44.895 1.00 44.23 177 ILE B CA 1
ATOM 3100 C C . ILE B 1 177 ? 21.423 61.911 43.741 1.00 43.89 177 ILE B C 1
ATOM 3101 O O . ILE B 1 177 ? 20.932 63.043 43.722 1.00 45.02 177 ILE B O 1
ATOM 3106 N N . VAL B 1 178 ? 22.217 61.466 42.779 1.00 41.53 178 VAL B N 1
ATOM 3107 C CA . VAL B 1 178 ? 22.572 62.334 41.675 1.00 39.24 178 VAL B CA 1
ATOM 3108 C C . VAL B 1 178 ? 21.855 61.983 40.372 1.00 38.67 178 VAL B C 1
ATOM 3109 O O . VAL B 1 178 ? 21.940 60.866 39.882 1.00 38.77 178 VAL B O 1
ATOM 3113 N N . CYS B 1 179 ? 21.130 62.949 39.823 1.00 36.97 179 CYS B N 1
ATOM 3114 C CA . CYS B 1 179 ? 20.404 62.759 38.574 1.00 35.18 179 CYS B CA 1
ATOM 3115 C C . CYS B 1 179 ? 21.013 63.619 37.497 1.00 35.04 179 CYS B C 1
ATOM 3116 O O . CYS B 1 179 ? 21.083 64.844 37.633 1.00 35.88 179 CYS B O 1
ATOM 3119 N N . PHE B 1 180 ? 21.442 62.978 36.421 1.00 34.82 180 PHE B N 1
ATOM 3120 C CA . PHE B 1 180 ? 22.053 63.679 35.308 1.00 35.49 180 PHE B CA 1
ATOM 3121 C C . PHE B 1 180 ? 21.291 63.444 34.012 1.00 35.96 180 PHE B C 1
ATOM 3122 O O . PHE B 1 180 ? 20.842 62.327 33.738 1.00 35.40 180 PHE B O 1
ATOM 3130 N N . ASP B 1 181 ? 21.136 64.502 33.226 1.00 35.48 181 ASP B N 1
ATOM 3131 C CA . ASP B 1 181 ? 20.464 64.395 31.936 1.00 36.63 181 ASP B CA 1
ATOM 3132 C C . ASP B 1 181 ? 21.531 64.515 30.862 1.00 35.40 181 ASP B C 1
ATOM 3133 O O . ASP B 1 181 ? 21.999 65.608 30.579 1.00 35.55 181 ASP B O 1
ATOM 3138 N N . PRO B 1 182 ? 21.938 63.385 30.263 1.00 34.38 182 PRO B N 1
ATOM 3139 C CA . PRO B 1 182 ? 22.964 63.363 29.218 1.00 35.49 182 PRO B CA 1
ATOM 3140 C C . PRO B 1 182 ? 22.498 63.898 27.875 1.00 35.50 182 PRO B C 1
ATOM 3141 O O . PRO B 1 182 ? 22.587 63.217 26.864 1.00 33.62 182 PRO B O 1
ATOM 3145 N N . CYS B 1 183 ? 21.986 65.120 27.877 1.00 36.49 183 CYS B N 1
ATOM 3146 C CA . CYS B 1 183 ? 21.517 65.746 26.661 1.00 39.05 183 CYS B CA 1
ATOM 3147 C C . CYS B 1 183 ? 22.721 66.388 25.977 1.00 41.35 183 CYS B C 1
ATOM 3148 O O . CYS B 1 183 ? 22.780 67.618 25.809 1.00 43.02 183 CYS B O 1
ATOM 3151 N N . TYR B 1 184 ? 23.683 65.546 25.599 1.00 41.41 184 TYR B N 1
ATOM 3152 C CA . TYR B 1 184 ? 24.900 65.994 24.931 1.00 42.45 184 TYR B CA 1
ATOM 3153 C C . TYR B 1 184 ? 24.667 66.375 23.465 1.00 43.41 184 TYR B C 1
ATOM 3154 O O . TYR B 1 184 ? 24.130 65.582 22.694 1.00 44.75 184 TYR B O 1
ATOM 3163 N N . ARG B 1 185 ? 25.091 67.578 23.084 1.00 41.68 185 ARG B N 1
ATOM 3164 C CA . ARG B 1 185 ? 24.952 68.057 21.721 1.00 41.76 185 ARG B CA 1
ATOM 3165 C C . ARG B 1 185 ? 26.170 68.911 21.397 1.00 42.31 185 ARG B C 1
ATOM 3166 O O . ARG B 1 185 ? 26.290 70.031 21.872 1.00 42.59 185 ARG B O 1
ATOM 3174 N N . LYS B 1 186 ? 27.057 68.362 20.565 1.00 42.34 186 LYS B N 1
ATOM 3175 C CA . LYS B 1 186 ? 28.325 68.987 20.158 1.00 41.30 186 LYS B CA 1
ATOM 3176 C C . LYS B 1 186 ? 28.361 70.488 19.860 1.00 40.18 186 LYS B C 1
ATOM 3177 O O . LYS B 1 186 ? 29.313 71.168 20.259 1.00 41.16 186 LYS B O 1
ATOM 3179 N N . VAL B 1 187 ? 27.356 71.013 19.169 1.00 39.29 187 VAL B N 1
ATOM 3180 C CA . VAL B 1 187 ? 27.358 72.436 18.853 1.00 37.88 187 VAL B CA 1
ATOM 3181 C C . VAL B 1 187 ? 27.585 73.331 20.070 1.00 37.34 187 VAL B C 1
ATOM 3182 O O . VAL B 1 187 ? 28.221 74.365 19.978 1.00 35.76 187 VAL B O 1
ATOM 3186 N N . LEU B 1 188 ? 27.057 72.933 21.214 1.00 37.71 188 LEU B N 1
ATOM 3187 C CA . LEU B 1 188 ? 27.210 73.726 22.420 1.00 39.11 188 LEU B CA 1
ATOM 3188 C C . LEU B 1 188 ? 28.622 73.707 22.971 1.00 40.47 188 LEU B C 1
ATOM 3189 O O . LEU B 1 188 ? 28.939 74.456 23.895 1.00 40.79 188 LEU B O 1
ATOM 3194 N N . TRP B 1 189 ? 29.471 72.857 22.402 1.00 41.19 189 TRP B N 1
ATOM 3195 C CA . TRP B 1 189 ? 30.849 72.722 22.874 1.00 42.43 189 TRP B CA 1
ATOM 3196 C C . TRP B 1 189 ? 31.952 73.305 21.999 1.00 43.82 189 TRP B C 1
ATOM 3197 O O . TRP B 1 189 ? 31.864 73.304 20.768 1.00 44.30 189 TRP B O 1
ATOM 3208 N N . PRO B 1 190 ? 33.013 73.816 22.639 1.00 45.45 190 PRO B N 1
ATOM 3209 C CA . PRO B 1 190 ? 34.158 74.403 21.942 1.00 46.85 190 PRO B CA 1
ATOM 3210 C C . PRO B 1 190 ? 34.840 73.334 21.086 1.00 47.94 190 PRO B C 1
ATOM 3211 O O . PRO B 1 190 ? 34.866 72.154 21.441 1.00 46.88 190 PRO B O 1
ATOM 3215 N N . GLU B 1 191 ? 35.384 73.763 19.952 1.00 49.90 191 GLU B N 1
ATOM 3216 C CA . GLU B 1 191 ? 36.042 72.871 19.007 1.00 51.66 191 GLU B CA 1
ATOM 3217 C C . GLU B 1 191 ? 37.092 71.965 19.627 1.00 53.26 191 GLU B C 1
ATOM 3218 O O . GLU B 1 191 ? 37.207 70.794 19.244 1.00 52.79 191 GLU B O 1
ATOM 3220 N N . GLY B 1 192 ? 37.850 72.499 20.582 1.00 54.98 192 GLY B N 1
ATOM 3221 C CA . GLY B 1 192 ? 38.905 71.716 21.211 1.00 56.59 192 GLY B CA 1
ATOM 3222 C C . GLY B 1 192 ? 38.509 70.676 22.241 1.00 56.42 192 GLY B C 1
ATOM 3223 O O . GLY B 1 192 ? 39.022 69.564 22.235 1.00 55.97 192 GLY B O 1
ATOM 3224 N N . ASP B 1 193 ? 37.596 71.040 23.128 1.00 57.59 193 ASP B N 1
ATOM 3225 C CA . ASP B 1 193 ? 37.152 70.148 24.188 1.00 58.65 193 ASP B CA 1
ATOM 3226 C C . ASP B 1 193 ? 36.569 68.828 23.692 1.00 58.51 193 ASP B C 1
ATOM 3227 O O . ASP B 1 193 ? 36.060 68.743 22.580 1.00 58.81 193 ASP B O 1
ATOM 3232 N N . ASP B 1 194 ? 36.651 67.805 24.539 1.00 57.64 194 ASP B N 1
ATOM 3233 C CA . ASP B 1 194 ? 36.149 66.472 24.223 1.00 57.32 194 ASP B CA 1
ATOM 3234 C C . ASP B 1 194 ? 34.624 66.482 24.121 1.00 56.49 194 ASP B C 1
ATOM 3235 O O . ASP B 1 194 ? 34.056 66.171 23.065 1.00 58.85 194 ASP B O 1
ATOM 3240 N N . GLY B 1 195 ? 33.962 66.830 25.221 1.00 53.89 195 GLY B N 1
ATOM 3241 C CA . GLY B 1 195 ? 32.514 66.858 25.212 1.00 49.55 195 GLY B CA 1
ATOM 3242 C C . GLY B 1 195 ? 31.927 65.517 25.596 1.00 46.70 195 GLY B C 1
ATOM 3243 O O . GLY B 1 195 ? 31.389 65.366 26.694 1.00 45.38 195 GLY B O 1
ATOM 3244 N N . ALA B 1 196 ? 32.042 64.545 24.693 1.00 44.15 196 ALA B N 1
ATOM 3245 C CA . ALA B 1 196 ? 31.518 63.209 24.920 1.00 41.12 196 ALA B CA 1
ATOM 3246 C C . ALA B 1 196 ? 32.138 62.557 26.147 1.00 41.65 196 ALA B C 1
ATOM 3247 O O . ALA B 1 196 ? 31.439 61.938 26.956 1.00 41.93 196 ALA B O 1
ATOM 3249 N N . GLY B 1 197 ? 33.453 62.688 26.291 1.00 41.96 197 GLY B N 1
ATOM 3250 C CA . GLY B 1 197 ? 34.125 62.107 27.447 1.00 41.84 197 GLY B CA 1
ATOM 3251 C C . GLY B 1 197 ? 33.694 62.755 28.760 1.00 41.23 197 GLY B C 1
ATOM 3252 O O . GLY B 1 197 ? 33.615 62.105 29.803 1.00 40.24 197 GLY B O 1
ATOM 3253 N N . VAL B 1 198 ? 33.427 64.051 28.719 1.00 41.00 198 VAL B N 1
ATOM 3254 C CA . VAL B 1 198 ? 32.988 64.747 29.907 1.00 41.10 198 VAL B CA 1
ATOM 3255 C C . VAL B 1 198 ? 31.623 64.225 30.311 1.00 40.79 198 VAL B C 1
ATOM 3256 O O . VAL B 1 198 ? 31.396 63.889 31.468 1.00 39.80 198 VAL B O 1
ATOM 3260 N N . VAL B 1 199 ? 30.710 64.169 29.349 1.00 41.87 199 VAL B N 1
ATOM 3261 C CA . VAL B 1 199 ? 29.354 63.672 29.603 1.00 43.67 199 VAL B CA 1
ATOM 3262 C C . VAL B 1 199 ? 29.435 62.246 30.141 1.00 44.92 199 VAL B C 1
ATOM 3263 O O . VAL B 1 199 ? 28.698 61.865 31.056 1.00 44.11 199 VAL B O 1
ATOM 3267 N N . GLU B 1 200 ? 30.343 61.464 29.563 1.00 46.44 200 GLU B N 1
ATOM 3268 C CA . GLU B 1 200 ? 30.555 60.094 29.989 1.00 46.69 200 GLU B CA 1
ATOM 3269 C C . GLU B 1 200 ? 31.189 60.035 31.373 1.00 45.53 200 GLU B C 1
ATOM 3270 O O . GLU B 1 200 ? 30.726 59.293 32.232 1.00 45.85 200 GLU B O 1
ATOM 3276 N N . GLU B 1 201 ? 32.244 60.816 31.585 1.00 45.32 201 GLU B N 1
ATOM 3277 C CA . GLU B 1 201 ? 32.908 60.819 32.875 1.00 45.52 201 GLU B CA 1
ATOM 3278 C C . GLU B 1 201 ? 31.924 61.019 34.012 1.00 44.98 201 GLU B C 1
ATOM 3279 O O . GLU B 1 201 ? 32.196 60.634 35.153 1.00 43.21 201 GLU B O 1
ATOM 3280 N N . ILE B 1 202 ? 30.772 61.613 33.689 1.00 44.59 202 ILE B N 1
ATOM 3281 C CA . ILE B 1 202 ? 29.725 61.894 34.676 1.00 44.55 202 ILE B CA 1
ATOM 3282 C C . ILE B 1 202 ? 28.629 60.831 34.713 1.00 43.54 202 ILE B C 1
ATOM 3283 O O . ILE B 1 202 ? 28.155 60.461 35.793 1.00 43.75 202 ILE B O 1
ATOM 3288 N N . ILE B 1 203 ? 28.224 60.346 33.538 1.00 42.34 203 ILE B N 1
ATOM 3289 C CA . ILE B 1 203 ? 27.205 59.305 33.474 1.00 41.17 203 ILE B CA 1
ATOM 3290 C C . ILE B 1 203 ? 27.696 58.189 34.376 1.00 40.92 203 ILE B C 1
ATOM 3291 O O . ILE B 1 203 ? 26.936 57.637 35.175 1.00 43.23 203 ILE B O 1
ATOM 3296 N N . SER B 1 204 ? 28.980 57.877 34.236 1.00 40.13 204 SER B N 1
ATOM 3297 C CA . SER B 1 204 ? 29.621 56.830 35.004 1.00 39.52 204 SER B CA 1
ATOM 3298 C C . SER B 1 204 ? 29.541 57.054 36.507 1.00 39.77 204 SER B C 1
ATOM 3299 O O . SER B 1 204 ? 29.519 56.099 37.279 1.00 39.79 204 SER B O 1
ATOM 3302 N N . ARG B 1 205 ? 29.507 58.307 36.939 1.00 39.98 205 ARG B N 1
ATOM 3303 C CA . ARG B 1 205 ? 29.472 58.562 38.373 1.00 40.90 205 ARG B CA 1
ATOM 3304 C C . ARG B 1 205 ? 28.081 58.903 38.899 1.00 41.23 205 ARG B C 1
ATOM 3305 O O . ARG B 1 205 ? 27.921 59.163 40.095 1.00 42.38 205 ARG B O 1
ATOM 3307 N N . ALA B 1 206 ? 27.077 58.884 38.024 1.00 40.62 206 ALA B N 1
ATOM 3308 C CA . ALA B 1 206 ? 25.704 59.202 38.418 1.00 39.54 206 ALA B CA 1
ATOM 3309 C C . ALA B 1 206 ? 24.874 57.995 38.860 1.00 40.12 206 ALA B C 1
ATOM 3310 O O . ALA B 1 206 ? 25.278 56.842 38.692 1.00 39.95 206 ALA B O 1
ATOM 3312 N N . ASP B 1 207 ? 23.704 58.273 39.428 1.00 40.25 207 ASP B N 1
ATOM 3313 C CA . ASP B 1 207 ? 22.798 57.219 39.871 1.00 40.41 207 ASP B CA 1
ATOM 3314 C C . ASP B 1 207 ? 21.765 56.933 38.795 1.00 39.67 207 ASP B C 1
ATOM 3315 O O . ASP B 1 207 ? 21.533 55.787 38.431 1.00 40.83 207 ASP B O 1
ATOM 3320 N N . PHE B 1 208 ? 21.149 57.985 38.282 1.00 38.79 208 PHE B N 1
ATOM 3321 C CA . PHE B 1 208 ? 20.150 57.830 37.248 1.00 38.06 208 PHE B CA 1
AT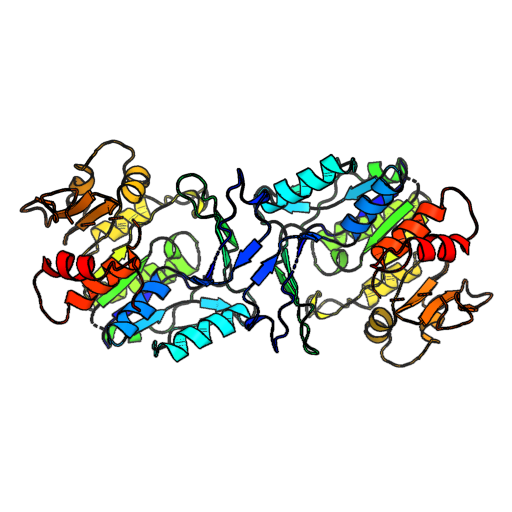OM 3322 C C . PHE B 1 208 ? 20.406 58.782 36.085 1.00 37.89 208 PHE B C 1
ATOM 3323 O O . PHE B 1 208 ? 20.962 59.858 36.256 1.00 36.64 208 PHE B O 1
ATOM 3331 N N . VAL B 1 209 ? 20.001 58.373 34.893 1.00 36.88 209 VAL B N 1
ATOM 3332 C CA . VAL B 1 209 ? 20.161 59.210 33.726 1.00 35.40 209 VAL B CA 1
ATOM 3333 C C . VAL B 1 209 ? 18.925 59.055 32.875 1.00 35.57 209 VAL B C 1
ATOM 3334 O O . VAL B 1 209 ? 18.237 58.053 32.955 1.00 34.98 209 VAL B O 1
ATOM 3338 N N . LYS B 1 210 ? 18.651 60.061 32.061 1.00 36.12 210 LYS B N 1
ATOM 3339 C CA . LYS B 1 210 ? 17.481 60.062 31.228 1.00 35.62 210 LYS B CA 1
ATOM 3340 C C . LYS B 1 210 ? 17.841 60.307 29.779 1.00 36.01 210 LYS B C 1
ATOM 3341 O O . LYS B 1 210 ? 17.416 61.282 29.187 1.00 37.98 210 LYS B O 1
ATOM 3347 N N . PRO B 1 211 ? 18.665 59.444 29.184 1.00 36.69 211 PRO B N 1
ATOM 3348 C CA . PRO B 1 211 ? 18.953 59.745 27.782 1.00 36.31 211 PRO B CA 1
ATOM 3349 C C . PRO B 1 211 ? 17.706 59.500 26.923 1.00 37.97 211 PRO B C 1
ATOM 3350 O O . PRO B 1 211 ? 16.786 58.778 27.325 1.00 38.40 211 PRO B O 1
ATOM 3354 N N . SER B 1 212 ? 17.653 60.136 25.763 1.00 38.76 212 SER B N 1
ATOM 3355 C CA . SER B 1 212 ? 16.541 59.931 24.851 1.00 41.75 212 SER B CA 1
ATOM 3356 C C . SER B 1 212 ? 17.228 59.276 23.678 1.00 45.22 212 SER B C 1
ATOM 3357 O O . SER B 1 212 ? 18.454 59.188 23.669 1.00 46.54 212 SER B O 1
ATOM 3360 N N . LEU B 1 213 ? 16.469 58.809 22.695 1.00 48.54 213 LEU B N 1
ATOM 3361 C CA . LEU B 1 213 ? 17.093 58.170 21.550 1.00 52.02 213 LEU B CA 1
ATOM 3362 C C . LEU B 1 213 ? 18.034 59.113 20.831 1.00 53.99 213 LEU B C 1
ATOM 3363 O O . LEU B 1 213 ? 19.067 58.694 20.318 1.00 54.11 213 LEU B O 1
ATOM 3368 N N . ASP B 1 214 ? 17.685 60.392 20.817 1.00 56.89 214 ASP B N 1
ATOM 3369 C CA . ASP B 1 214 ? 18.514 61.392 20.168 1.00 59.86 214 ASP B CA 1
ATOM 3370 C C . ASP B 1 214 ? 19.768 61.597 20.997 1.00 59.90 214 ASP B C 1
ATOM 3371 O O . ASP B 1 214 ? 20.880 61.572 20.476 1.00 59.89 214 ASP B O 1
ATOM 3376 N N . ASP B 1 215 ? 19.580 61.799 22.295 1.00 58.74 215 ASP B N 1
ATOM 3377 C CA . ASP B 1 215 ? 20.704 61.992 23.187 1.00 57.87 215 ASP B CA 1
ATOM 3378 C C . ASP B 1 215 ? 21.638 60.803 23.075 1.00 58.70 215 ASP B C 1
ATOM 3379 O O . ASP B 1 215 ? 22.831 60.918 23.317 1.00 58.98 215 ASP B O 1
ATOM 3384 N N . ALA B 1 216 ? 21.086 59.659 22.691 1.00 58.89 216 ALA B N 1
ATOM 3385 C CA . ALA B 1 216 ? 21.856 58.432 22.551 1.00 57.75 216 ALA B CA 1
ATOM 3386 C C . ALA B 1 216 ? 22.601 58.372 21.228 1.00 58.14 216 ALA B C 1
ATOM 3387 O O . ALA B 1 216 ? 23.779 58.033 21.199 1.00 57.98 216 ALA B O 1
ATOM 3389 N N . ARG B 1 217 ? 21.910 58.699 20.139 1.00 59.36 217 ARG B N 1
ATOM 3390 C CA . ARG B 1 217 ? 22.509 58.690 18.811 1.00 61.19 217 ARG B CA 1
ATOM 3391 C C . ARG B 1 217 ? 23.674 59.655 18.759 1.00 60.88 217 ARG B C 1
ATOM 3392 O O . ARG B 1 217 ? 24.677 59.401 18.103 1.00 61.23 217 ARG B O 1
ATOM 3400 N N . HIS B 1 218 ? 23.534 60.768 19.470 1.00 60.74 218 HIS B N 1
ATOM 3401 C CA . HIS B 1 218 ? 24.559 61.803 19.520 1.00 58.76 218 HIS B CA 1
ATOM 3402 C C . HIS B 1 218 ? 25.812 61.412 20.283 1.00 56.98 218 HIS B C 1
ATOM 3403 O O . HIS B 1 218 ? 26.902 61.862 19.946 1.00 57.14 218 HIS B O 1
ATOM 3410 N N . LEU B 1 219 ? 25.665 60.577 21.302 1.00 55.53 219 LEU B N 1
ATOM 3411 C CA . LEU B 1 219 ? 26.811 60.169 22.095 1.00 55.18 219 LEU B CA 1
ATOM 3412 C C . LEU B 1 219 ? 27.394 58.831 21.670 1.00 54.94 219 LEU B C 1
ATOM 3413 O O . LEU B 1 219 ? 28.604 58.615 21.759 1.00 55.75 219 LEU B O 1
ATOM 3418 N N . PHE B 1 220 ? 26.528 57.938 21.208 1.00 53.62 220 PHE B N 1
ATOM 3419 C CA . PHE B 1 220 ? 26.932 56.593 20.815 1.00 53.44 220 PHE B CA 1
ATOM 3420 C C . PHE B 1 220 ? 26.737 56.293 19.341 1.00 56.58 220 PHE B C 1
ATOM 3421 O O . PHE B 1 220 ? 26.850 55.144 18.914 1.00 57.89 220 PHE B O 1
ATOM 3429 N N . GLY B 1 221 ? 26.436 57.306 18.552 1.00 60.27 221 GLY B N 1
ATOM 3430 C CA . GLY B 1 221 ? 26.217 57.036 17.149 1.00 64.78 221 GLY B CA 1
ATOM 3431 C C . GLY B 1 221 ? 25.025 56.108 17.050 1.00 68.35 221 GLY B C 1
ATOM 3432 O O . GLY B 1 221 ? 24.402 55.792 18.068 1.00 67.78 221 GLY B O 1
ATOM 3433 N N . PRO B 1 222 ? 24.688 55.640 15.840 1.00 72.03 222 PRO B N 1
ATOM 3434 C CA . PRO B 1 222 ? 23.550 54.741 15.636 1.00 75.38 222 PRO B CA 1
ATOM 3435 C C . PRO B 1 222 ? 23.789 53.324 16.129 1.00 76.84 222 PRO B C 1
ATOM 3436 O O . PRO B 1 222 ? 22.847 52.546 16.253 1.00 77.66 222 PRO B O 1
ATOM 3440 N N . ASP B 1 223 ? 25.053 53.008 16.408 1.00 79.11 223 ASP B N 1
ATOM 3441 C CA . ASP B 1 223 ? 25.439 51.683 16.879 1.00 81.92 223 ASP B CA 1
ATOM 3442 C C . ASP B 1 223 ? 24.608 51.101 18.011 1.00 84.39 223 ASP B C 1
ATOM 3443 O O . ASP B 1 223 ? 25.130 50.788 19.085 1.00 84.89 223 ASP B O 1
ATOM 3444 N N . SER B 1 224 ? 23.314 50.942 17.757 1.00 85.27 224 SER B N 1
ATOM 3445 C CA . SER B 1 224 ? 22.412 50.402 18.749 1.00 86.40 224 SER B CA 1
ATOM 3446 C C . SER B 1 224 ? 21.037 51.016 18.593 1.00 87.93 224 SER B C 1
ATOM 3447 O O . SER B 1 224 ? 20.925 52.212 18.344 1.00 87.11 224 SER B O 1
ATOM 3448 N N . PRO B 1 225 ? 19.971 50.211 18.679 1.00 87.52 225 PRO B N 1
ATOM 3449 C CA . PRO B 1 225 ? 18.600 50.712 18.553 1.00 87.72 225 PRO B CA 1
ATOM 3450 C C . PRO B 1 225 ? 17.929 50.780 19.929 1.00 87.68 225 PRO B C 1
ATOM 3451 O O . PRO B 1 225 ? 16.922 51.455 20.125 1.00 86.48 225 PRO B O 1
ATOM 3455 N N . GLU B 1 226 ? 18.509 50.061 20.875 1.00 86.31 226 GLU B N 1
ATOM 3456 C CA . GLU B 1 226 ? 18.007 50.002 22.236 1.00 85.32 226 GLU B CA 1
ATOM 3457 C C . GLU B 1 226 ? 19.167 49.479 23.060 1.00 83.07 226 GLU B C 1
ATOM 3458 O O . GLU B 1 226 ? 19.175 49.592 24.281 1.00 82.88 226 GLU B O 1
ATOM 3464 N N . ASN B 1 227 ? 20.148 48.897 22.370 1.00 79.52 227 ASN B N 1
ATOM 3465 C CA . ASN B 1 227 ? 21.340 48.367 23.024 1.00 74.87 227 ASN B CA 1
ATOM 3466 C C . ASN B 1 227 ? 22.105 49.552 23.593 1.00 70.42 227 ASN B C 1
ATOM 3467 O O . ASN B 1 227 ? 23.089 49.388 24.312 1.00 70.91 227 ASN B O 1
ATOM 3472 N N . TYR B 1 228 ? 21.648 50.752 23.248 1.00 64.71 228 TYR B N 1
ATOM 3473 C CA . TYR B 1 228 ? 22.250 51.966 23.760 1.00 57.39 228 TYR B CA 1
ATOM 3474 C C . TYR B 1 228 ? 22.389 51.755 25.264 1.00 56.12 228 TYR B C 1
ATOM 3475 O O . TYR B 1 228 ? 23.431 52.037 25.861 1.00 54.98 228 TYR B O 1
ATOM 3484 N N . VAL B 1 229 ? 21.323 51.223 25.856 1.00 55.15 229 VAL B N 1
ATOM 3485 C CA . VAL B 1 229 ? 21.263 50.938 27.285 1.00 54.10 229 VAL B CA 1
ATOM 3486 C C . VAL B 1 229 ? 22.469 50.144 27.790 1.00 53.74 229 VAL B C 1
ATOM 3487 O O . VAL B 1 229 ? 22.632 49.960 28.996 1.00 52.24 229 VAL B O 1
ATOM 3491 N N . LYS B 1 230 ? 23.300 49.676 26.856 1.00 54.12 230 LYS B N 1
ATOM 3492 C CA . LYS B 1 230 ? 24.500 48.936 27.208 1.00 53.20 230 LYS B CA 1
ATOM 3493 C C . LYS B 1 230 ? 25.448 49.890 27.909 1.00 54.00 230 LYS B C 1
ATOM 3494 O O . LYS B 1 230 ? 26.488 49.495 28.442 1.00 54.00 230 LYS B O 1
ATOM 3495 N N . ARG B 1 231 ? 25.067 51.166 27.897 1.00 54.52 231 ARG B N 1
ATOM 3496 C CA . ARG B 1 231 ? 25.812 52.240 28.548 1.00 53.72 231 ARG B CA 1
ATOM 3497 C C . ARG B 1 231 ? 25.767 52.053 30.067 1.00 54.51 231 ARG B C 1
ATOM 3498 O O . ARG B 1 231 ? 26.330 52.867 30.810 1.00 53.74 231 ARG B O 1
ATOM 3506 N N . TYR B 1 232 ? 25.047 51.021 30.519 1.00 54.84 232 TYR B N 1
ATOM 3507 C CA . TYR B 1 232 ? 24.981 50.730 31.937 1.00 52.57 232 TYR B CA 1
ATOM 3508 C C . TYR B 1 232 ? 26.407 50.307 32.199 1.00 51.40 232 TYR B C 1
ATOM 3509 O O . TYR B 1 232 ? 26.932 50.399 33.308 1.00 48.72 232 TYR B O 1
ATOM 3510 N N . LEU B 1 233 ? 27.029 49.842 31.123 1.00 51.33 233 LEU B N 1
ATOM 3511 C CA . LEU B 1 233 ? 28.404 49.412 31.173 1.00 52.87 233 LEU B CA 1
ATOM 3512 C C . LEU B 1 233 ? 29.210 50.646 30.889 1.00 53.80 233 LEU B C 1
ATOM 3513 O O . LEU B 1 233 ? 30.415 50.697 31.122 1.00 55.32 233 LEU B O 1
ATOM 3514 N N . GLU B 1 234 ? 28.529 51.659 30.372 1.00 54.51 234 GLU B N 1
ATOM 3515 C CA . GLU B 1 234 ? 29.191 52.917 30.081 1.00 56.08 234 GLU B CA 1
ATOM 3516 C C . GLU B 1 234 ? 29.539 53.564 31.404 1.00 56.76 234 GLU B C 1
ATOM 3517 O O . GLU B 1 234 ? 29.616 54.787 31.507 1.00 56.72 234 GLU B O 1
ATOM 3518 N N . LEU B 1 235 ? 29.750 52.723 32.415 1.00 57.15 235 LEU B N 1
ATOM 3519 C CA . LEU B 1 235 ? 30.078 53.189 33.744 1.00 57.76 235 LEU B CA 1
ATOM 3520 C C . LEU B 1 235 ? 28.811 53.661 34.412 1.00 59.10 235 LEU B C 1
ATOM 3521 O O . LEU B 1 235 ? 28.688 53.604 35.627 1.00 58.99 235 LEU B O 1
ATOM 3522 N N . GLY B 1 236 ? 27.868 54.115 33.589 1.00 61.00 236 GLY B N 1
ATOM 3523 C CA . GLY B 1 236 ? 26.584 54.638 34.046 1.00 61.80 236 GLY B CA 1
ATOM 3524 C C . GLY B 1 236 ? 26.073 54.254 35.422 1.00 62.22 236 GLY B C 1
ATOM 3525 O O . GLY B 1 236 ? 25.265 54.985 36.007 1.00 62.34 236 GLY B O 1
ATOM 3526 N N . VAL B 1 237 ? 26.545 53.116 35.931 1.00 62.75 237 VAL B N 1
ATOM 3527 C CA . VAL B 1 237 ? 26.143 52.595 37.233 1.00 62.57 237 VAL B CA 1
ATOM 3528 C C . VAL B 1 237 ? 24.661 52.838 37.486 1.00 60.31 237 VAL B C 1
ATOM 3529 O O . VAL B 1 237 ? 23.882 52.941 36.538 1.00 59.25 237 VAL B O 1
ATOM 3533 N N . LYS B 1 238 ? 24.279 52.925 38.757 1.00 58.18 238 LYS B N 1
ATOM 3534 C CA . LYS B 1 238 ? 22.888 53.139 39.084 1.00 56.28 238 LYS B CA 1
ATOM 3535 C C . LYS B 1 238 ? 22.001 52.452 38.058 1.00 54.75 238 LYS B C 1
ATOM 3536 O O . LYS B 1 238 ? 22.098 51.237 37.818 1.00 55.73 238 LYS B O 1
ATOM 3537 N N . ALA B 1 239 ? 21.141 53.239 37.430 1.00 52.32 239 ALA B N 1
ATOM 3538 C CA . ALA B 1 239 ? 20.240 52.719 36.430 1.00 48.93 239 ALA B CA 1
ATOM 3539 C C . ALA B 1 239 ? 19.976 53.843 35.477 1.00 47.66 239 ALA B C 1
ATOM 3540 O O . ALA B 1 239 ? 20.204 55.004 35.795 1.00 47.45 239 ALA B O 1
ATOM 3542 N N . VAL B 1 240 ? 19.481 53.485 34.307 1.00 46.49 240 VAL B N 1
ATOM 3543 C CA . VAL B 1 240 ? 19.180 54.451 33.281 1.00 45.39 240 VAL B CA 1
ATOM 3544 C C . VAL B 1 240 ? 17.820 54.179 32.658 1.00 45.30 240 VAL B C 1
ATOM 3545 O O . VAL B 1 240 ? 17.480 53.038 32.353 1.00 44.79 240 VAL B O 1
ATOM 3549 N N . ILE B 1 241 ? 17.034 55.235 32.492 1.00 45.84 241 ILE B N 1
ATOM 3550 C CA . ILE B 1 241 ? 15.737 55.109 31.845 1.00 47.11 241 ILE B CA 1
ATOM 3551 C C . ILE B 1 241 ? 15.864 55.814 30.490 1.00 46.61 241 ILE B C 1
ATOM 3552 O O . ILE B 1 241 ? 16.150 57.004 30.425 1.00 46.03 241 ILE B O 1
ATOM 3557 N N . LEU B 1 242 ? 15.702 55.047 29.413 1.00 46.75 242 LEU B N 1
ATOM 3558 C CA . LEU B 1 242 ? 15.822 55.576 28.063 1.00 47.50 242 LEU B CA 1
ATOM 3559 C C . LEU B 1 242 ? 14.475 55.887 27.443 1.00 49.45 242 LEU B C 1
ATOM 3560 O O . LEU B 1 242 ? 13.732 54.972 27.096 1.00 50.31 242 LEU B O 1
ATOM 3565 N N . THR B 1 243 ? 14.162 57.171 27.289 1.00 51.38 243 THR B N 1
ATOM 3566 C CA . THR B 1 243 ? 12.890 57.559 26.696 1.00 53.47 243 THR B CA 1
ATOM 3567 C C . THR B 1 243 ? 12.911 57.343 25.200 1.00 55.74 243 THR B C 1
ATOM 3568 O O . THR B 1 243 ? 13.878 57.680 24.522 1.00 55.44 243 THR B O 1
ATOM 3572 N N . LEU B 1 244 ? 11.830 56.770 24.690 1.00 59.33 244 LEU B N 1
ATOM 3573 C CA . LEU B 1 244 ? 11.722 56.469 23.272 1.00 63.20 244 LEU B CA 1
ATOM 3574 C C . LEU B 1 244 ? 10.653 57.343 22.654 1.00 65.16 244 LEU B C 1
ATOM 3575 O O . LEU B 1 244 ? 9.986 56.943 21.710 1.00 65.96 244 LEU B O 1
ATOM 3580 N N . GLY B 1 245 ? 10.487 58.540 23.197 1.00 67.47 245 GLY B N 1
ATOM 3581 C CA . GLY B 1 245 ? 9.479 59.434 22.669 1.00 71.09 245 GLY B CA 1
ATOM 3582 C C . GLY B 1 245 ? 8.092 58.813 22.639 1.00 73.86 245 GLY B C 1
ATOM 3583 O O . GLY B 1 245 ? 7.529 58.450 23.673 1.00 74.43 245 GLY B O 1
ATOM 3584 N N . GLU B 1 246 ? 7.544 58.681 21.440 1.00 75.43 246 GLU B N 1
ATOM 3585 C CA . GLU B 1 246 ? 6.214 58.129 21.262 1.00 76.70 246 GLU B CA 1
ATOM 3586 C C . GLU B 1 246 ? 6.113 56.622 21.467 1.00 77.83 246 GLU B C 1
ATOM 3587 O O . GLU B 1 246 ? 5.315 55.969 20.801 1.00 79.26 246 GLU B O 1
ATOM 3589 N N . GLU B 1 247 ? 6.901 56.055 22.373 1.00 78.32 247 GLU B N 1
ATOM 3590 C CA . GLU B 1 247 ? 6.813 54.617 22.591 1.00 77.03 247 GLU B CA 1
ATOM 3591 C C . GLU B 1 247 ? 7.140 54.166 24.010 1.00 74.52 247 GLU B C 1
ATOM 3592 O O . GLU B 1 247 ? 7.379 52.985 24.250 1.00 73.68 247 GLU B O 1
ATOM 3598 N N . GLY B 1 248 ? 7.136 55.111 24.946 1.00 71.93 248 GLY B N 1
ATOM 3599 C CA . GLY B 1 248 ? 7.416 54.794 26.339 1.00 68.23 248 GLY B CA 1
ATOM 3600 C C . GLY B 1 248 ? 8.875 54.919 26.733 1.00 64.70 248 GLY B C 1
ATOM 3601 O O . GLY B 1 248 ? 9.606 55.741 26.194 1.00 64.10 248 GLY B O 1
ATOM 3602 N N . VAL B 1 249 ? 9.310 54.093 27.673 1.00 62.21 249 VAL B N 1
ATOM 3603 C CA . VAL B 1 249 ? 10.689 54.136 28.117 1.00 58.20 249 VAL B CA 1
ATOM 3604 C C . VAL B 1 249 ? 11.243 52.743 28.358 1.00 55.97 249 VAL B C 1
ATOM 3605 O O . VAL B 1 249 ? 10.492 51.793 28.513 1.00 54.94 249 VAL B O 1
ATOM 3609 N N . ILE B 1 250 ? 12.567 52.641 28.373 1.00 54.99 250 ILE B N 1
ATOM 3610 C CA . ILE B 1 250 ? 13.264 51.385 28.629 1.00 54.05 250 ILE B CA 1
ATOM 3611 C C . ILE B 1 250 ? 14.268 51.641 29.743 1.00 52.99 250 ILE B C 1
ATOM 3612 O O . ILE B 1 250 ? 15.299 52.272 29.535 1.00 51.91 250 ILE B O 1
ATOM 3617 N N . ALA B 1 251 ? 13.958 51.160 30.934 1.00 52.63 251 ALA B N 1
ATOM 3618 C CA . ALA B 1 251 ? 14.849 51.341 32.063 1.00 51.60 251 ALA B CA 1
ATOM 3619 C C . ALA B 1 251 ? 15.598 50.046 32.293 1.00 51.49 251 ALA B C 1
ATOM 3620 O O . ALA B 1 251 ? 15.216 48.993 31.780 1.00 52.23 251 ALA B O 1
ATOM 3622 N N . SER B 1 252 ? 16.675 50.125 33.059 1.00 51.20 252 SER B N 1
ATOM 3623 C CA . SER B 1 252 ? 17.465 48.947 33.364 1.00 50.48 252 SER B CA 1
ATOM 3624 C C . SER B 1 252 ? 18.484 49.270 34.442 1.00 51.08 252 SER B C 1
ATOM 3625 O O . SER B 1 252 ? 19.055 50.352 34.455 1.00 49.97 252 SER B O 1
ATOM 3628 N N . ASP B 1 253 ? 18.679 48.339 35.368 1.00 52.59 253 ASP B N 1
ATOM 3629 C CA . ASP B 1 253 ? 19.655 48.515 36.434 1.00 53.44 253 ASP B CA 1
ATOM 3630 C C . ASP B 1 253 ? 20.783 47.559 36.132 1.00 53.07 253 ASP B C 1
ATOM 3631 O O . ASP B 1 253 ? 21.705 47.399 36.916 1.00 52.69 253 ASP B O 1
ATOM 3636 N N . GLY B 1 254 ? 20.689 46.937 34.963 1.00 53.24 254 GLY B N 1
ATOM 3637 C CA . GLY B 1 254 ? 21.698 45.996 34.525 1.00 54.87 254 GLY B CA 1
ATOM 3638 C C . GLY B 1 254 ? 21.278 44.559 34.735 1.00 55.43 254 GLY B C 1
ATOM 3639 O O . GLY B 1 254 ? 21.628 43.687 33.950 1.00 56.07 254 GLY B O 1
ATOM 3640 N N . GLU B 1 255 ? 20.535 44.315 35.810 1.00 55.83 255 GLU B N 1
ATOM 3641 C CA . GLU B 1 255 ? 20.052 42.982 36.142 1.00 55.04 255 GLU B CA 1
ATOM 3642 C C . GLU B 1 255 ? 18.881 42.600 35.230 1.00 54.50 255 GLU B C 1
ATOM 3643 O O . GLU B 1 255 ? 18.672 41.427 34.913 1.00 53.96 255 GLU B O 1
ATOM 3645 N N . GLU B 1 256 ? 18.127 43.608 34.800 1.00 54.66 256 GLU B N 1
ATOM 3646 C CA . GLU B 1 256 ? 16.968 43.393 33.940 1.00 54.94 256 GLU B CA 1
ATOM 3647 C C . GLU B 1 256 ? 16.597 44.653 33.157 1.00 53.16 256 GLU B C 1
ATOM 3648 O O . GLU B 1 256 ? 16.851 45.766 33.598 1.00 53.69 256 GLU B O 1
ATOM 3654 N N . ILE B 1 257 ? 15.981 44.460 31.998 1.00 52.32 257 ILE B N 1
ATOM 3655 C CA . ILE B 1 257 ? 15.568 45.557 31.139 1.00 51.97 257 ILE B CA 1
ATOM 3656 C C . ILE B 1 257 ? 14.042 45.612 31.096 1.00 54.27 257 ILE B C 1
ATOM 3657 O O . ILE B 1 257 ? 13.382 44.595 30.880 1.00 54.69 257 ILE B O 1
ATOM 3662 N N . ILE B 1 258 ? 13.479 46.799 31.286 1.00 56.20 258 ILE B N 1
ATOM 3663 C CA . ILE B 1 258 ? 12.034 46.952 31.262 1.00 56.75 258 ILE B CA 1
ATOM 3664 C C . ILE B 1 258 ? 11.526 47.994 30.269 1.00 60.13 258 ILE B C 1
ATOM 3665 O O . ILE B 1 258 ? 12.077 49.088 30.155 1.00 58.52 258 ILE B O 1
ATOM 3670 N N . ARG B 1 259 ? 10.475 47.632 29.543 1.00 62.44 259 ARG B N 1
ATOM 3671 C CA . ARG B 1 259 ? 9.836 48.543 28.608 1.00 64.96 259 ARG B CA 1
ATOM 3672 C C . ARG B 1 259 ? 8.551 48.886 29.341 1.00 66.52 259 ARG B C 1
ATOM 3673 O O . ARG B 1 259 ? 7.728 48.016 29.594 1.00 64.58 259 ARG B O 1
ATOM 3681 N N . ILE B 1 260 ? 8.386 50.150 29.706 1.00 67.55 260 ILE B N 1
ATOM 3682 C CA . ILE B 1 260 ? 7.205 50.540 30.454 1.00 70.17 260 ILE B CA 1
ATOM 3683 C C . ILE B 1 260 ? 5.879 50.235 29.738 1.00 72.59 260 ILE B C 1
ATOM 3684 O O . ILE B 1 260 ? 5.334 49.137 29.925 1.00 75.77 260 ILE B O 1
ATOM 3689 N N . PRO B 1 261 ? 5.329 51.152 28.913 1.00 72.38 261 PRO B N 1
ATOM 3690 C CA . PRO B 1 261 ? 4.083 50.605 28.372 1.00 69.12 261 PRO B CA 1
ATOM 3691 C C . PRO B 1 261 ? 4.355 49.412 27.454 1.00 70.21 261 PRO B C 1
ATOM 3692 O O . PRO B 1 261 ? 5.046 49.539 26.445 1.00 69.90 261 PRO B O 1
ATOM 3696 N N . ALA B 1 262 ? 3.835 48.244 27.817 1.00 69.70 262 ALA B N 1
ATOM 3697 C CA . ALA B 1 262 ? 4.033 47.052 26.996 1.00 69.01 262 ALA B CA 1
ATOM 3698 C C . ALA B 1 262 ? 3.371 47.287 25.634 1.00 69.01 262 ALA B C 1
ATOM 3699 O O . ALA B 1 262 ? 3.832 46.794 24.599 1.00 68.52 262 ALA B O 1
ATOM 3701 N N . PHE B 1 263 ? 2.285 48.056 25.653 1.00 69.51 263 PHE B N 1
ATOM 3702 C CA . PHE B 1 263 ? 1.542 48.392 24.444 1.00 69.28 263 PHE B CA 1
ATOM 3703 C C . PHE B 1 263 ? 1.921 49.799 23.999 1.00 69.05 263 PHE B C 1
ATOM 3704 O O . PHE B 1 263 ? 1.513 50.780 24.611 1.00 69.66 263 PHE B O 1
ATOM 3706 N N . SER B 1 264 ? 2.710 49.881 22.933 1.00 69.13 264 SER B N 1
ATOM 3707 C CA . SER B 1 264 ? 3.173 51.152 22.392 1.00 68.44 264 SER B CA 1
ATOM 3708 C C . SER B 1 264 ? 2.086 52.217 22.350 1.00 68.24 264 SER B C 1
ATOM 3709 O O . SER B 1 264 ? 2.372 53.402 22.481 1.00 68.64 264 SER B O 1
ATOM 3711 N N . GLU B 1 265 ? 0.840 51.797 22.179 1.00 68.10 265 GLU B N 1
ATOM 3712 C CA . GLU B 1 265 ? -0.262 52.747 22.108 1.00 68.13 265 GLU B CA 1
ATOM 3713 C C . GLU B 1 265 ? -0.997 52.934 23.437 1.00 67.59 265 GLU B C 1
ATOM 3714 O O . GLU B 1 265 ? -2.192 53.211 23.452 1.00 68.85 265 GLU B O 1
ATOM 3716 N N . ASP B 1 266 ? -0.285 52.780 24.549 1.00 66.73 266 ASP B N 1
ATOM 3717 C CA . ASP B 1 266 ? -0.885 52.941 25.875 1.00 65.74 266 ASP B CA 1
ATOM 3718 C C . ASP B 1 266 ? 0.119 53.555 26.847 1.00 65.92 266 ASP B C 1
ATOM 3719 O O . ASP B 1 266 ? 0.936 54.398 26.463 1.00 67.73 266 ASP B O 1
ATOM 3721 N N . GLY B 1 272 ? 10.439 64.395 24.700 1.00 45.79 272 GLY B N 1
ATOM 3722 C CA . GLY B 1 272 ? 9.235 65.184 24.537 1.00 46.27 272 GLY B CA 1
ATOM 3723 C C . GLY B 1 272 ? 8.986 66.076 25.741 1.00 47.13 272 GLY B C 1
ATOM 3724 O O . GLY B 1 272 ? 9.279 67.277 25.702 1.00 48.66 272 GLY B O 1
ATOM 3725 N N . ALA B 1 273 ? 8.440 65.489 26.808 1.00 46.01 273 ALA B N 1
ATOM 3726 C CA . ALA B 1 273 ? 8.149 66.207 28.045 1.00 43.92 273 ALA B CA 1
ATOM 3727 C C . ALA B 1 273 ? 9.008 65.613 29.153 1.00 43.38 273 ALA B C 1
ATOM 3728 O O . ALA B 1 273 ? 8.510 65.258 30.222 1.00 44.09 273 ALA B O 1
ATOM 3730 N N . GLY B 1 274 ? 10.306 65.517 28.894 1.00 42.45 274 GLY B N 1
ATOM 3731 C CA . GLY B 1 274 ? 11.214 64.949 29.873 1.00 40.71 274 GLY B CA 1
ATOM 3732 C C . GLY B 1 274 ? 11.340 65.673 31.194 1.00 38.07 274 GLY B C 1
ATOM 3733 O O . GLY B 1 274 ? 11.568 65.043 32.227 1.00 37.66 274 GLY B O 1
ATOM 3734 N N . ASP B 1 275 ? 11.205 66.990 31.180 1.00 37.03 275 ASP B N 1
ATOM 3735 C CA . ASP B 1 275 ? 11.333 67.738 32.426 1.00 36.41 275 ASP B CA 1
ATOM 3736 C C . ASP B 1 275 ? 10.159 67.437 33.357 1.00 36.43 275 ASP B C 1
ATOM 3737 O O . ASP B 1 275 ? 10.297 67.474 34.575 1.00 34.75 275 ASP B O 1
ATOM 3742 N N . ALA B 1 276 ? 9.001 67.142 32.773 1.00 37.03 276 ALA B N 1
ATOM 3743 C CA . ALA B 1 276 ? 7.824 66.814 33.564 1.00 36.04 276 ALA B CA 1
ATOM 3744 C C . ALA B 1 276 ? 8.023 65.377 34.058 1.00 35.97 276 ALA B C 1
ATOM 3745 O O . ALA B 1 276 ? 7.864 65.078 35.243 1.00 36.35 276 ALA B O 1
ATOM 3747 N N . PHE B 1 277 ? 8.367 64.486 33.141 1.00 35.31 277 PHE B N 1
ATOM 3748 C CA . PHE B 1 277 ? 8.577 63.109 33.512 1.00 35.37 277 PHE B CA 1
ATOM 3749 C C . PHE B 1 277 ? 9.610 63.057 34.611 1.00 35.96 277 PHE B C 1
ATOM 3750 O O . PHE B 1 277 ? 9.382 62.468 35.658 1.00 36.93 277 PHE B O 1
ATOM 3758 N N . TRP B 1 278 ? 10.749 63.695 34.379 1.00 36.69 278 TRP B N 1
ATOM 3759 C CA . TRP B 1 278 ? 11.826 63.671 35.354 1.00 36.94 278 TRP B CA 1
ATOM 3760 C C . TRP B 1 278 ? 11.343 64.189 36.704 1.00 36.02 278 TRP B C 1
ATOM 3761 O O . TRP B 1 278 ? 11.636 63.607 37.742 1.00 33.92 278 TRP B O 1
ATOM 3772 N N . SER B 1 279 ? 10.596 65.284 36.689 1.00 35.78 279 SER B N 1
ATOM 3773 C CA . SER B 1 279 ? 10.077 65.831 37.928 1.00 36.03 279 SER B CA 1
ATOM 3774 C C . SER B 1 279 ? 9.276 64.755 38.617 1.00 36.29 279 SER B C 1
ATOM 3775 O O . SER B 1 279 ? 9.519 64.459 39.784 1.00 38.18 279 SER B O 1
ATOM 3778 N N . GLY B 1 280 ? 8.320 64.174 37.900 1.00 35.20 280 GLY B N 1
ATOM 3779 C CA . GLY B 1 280 ? 7.522 63.118 38.481 1.00 34.27 280 GLY B CA 1
ATOM 3780 C C . GLY B 1 280 ? 8.425 62.054 39.071 1.00 34.17 280 GLY B C 1
ATOM 3781 O O . GLY B 1 280 ? 8.280 61.692 40.239 1.00 34.38 280 GLY B O 1
ATOM 3782 N N . PHE B 1 281 ? 9.367 61.563 38.268 1.00 33.86 281 PHE B N 1
ATOM 3783 C CA . PHE B 1 281 ? 10.299 60.526 38.709 1.00 34.70 281 PHE B CA 1
ATOM 3784 C C . PHE B 1 281 ? 11.049 60.965 39.959 1.00 36.03 281 PHE B C 1
ATOM 3785 O O . PHE B 1 281 ? 11.179 60.200 40.918 1.00 35.63 281 PHE B O 1
ATOM 3793 N N . ILE B 1 282 ? 11.549 62.199 39.938 1.00 37.25 282 ILE B N 1
ATOM 3794 C CA . ILE B 1 282 ? 12.268 62.739 41.085 1.00 38.51 282 ILE B CA 1
ATOM 3795 C C . ILE B 1 282 ? 11.317 62.702 42.278 1.00 39.34 282 ILE B C 1
ATOM 3796 O O . ILE B 1 282 ? 11.659 62.188 43.345 1.00 39.46 282 ILE B O 1
ATOM 3801 N N . CYS B 1 283 ? 10.123 63.253 42.078 1.00 40.68 283 CYS B N 1
ATOM 3802 C CA . CYS B 1 283 ? 9.105 63.307 43.113 1.00 42.46 283 CYS B CA 1
ATOM 3803 C C . CYS B 1 283 ? 8.817 61.923 43.673 1.00 43.64 283 CYS B C 1
ATOM 3804 O O . CYS B 1 283 ? 8.326 61.790 44.798 1.00 41.86 283 CYS B O 1
ATOM 3807 N N . GLY B 1 284 ? 9.126 60.894 42.884 1.00 45.94 284 GLY B N 1
ATOM 3808 C CA . GLY B 1 284 ? 8.909 59.526 43.324 1.00 47.94 284 GLY B CA 1
ATOM 3809 C C . GLY B 1 284 ? 9.795 59.206 44.513 1.00 50.45 284 GLY B C 1
ATOM 3810 O O . GLY B 1 284 ? 10.079 58.043 44.794 1.00 49.93 284 GLY B O 1
ATOM 3811 N N . LEU B 1 285 ? 10.252 60.263 45.191 1.00 53.48 285 LEU B N 1
ATOM 3812 C CA . LEU B 1 285 ? 11.103 60.173 46.384 1.00 54.85 285 LEU B CA 1
ATOM 3813 C C . LEU B 1 285 ? 10.179 60.206 47.597 1.00 55.43 285 LEU B C 1
ATOM 3814 O O . LEU B 1 285 ? 10.631 60.063 48.725 1.00 55.65 285 LEU B O 1
ATOM 3819 N N . LEU B 1 286 ? 8.888 60.433 47.348 1.00 56.83 286 LEU B N 1
ATOM 3820 C CA . LEU B 1 286 ? 7.886 60.453 48.410 1.00 58.03 286 LEU B CA 1
ATOM 3821 C C . LEU B 1 286 ? 7.647 59.007 48.820 1.00 58.89 286 LEU B C 1
ATOM 3822 O O . LEU B 1 286 ? 7.372 58.709 49.981 1.00 59.60 286 LEU B O 1
ATOM 3827 N N . ASP B 1 287 ? 7.738 58.111 47.846 1.00 60.61 287 ASP B N 1
ATOM 3828 C CA . ASP B 1 287 ? 7.543 56.696 48.108 1.00 62.58 287 ASP B CA 1
ATOM 3829 C C . ASP B 1 287 ? 8.844 55.987 47.819 1.00 61.62 287 ASP B C 1
ATOM 3830 O O . ASP B 1 287 ? 9.890 56.388 48.330 1.00 59.86 287 ASP B O 1
ATOM 3835 N N . GLY B 1 288 ? 8.775 54.942 46.998 1.00 60.47 288 GLY B N 1
ATOM 3836 C CA . GLY B 1 288 ? 9.971 54.208 46.651 1.00 58.53 288 GLY B CA 1
ATOM 3837 C C . GLY B 1 288 ? 9.870 53.495 45.326 1.00 56.73 288 GLY B C 1
ATOM 3838 O O . GLY B 1 288 ? 8.983 53.772 44.520 1.00 55.70 288 GLY B O 1
ATOM 3839 N N . TYR B 1 289 ? 10.796 52.567 45.117 1.00 56.28 289 TYR B N 1
ATOM 3840 C CA . TYR B 1 289 ? 10.859 51.770 43.904 1.00 54.81 289 TYR B CA 1
ATOM 3841 C C . TYR B 1 289 ? 11.019 52.694 42.720 1.00 54.72 289 TYR B C 1
ATOM 3842 O O . TYR B 1 289 ? 10.407 53.758 42.667 1.00 56.46 289 TYR B O 1
ATOM 3844 N N . THR B 1 290 ? 11.858 52.304 41.771 1.00 54.88 290 THR B N 1
ATOM 3845 C CA . THR B 1 290 ? 12.045 53.115 40.585 1.00 54.76 290 THR B CA 1
ATOM 3846 C C . THR B 1 290 ? 10.779 53.013 39.736 1.00 55.79 290 THR B C 1
ATOM 3847 O O . THR B 1 290 ? 10.753 53.375 38.565 1.00 56.00 290 THR B O 1
ATOM 3851 N N . VAL B 1 291 ? 9.721 52.509 40.364 1.00 56.78 291 VAL B N 1
ATOM 3852 C CA . VAL B 1 291 ? 8.409 52.390 39.746 1.00 56.93 291 VAL B CA 1
ATOM 3853 C C . VAL B 1 291 ? 7.998 53.850 39.607 1.00 57.42 291 VAL B C 1
ATOM 3854 O O . VAL B 1 291 ? 6.956 54.183 39.033 1.00 59.08 291 VAL B O 1
ATOM 3858 N N . LYS B 1 292 ? 8.844 54.712 40.171 1.00 56.15 292 LYS B N 1
ATOM 3859 C CA . LYS B 1 292 ? 8.664 56.145 40.120 1.00 54.38 292 LYS B CA 1
ATOM 3860 C C . LYS B 1 292 ? 8.735 56.543 38.641 1.00 54.32 292 LYS B C 1
ATOM 3861 O O . LYS B 1 292 ? 8.259 57.608 38.247 1.00 55.33 292 LYS B O 1
ATOM 3863 N N . ARG B 1 293 ? 9.328 55.669 37.829 1.00 53.47 293 ARG B N 1
ATOM 3864 C CA . ARG B 1 293 ? 9.437 55.886 36.391 1.00 52.84 293 ARG B CA 1
ATOM 3865 C C . ARG B 1 293 ? 8.020 55.919 35.804 1.00 52.59 293 ARG B C 1
ATOM 3866 O O . ARG B 1 293 ? 7.774 56.571 34.798 1.00 52.90 293 ARG B O 1
ATOM 3868 N N . SER B 1 294 ? 7.094 55.208 36.441 1.00 52.58 294 SER B N 1
ATOM 3869 C CA . SER B 1 294 ? 5.698 55.166 35.997 1.00 52.67 294 SER B CA 1
ATOM 3870 C C . SER B 1 294 ? 4.981 56.391 36.532 1.00 53.23 294 SER B C 1
ATOM 3871 O O . SER B 1 294 ? 4.187 57.024 35.832 1.00 53.32 294 SER B O 1
ATOM 3874 N N . ILE B 1 295 ? 5.242 56.701 37.797 1.00 53.58 295 ILE B N 1
ATOM 3875 C CA . ILE B 1 295 ? 4.652 57.869 38.437 1.00 53.48 295 ILE B CA 1
ATOM 3876 C C . ILE B 1 295 ? 5.006 59.118 37.631 1.00 52.71 295 ILE B C 1
ATOM 3877 O O . ILE B 1 295 ? 4.181 60.013 37.449 1.00 52.54 295 ILE B O 1
ATOM 3882 N N . LYS B 1 296 ? 6.245 59.166 37.159 1.00 51.39 296 LYS B N 1
ATOM 3883 C CA . LYS B 1 296 ? 6.718 60.278 36.353 1.00 50.22 296 LYS B CA 1
ATOM 3884 C C . LYS B 1 296 ? 5.936 60.318 35.050 1.00 49.23 296 LYS B C 1
ATOM 3885 O O . LYS B 1 296 ? 5.500 61.369 34.592 1.00 47.46 296 LYS B O 1
ATOM 3887 N N . LEU B 1 297 ? 5.774 59.142 34.463 1.00 48.25 297 LEU B N 1
ATOM 3888 C CA . LEU B 1 297 ? 5.050 58.974 33.217 1.00 47.42 297 LEU B CA 1
ATOM 3889 C C . LEU B 1 297 ? 3.691 59.663 33.306 1.00 48.26 297 LEU B C 1
ATOM 3890 O O . LEU B 1 297 ? 3.315 60.449 32.429 1.00 49.75 297 LEU B O 1
ATOM 3895 N N . GLY B 1 298 ? 2.952 59.384 34.370 1.00 48.38 298 GLY B N 1
ATOM 3896 C CA . GLY B 1 298 ? 1.655 60.008 34.502 1.00 48.87 298 GLY B CA 1
ATOM 3897 C C . GLY B 1 298 ? 1.811 61.500 34.689 1.00 48.89 298 GLY B C 1
ATOM 3898 O O . GLY B 1 298 ? 0.885 62.288 34.459 1.00 49.11 298 GLY B O 1
ATOM 3899 N N . ASN B 1 299 ? 3.009 61.904 35.079 1.00 49.39 299 ASN B N 1
ATOM 3900 C CA . ASN B 1 299 ? 3.240 63.309 35.327 1.00 50.12 299 ASN B CA 1
ATOM 3901 C C . ASN B 1 299 ? 3.420 64.190 34.116 1.00 50.13 299 ASN B C 1
ATOM 3902 O O . ASN B 1 299 ? 3.292 65.405 34.197 1.00 48.98 299 ASN B O 1
ATOM 3907 N N . GLY B 1 300 ? 3.742 63.592 32.988 1.00 49.55 300 GLY B N 1
ATOM 3908 C CA . GLY B 1 300 ? 3.873 64.406 31.810 1.00 47.56 300 GLY B CA 1
ATOM 3909 C C . GLY B 1 300 ? 2.456 64.727 31.383 1.00 47.33 300 GLY B C 1
ATOM 3910 O O . GLY B 1 300 ? 1.682 63.836 31.042 1.00 46.03 300 GLY B O 1
ATOM 3911 N N . VAL B 1 301 ? 2.093 66.000 31.451 1.00 48.44 301 VAL B N 1
ATOM 3912 C CA . VAL B 1 301 ? 0.774 66.408 31.019 1.00 48.88 301 VAL B CA 1
ATOM 3913 C C . VAL B 1 301 ? 0.881 67.295 29.806 1.00 50.02 301 VAL B C 1
ATOM 3914 O O . VAL B 1 301 ? 0.885 68.523 29.894 1.00 49.04 301 VAL B O 1
ATOM 3918 N N . ALA B 1 302 ? 1.008 66.640 28.665 1.00 51.46 302 ALA B N 1
ATOM 3919 C CA . ALA B 1 302 ? 0.998 67.366 27.437 1.00 53.52 302 ALA B CA 1
ATOM 3920 C C . ALA B 1 302 ? -0.489 67.664 27.431 1.00 55.62 302 ALA B C 1
ATOM 3921 O O . ALA B 1 302 ? -1.118 67.765 28.479 1.00 55.16 302 ALA B O 1
ATOM 3922 N N . ALA B 1 303 ? -1.059 67.787 26.243 1.00 58.66 303 ALA B N 1
ATOM 3923 C CA . ALA B 1 303 ? -2.484 68.032 26.104 1.00 59.52 303 ALA B CA 1
ATOM 3924 C C . ALA B 1 303 ? -3.107 66.712 25.675 1.00 61.22 303 ALA B C 1
ATOM 3925 O O . ALA B 1 303 ? -3.341 66.461 24.498 1.00 59.71 303 ALA B O 1
ATOM 3926 N N . PHE B 1 304 ? -3.324 65.858 26.670 1.00 62.44 304 PHE B N 1
ATOM 3927 C CA . PHE B 1 304 ? -3.910 64.552 26.497 1.00 62.01 304 PHE B CA 1
ATOM 3928 C C . PHE B 1 304 ? -4.137 64.158 27.934 1.00 62.29 304 PHE B C 1
ATOM 3929 O O . PHE B 1 304 ? -3.268 64.414 28.771 1.00 62.20 304 PHE B O 1
ATOM 3930 N N . LYS B 1 305 ? -5.320 63.600 28.201 1.00 62.23 305 LYS B N 1
ATOM 3931 C CA . LYS B 1 305 ? -5.714 63.119 29.520 1.00 61.85 305 LYS B CA 1
ATOM 3932 C C . LYS B 1 305 ? -5.841 64.099 30.680 1.00 62.17 305 LYS B C 1
ATOM 3933 O O . LYS B 1 305 ? -6.610 65.063 30.645 1.00 61.91 305 LYS B O 1
ATOM 3934 N N . ILE B 1 306 ? -5.074 63.803 31.724 1.00 62.84 306 ILE B N 1
ATOM 3935 C CA . ILE B 1 306 ? -5.021 64.599 32.927 1.00 62.43 306 ILE B CA 1
ATOM 3936 C C . ILE B 1 306 ? -6.176 64.484 33.896 1.00 62.53 306 ILE B C 1
ATOM 3937 O O . ILE B 1 306 ? -6.495 63.369 34.386 1.00 60.41 306 ILE B O 1
#

Sequence (552 aa):
LDVVSLGEILVDISTEEVNSLSQSREYTRHFGGSPANIAVNLSRLGKKVALISRLGADAFGNYLLDVLKGEQIITDGIQQDKERRTTIVYVSKSTRTPDWLPYREADYLQEDDIIFELIKKVFHLSTFILSRKPARDTAIKAFNYAREQGKIVCFDPCYRKVLWPEGDDGAGVVEEIISRADFVKPSLDDARHLFGPDSPENYVKRYLELGVKAVILTLGEEGVIASDGEEIIRIPAFSEDGAGDAFWSGFICGLLDGYTVKRSIKLGNGVAAFKILDVVSLGEILVDISTEEVNSLSQSREYTRHFGGSPANIAVNLSRLGKKVALISRLGADAFGNYLLDVLKGEQIITDGIQQDKERRTTIVYVSKSTRTPDWLPYREADYLQEDDIIFELIKKVFHLSTFILSRKPARDTAIKAFNYAREQGKIVCFDPCYRKVLWPEGDDGAGVVEEIISRADFVKPSLDDARHLFGPDSPENYVKRYLELGVKAVILTLGEEGVIASDGEEIIRIPAFSEDGAGDAFWSGFICGLLDGYTVKRSIKLGNGVAAFKI

Secondary structure (DSSP, 8-state):
--EEEES--EE-------SSGGG--EEE--EE-HHHHHHHHHHHTT--EEEE-EEESSHHHHHHHHHHHHTT-B-TT-EEESSSPPPEEEE---TT---EEEE-S-----S---HHHHH--EEEEESHHHHSHHHHHHHHHHHHHHHHTT-EEEEE----GGGS-SSS-SHHHHHHHHTT-SEE--BHHHHHHHHTTS-SSGGGGGGTTTT-SEEEEE-STT-EEEE-SS-EEES-SSTT---HHHHHHHHHHTTSS-STTHHHHHHHH---SS--/--EEEES--EE-------SSGGG--EEE--EE-HHHHHHHHHHHTT--EEEE-EEESSHHHHHHHHHHHHTT-B-TT-EEESSSPPPEEEE---SS---EEEE-S-----S---HHHHH--EEEEESHHHHSHHHHHHHHHHHHHHHHTT-EEEEE----GGGS-SSS-SHHHHHHHHTT-SEE--BHHHHHHHHTTS-SSGGGGGGTTTT-SEEEEE-STT-EEEE-SS-EEES-SSTT---HHHHHHHHHHTTSS-STTHHHHHHHH--SSS--

Foldseek 3Di:
DAEEFEFAWAKEEAQDDDAACVPGDDDDIGTDDLSLLLQLLLLVVPDAYEYQFWAEPDPGVVVNVVSCVVSVHDYPNYHYHDPKHGKYKYWYDDPPHIYIHTPDIGSLGDADPLVVPLVYPEYEYELLLLADDRSVVNRVVSVVSNVVSVHAYEYELQFDPVSHDPPDDRLVVSLVRLLVHQEYEAEVVSQCRNPNPVDPPCSLVCCVSSNARKYWYHDVQFAIWIDNPVDIDGPPPDSNVCQVSQLVSQQSVCVVPDDSVSNVSSVVSPCVDDPD/DAEEFEFAWAKEEAADADQDCVPGDDDDIGTDDLSLLLQLLLLVVPDAYEYQFWAEPDPGVVVNVVSCVVSVHDYPNYHYHDPKHGKYKYWYVHHVRIDMHTPDIGSLGDADPLVVPLVYPEYEYELLLLADDRSVVNRVVSVVSNVVSVHQYEYELQFDPVSHDPPDDRLVVSLVRLLVHQEYEYEQVSLCRNPNPVDPQCSLVCCVSSNARKYWYHDVQFAIWIDNPVDIDGPPPDSNVVQVSQLVSQQSVCVVPDDSVSNVSSVVRRPDPDDD

CATH classification: 3.40.1190.30 (+2 more: 3.40.1620.20, 6.10.140.490)

Organism: Halothermothrix orenii (strain H 168 / OCM 544 / DSM 9562) (NCBI:txid373903)

Nearest PDB structures (foldseek):
  3hj6-assembly1_B  TM=9.935E-01  e=4.458E-58  Halothermothrix orenii H 168
  3ewm-assembly1_B  TM=8.575E-01  e=2.848E-22  Pyrococcus horikoshii
  3ewm-assembly1_A  TM=8.626E-01  e=6.994E-21  Pyrococcus horikoshii
  1tyy-assembly1_B  TM=7.975E-01  e=1.811E-18  Salmonella enterica subsp. enterica serovar Typhimurium str. LT2
  4eum-assembly1_A  TM=7.960E-01  e=1.319E-16  Oceanicola granulosus HTCC2516